Protein AF-A0A962HQ56-F1 (afdb_monomer_lite)

Foldseek 3Di:
DDPPDLLLVVCLVPDDLVVLLVQLVVLVVVLVVLLVVQLVVQLQLQLCVQLVNDPPVVPGDPSSVVSSVVSSVVSNVLSVVLSCLLQQLDPDPVSVVNLVVSLCVLLVSQLVRLLVVQQVQQLVCLCPDPVLVVLVVVLVVLVVVLPDPDPQPCPVVLVVLVVVLVVQVVCVVVVNDDDSVVSVVSNVVSVVSSVVSNVVSNVVSVVVSVVSVVVSVVSSGDQVSGDPQLVVQCVVVVDGSSVSSSVVSCVVSVVSSVVSNVSSNSSNSSQVSQVVVCAHSNRHHPPDDPPPPPDPPDDPVVCVLVPPPVVQQADDVVADCNGPLLVQLLVVLLVCLLLVVFWLFLVRLLVSSQVSQQVCCVVSVHHSVVCDSVNSSRSSVVSSVVCCVVLQWDQDPVRGIGGPPPSVVCSVPVVDDDPDDPPDVLVVLLVVLLVVVVVCVVVVVQQFAALDCPHSQNVVCVVVVRDPDSVSSSVSSVSSVVVCVVVVQWDADPPPVPDPPHGRIGGD

Radius of gyration: 42.2 Å; chains: 1; bounding box: 92×65×148 Å

Sequence (508 aa):
MDKGFNRPDFIVRTKSLRDILVDIRKAQLWLSIAAVAAFMASAFFVVKYFVGGDLNPANWNGEQWLMAMLGLGITAIITAAQAFLYASGYKGHAAVIATCVVVFFGLFSEISQSMEREDITVRHRS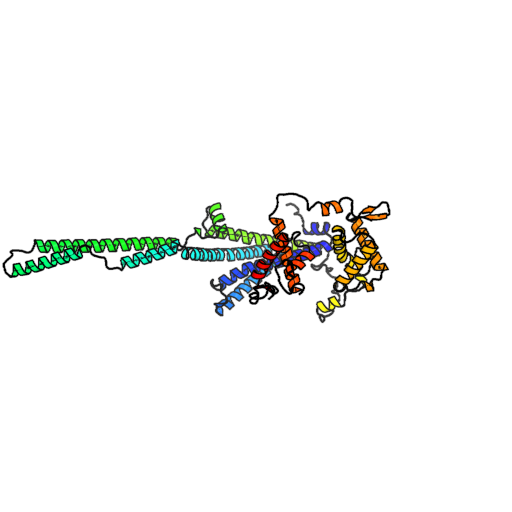ENSAVFKAALGSISALSNRASSPVKNPYADNLAEAEMKLARCHERLASGKERDCVQSTQRVETYRQLSAETVQQVSGQNQAALQQTIAQAKALEYDEDKHYAMIRLIRNMFGVTGLWASFLFSVIIIGTFEYAFHFVGAYVADHKQALRMLGRESNGALIGSEPSPQIPPEFSPLEIRAKTKRPDALMPSAAGWEDTDAFRMLYPIIEEQVIKGALPPAMDELVGAVSQAVDGHADRLGFDASQLGQQQLRKLAAAIRDKLAADGIITRTPSGTYALPAGTQDSVSRDTGGVAGRGGQDTDDKQRLALLAVQDAIRGGQITEIQTHRGGQLFQWLANNGYGRTNQERSDMIMFILDALSKDGYIVPNPDKGTARNKPDWVIR

Secondary structure (DSSP, 8-state):
------HHHHHHHHS-HHHHHHHHHHHHHHHHHHHHHHHHHHHHHHHHHHHTS---GGG--HHHHHHHHHHHHHHHHHHHHHHHHHHHT--SHHHHHHHHHHHHHHHHHHHHHHHHHHHHHHHHHHHTSHHHHHHHHHHHHHHHHHHS----TTHHHHHHHHHHHHHHHHHHHTTS-S--HHHHHHHHHHHHHHHHHHHHHHHHHHHHHHHHHHHHHHHTS-GGGS-HHHHHHHHHHT--HHHHHHHHHHHHHHHHHHHHHHHHHHHHHHHHHHHHTTB-TTSPBTT--------S-S-HHHHHHH---GGGTS-BTTBSTTSHHHHHHHHHHHHHHHTTSS---HHHHHHHHHHHHHHTHHHHTS-HHHHHHHHHHHHHHHHHHHHHHTTSSEE-TTS-EE--TTHHHHHHHTTS---S--SHHHHHHHHHHHHHHHHHHHTTS--SB--STTSHHHHHHHHTT--SSHHHHHHHHHHHHHHHHHTTSEEE-GGGGG-TTS-SEEE-

pLDDT: mean 80.78, std 14.11, range [32.31, 97.12]

Structure (mmCIF, N/CA/C/O backbone):
data_AF-A0A962HQ56-F1
#
_entry.id   AF-A0A962HQ56-F1
#
loop_
_atom_site.group_PDB
_atom_site.id
_atom_site.type_symbol
_atom_site.label_atom_id
_atom_site.label_alt_id
_atom_site.label_comp_id
_atom_site.label_asym_id
_atom_site.label_entity_id
_atom_site.label_seq_id
_atom_site.pdbx_PDB_ins_code
_atom_site.Cartn_x
_atom_site.Cartn_y
_atom_site.Cartn_z
_atom_site.occupancy
_atom_site.B_iso_or_equiv
_atom_site.auth_seq_id
_atom_site.auth_comp_id
_atom_site.auth_asym_id
_atom_site.auth_atom_id
_atom_site.pdbx_PDB_model_num
ATOM 1 N N . MET A 1 1 ? 27.199 -30.899 -12.727 1.00 41.09 1 MET A N 1
ATOM 2 C CA . MET A 1 1 ? 27.047 -29.455 -12.455 1.00 41.09 1 MET A CA 1
ATOM 3 C C . MET A 1 1 ? 26.882 -28.785 -13.798 1.00 41.09 1 MET A C 1
ATOM 5 O O . MET A 1 1 ? 27.873 -28.548 -14.479 1.00 41.09 1 MET A O 1
ATOM 9 N N . ASP A 1 2 ? 25.633 -28.634 -14.231 1.00 36.91 2 ASP A N 1
ATOM 10 C CA . ASP A 1 2 ? 25.322 -28.038 -15.525 1.00 36.91 2 ASP A CA 1
ATOM 11 C C . ASP A 1 2 ? 25.957 -26.657 -15.627 1.00 36.91 2 ASP A C 1
ATOM 13 O O . ASP A 1 2 ? 25.919 -25.870 -14.678 1.00 36.91 2 ASP A O 1
ATOM 17 N N . LYS A 1 3 ? 26.564 -26.379 -16.783 1.00 48.75 3 LYS A N 1
ATOM 18 C CA . LYS A 1 3 ? 27.004 -25.040 -17.172 1.00 48.75 3 LYS A CA 1
ATOM 19 C C . LYS A 1 3 ? 25.752 -24.166 -17.233 1.00 48.75 3 LYS A C 1
ATOM 21 O O . LYS A 1 3 ? 25.095 -24.092 -18.268 1.00 48.75 3 LYS A O 1
ATOM 26 N N . GLY A 1 4 ? 25.384 -23.603 -16.084 1.00 57.91 4 GLY A N 1
ATOM 27 C CA . GLY A 1 4 ? 24.189 -22.797 -15.910 1.00 57.91 4 GLY A CA 1
ATOM 28 C C . GLY A 1 4 ? 24.144 -21.711 -16.973 1.00 57.91 4 GLY A C 1
ATOM 29 O O . GLY A 1 4 ? 25.158 -21.077 -17.262 1.00 57.91 4 GLY A O 1
ATOM 30 N N . PHE A 1 5 ? 22.973 -21.551 -17.579 1.00 72.31 5 PHE A N 1
ATOM 31 C CA . PHE A 1 5 ? 22.684 -20.558 -18.604 1.00 72.31 5 PHE A CA 1
ATOM 32 C C . PHE A 1 5 ? 23.297 -19.194 -18.241 1.00 72.31 5 PHE A C 1
ATOM 34 O O . PHE A 1 5 ? 22.820 -18.509 -17.332 1.00 72.31 5 PHE A O 1
ATOM 41 N N . ASN A 1 6 ? 24.378 -18.811 -18.930 1.00 85.56 6 ASN A N 1
ATOM 42 C CA . ASN A 1 6 ? 25.063 -17.544 -18.694 1.00 85.56 6 ASN A CA 1
ATOM 43 C C . ASN A 1 6 ? 24.243 -16.420 -19.340 1.00 85.56 6 ASN A C 1
ATOM 45 O O . ASN A 1 6 ? 24.419 -16.095 -20.514 1.00 85.56 6 ASN A O 1
ATOM 49 N N . ARG A 1 7 ? 23.286 -15.874 -18.578 1.00 85.75 7 ARG A N 1
ATOM 50 C CA . ARG A 1 7 ? 22.353 -14.827 -19.030 1.00 85.75 7 ARG A CA 1
ATOM 51 C C . ARG A 1 7 ? 23.058 -13.642 -19.714 1.00 85.75 7 ARG A C 1
ATOM 53 O O . ARG A 1 7 ? 22.602 -13.276 -20.796 1.00 85.75 7 ARG A O 1
ATOM 60 N N . PRO A 1 8 ? 24.165 -13.087 -19.176 1.00 88.75 8 PRO A N 1
ATOM 61 C CA . PRO A 1 8 ? 24.952 -12.065 -19.867 1.00 88.75 8 PRO A CA 1
ATOM 62 C C . PRO A 1 8 ? 25.387 -12.455 -21.288 1.00 88.75 8 PRO A C 1
ATOM 64 O O . PRO A 1 8 ? 25.144 -11.694 -22.222 1.00 88.75 8 PRO A O 1
ATOM 67 N N . ASP A 1 9 ? 25.951 -13.654 -21.481 1.00 90.12 9 ASP A N 1
ATOM 68 C CA . ASP A 1 9 ? 26.409 -14.118 -22.803 1.00 90.12 9 ASP A CA 1
ATOM 69 C C . ASP A 1 9 ? 25.241 -14.250 -23.786 1.00 90.12 9 ASP A C 1
ATOM 71 O O . ASP A 1 9 ? 25.363 -13.921 -24.967 1.00 90.12 9 ASP A O 1
ATOM 75 N N . PHE A 1 10 ? 24.094 -14.733 -23.304 1.00 91.50 10 PHE A N 1
ATOM 76 C CA . PHE A 1 10 ? 22.886 -14.837 -24.116 1.00 91.50 10 PHE A CA 1
ATOM 77 C C . PHE A 1 10 ? 22.375 -13.458 -24.553 1.00 91.50 10 PHE A C 1
ATOM 79 O O . PHE A 1 10 ? 22.034 -13.281 -25.723 1.00 91.50 10 PHE A O 1
ATOM 86 N N . ILE A 1 11 ? 22.365 -12.471 -23.650 1.00 91.62 11 ILE A N 1
ATOM 87 C CA . ILE A 1 11 ? 21.956 -11.090 -23.954 1.00 91.62 11 ILE A CA 1
ATOM 88 C C . ILE A 1 11 ? 22.855 -10.496 -25.044 1.00 91.62 11 ILE A C 1
ATOM 90 O O . ILE A 1 11 ? 22.342 -9.953 -26.020 1.00 91.62 11 ILE A O 1
ATOM 94 N N . VAL A 1 12 ? 24.177 -10.662 -24.921 1.00 91.69 12 VAL A N 1
ATOM 95 C CA . VAL A 1 12 ? 25.150 -10.173 -25.913 1.00 91.69 12 VAL A CA 1
ATOM 96 C C . VAL A 1 12 ? 24.920 -10.788 -27.298 1.00 91.69 12 VAL A C 1
ATOM 98 O O . VAL A 1 12 ? 25.089 -10.109 -28.305 1.00 91.69 12 VAL A O 1
ATOM 101 N N . ARG A 1 13 ? 24.522 -12.064 -27.369 1.00 92.75 13 ARG A N 1
ATOM 102 C CA . ARG A 1 13 ? 24.291 -12.767 -28.645 1.00 92.75 13 ARG A CA 1
ATOM 103 C C . ARG A 1 13 ? 22.954 -12.446 -29.305 1.00 92.75 13 ARG A C 1
ATOM 105 O O . ARG A 1 13 ? 22.831 -12.624 -30.511 1.00 92.75 13 ARG A O 1
ATOM 112 N N . THR A 1 14 ? 21.947 -12.055 -28.527 1.00 93.25 14 THR A N 1
ATOM 113 C CA . THR A 1 14 ? 20.557 -11.964 -29.006 1.00 93.25 14 THR A CA 1
ATOM 114 C C . THR A 1 14 ? 20.037 -10.542 -29.157 1.00 93.25 14 THR A C 1
ATOM 116 O O . THR A 1 14 ? 19.073 -10.341 -29.891 1.00 93.25 14 THR A O 1
ATOM 119 N N . LYS A 1 15 ? 20.648 -9.556 -28.491 1.00 93.19 15 LYS A N 1
ATOM 120 C CA . LYS A 1 15 ? 20.180 -8.166 -28.495 1.00 93.19 15 LYS A CA 1
ATOM 121 C C . LYS A 1 15 ? 21.218 -7.220 -29.085 1.00 93.19 15 LYS A C 1
ATOM 123 O O . LYS A 1 15 ? 22.419 -7.392 -28.888 1.00 93.19 15 LYS A O 1
ATOM 128 N N . SER A 1 16 ? 20.748 -6.177 -29.770 1.00 93.88 16 SER A N 1
ATOM 129 C CA . SER A 1 16 ? 21.626 -5.099 -30.227 1.00 93.88 16 SER A CA 1
ATOM 130 C C . SER A 1 16 ? 22.089 -4.233 -29.046 1.00 93.88 16 SER A C 1
ATOM 132 O O . SER A 1 16 ? 21.422 -4.155 -28.013 1.00 93.88 16 SER A O 1
ATOM 134 N N . LEU A 1 17 ? 23.209 -3.513 -29.200 1.00 90.25 17 LEU A N 1
ATOM 135 C CA . LEU A 1 17 ? 23.695 -2.574 -28.176 1.00 90.25 17 LEU A CA 1
ATOM 136 C C . LEU A 1 17 ? 22.631 -1.528 -27.800 1.00 90.25 17 LEU A C 1
ATOM 138 O O . LEU A 1 17 ? 22.494 -1.176 -26.628 1.00 90.25 17 LEU A O 1
ATOM 142 N N . ARG A 1 18 ? 21.864 -1.043 -28.787 1.00 92.38 18 ARG A N 1
ATOM 143 C CA . ARG A 1 18 ? 20.778 -0.082 -28.561 1.00 92.38 18 ARG A CA 1
ATOM 144 C C . ARG A 1 18 ? 19.696 -0.683 -27.668 1.00 92.38 18 ARG A C 1
ATOM 146 O O . ARG A 1 18 ? 19.269 -0.019 -26.729 1.00 92.38 18 ARG A O 1
ATOM 153 N N . ASP A 1 19 ? 19.308 -1.928 -27.923 1.00 92.31 19 ASP A N 1
ATOM 154 C CA . ASP A 1 19 ? 18.277 -2.613 -27.138 1.00 92.31 19 ASP A CA 1
ATOM 155 C C . ASP A 1 19 ? 18.752 -2.868 -25.707 1.00 92.31 19 ASP A C 1
ATOM 157 O O . ASP A 1 19 ? 18.024 -2.581 -24.761 1.00 92.31 19 ASP A O 1
ATOM 161 N N . ILE A 1 20 ? 20.011 -3.287 -25.527 1.00 90.94 20 ILE A N 1
ATOM 162 C CA . ILE A 1 20 ? 20.619 -3.471 -24.199 1.00 90.94 20 ILE A CA 1
ATOM 163 C C . ILE A 1 20 ? 20.599 -2.155 -23.400 1.00 90.94 20 ILE A C 1
ATOM 165 O O . ILE A 1 20 ? 20.272 -2.158 -22.211 1.00 90.94 20 ILE A O 1
ATOM 169 N N . LEU A 1 21 ? 20.904 -1.020 -24.043 1.00 90.81 21 LEU A N 1
ATOM 170 C CA . LEU A 1 21 ? 20.883 0.307 -23.412 1.00 90.81 21 LEU A CA 1
ATOM 171 C C . LEU A 1 21 ? 19.467 0.817 -23.105 1.00 90.81 21 LEU A C 1
ATOM 173 O O . LEU A 1 21 ? 19.263 1.520 -22.113 1.00 90.81 21 LEU A O 1
ATOM 177 N N . VAL A 1 22 ? 18.478 0.491 -23.935 1.00 92.88 22 VAL A N 1
ATOM 178 C CA . VAL A 1 22 ? 17.073 0.812 -23.646 1.00 92.88 22 VAL A CA 1
ATOM 179 C C . VAL 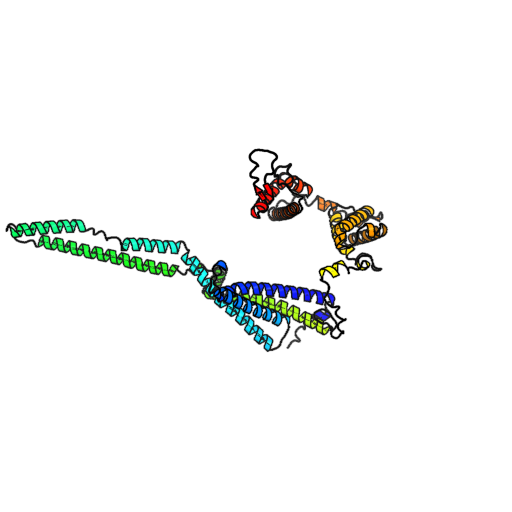A 1 22 ? 16.576 -0.027 -22.470 1.00 92.88 22 VAL A C 1
ATOM 181 O O . VAL A 1 22 ? 15.957 0.510 -21.548 1.00 92.88 22 VAL A O 1
ATOM 184 N N . ASP A 1 23 ? 16.895 -1.318 -22.459 1.00 91.81 23 ASP A N 1
ATOM 185 C CA . ASP A 1 23 ? 16.450 -2.253 -21.430 1.00 91.81 23 ASP A CA 1
ATOM 186 C C . ASP A 1 23 ? 17.066 -1.955 -20.066 1.00 91.81 23 ASP A C 1
ATOM 188 O O . ASP A 1 23 ? 16.350 -1.961 -19.065 1.00 91.81 23 ASP A O 1
ATOM 192 N N . ILE A 1 24 ? 18.360 -1.620 -20.003 1.00 91.00 24 ILE A N 1
ATOM 193 C CA . ILE A 1 24 ? 19.000 -1.245 -18.735 1.00 91.00 24 ILE A CA 1
ATOM 194 C C . ILE A 1 24 ? 18.408 0.048 -18.160 1.00 91.00 24 ILE A C 1
ATOM 196 O O . ILE A 1 24 ? 18.199 0.123 -16.952 1.00 91.00 24 ILE A O 1
ATOM 200 N N . ARG A 1 25 ? 18.074 1.043 -18.996 1.00 90.94 25 ARG A N 1
ATOM 201 C CA . ARG A 1 25 ? 17.436 2.292 -18.540 1.00 90.94 25 ARG A CA 1
ATOM 202 C C . ARG A 1 25 ? 16.033 2.038 -18.006 1.00 90.94 25 ARG A C 1
ATOM 204 O O . ARG A 1 25 ? 15.688 2.542 -16.941 1.00 90.94 25 ARG A O 1
ATOM 211 N N . LYS A 1 26 ? 15.239 1.224 -18.712 1.00 90.62 26 LYS A N 1
ATOM 212 C CA . LYS A 1 26 ? 13.915 0.800 -18.236 1.00 90.62 26 LYS A CA 1
ATOM 213 C C . LYS A 1 26 ? 14.032 0.062 -16.907 1.00 90.62 26 LYS A C 1
ATOM 215 O O . LYS A 1 26 ? 13.316 0.387 -15.970 1.00 90.62 26 LYS A O 1
ATOM 220 N N . ALA A 1 27 ? 14.949 -0.893 -16.803 1.00 88.44 27 ALA A N 1
ATOM 221 C CA . ALA A 1 27 ? 15.136 -1.675 -15.589 1.00 88.44 27 ALA A CA 1
ATOM 222 C C . ALA A 1 27 ? 15.630 -0.825 -14.406 1.00 88.44 27 ALA A C 1
ATOM 224 O O . ALA A 1 27 ? 15.171 -1.024 -13.287 1.00 88.44 27 ALA A O 1
ATOM 225 N N . GLN A 1 28 ? 16.502 0.159 -14.644 1.00 88.00 28 GLN A N 1
ATOM 226 C CA . GLN A 1 28 ? 16.902 1.138 -13.628 1.00 88.00 28 GLN A CA 1
ATOM 227 C C . GLN A 1 28 ? 15.721 1.991 -13.163 1.00 88.00 28 GLN A C 1
ATOM 229 O O . GLN A 1 28 ? 15.550 2.164 -11.962 1.00 88.00 28 GLN A O 1
ATOM 234 N N . LEU A 1 29 ? 14.881 2.466 -14.088 1.00 89.38 29 LEU A N 1
ATOM 235 C CA . LEU A 1 29 ? 13.666 3.202 -13.740 1.00 89.38 29 LEU A CA 1
ATOM 236 C C . LEU A 1 29 ? 12.724 2.343 -12.885 1.00 89.38 29 LEU A C 1
ATOM 238 O O . LEU A 1 29 ? 12.264 2.799 -11.843 1.00 89.38 29 LEU A O 1
ATOM 242 N N . TRP A 1 30 ? 12.484 1.091 -13.283 1.00 88.69 30 TRP A N 1
ATOM 243 C CA . TRP A 1 30 ? 11.673 0.149 -12.507 1.00 88.69 30 TRP A CA 1
ATOM 244 C C . TRP A 1 30 ? 12.259 -0.122 -11.124 1.00 88.69 30 TRP A C 1
ATOM 246 O O . TRP A 1 30 ? 11.514 -0.153 -10.149 1.00 88.69 30 TRP A O 1
ATOM 256 N N . LEU A 1 31 ? 13.582 -0.262 -11.018 1.00 86.88 31 LEU A N 1
ATOM 257 C CA . LEU A 1 31 ? 14.254 -0.435 -9.735 1.00 86.88 31 LEU A CA 1
ATOM 258 C C . LEU A 1 31 ? 14.093 0.801 -8.842 1.00 86.88 31 LEU A C 1
ATOM 260 O O . LEU A 1 31 ? 13.842 0.655 -7.651 1.00 86.88 31 LEU A O 1
ATOM 264 N N . SER A 1 32 ? 14.199 2.009 -9.401 1.00 86.88 32 SER A N 1
ATOM 265 C CA . SER A 1 32 ? 13.964 3.253 -8.662 1.00 86.88 32 SER A CA 1
ATOM 266 C C . SER A 1 32 ? 12.514 3.377 -8.202 1.00 86.88 32 SER A C 1
ATOM 268 O O . SER A 1 32 ? 12.279 3.730 -7.051 1.00 86.88 32 SER A O 1
ATOM 270 N N . ILE A 1 33 ? 11.543 3.042 -9.057 1.00 88.88 33 ILE A N 1
ATOM 271 C CA . ILE A 1 33 ? 10.120 3.026 -8.687 1.00 88.88 33 ILE A CA 1
ATOM 272 C C . ILE A 1 33 ? 9.880 2.018 -7.559 1.00 88.88 33 ILE A C 1
ATOM 274 O O . ILE A 1 33 ? 9.236 2.358 -6.570 1.00 88.88 33 ILE A O 1
ATOM 278 N N . ALA A 1 34 ? 10.435 0.808 -7.669 1.00 85.38 34 ALA A N 1
ATOM 279 C CA . ALA A 1 34 ? 10.333 -0.212 -6.630 1.00 85.38 34 ALA A CA 1
ATOM 280 C C . ALA A 1 34 ? 10.967 0.256 -5.312 1.00 85.38 34 ALA A C 1
ATOM 282 O O . ALA A 1 34 ? 10.347 0.122 -4.262 1.00 85.38 34 ALA A O 1
ATOM 283 N N . ALA A 1 35 ? 12.155 0.868 -5.363 1.00 86.50 35 ALA A N 1
ATOM 284 C CA . ALA A 1 35 ? 12.838 1.420 -4.194 1.00 86.50 35 ALA A CA 1
ATOM 285 C C . ALA A 1 35 ? 12.018 2.527 -3.518 1.00 86.50 35 ALA A C 1
ATOM 287 O O . ALA A 1 35 ? 11.869 2.517 -2.301 1.00 86.50 35 ALA A O 1
ATOM 288 N N . VAL A 1 36 ? 11.429 3.445 -4.290 1.00 89.00 36 VAL A N 1
ATOM 289 C CA . VAL A 1 36 ? 10.549 4.492 -3.748 1.00 89.00 36 VAL A CA 1
ATOM 290 C C . VAL A 1 36 ? 9.288 3.883 -3.140 1.00 89.00 36 VAL A C 1
ATOM 292 O O . VAL A 1 36 ? 8.900 4.272 -2.043 1.00 89.00 36 VAL A O 1
ATOM 295 N N . ALA A 1 37 ? 8.663 2.909 -3.803 1.00 85.62 37 ALA A N 1
ATOM 296 C CA . ALA A 1 37 ? 7.474 2.240 -3.284 1.00 85.62 37 ALA A CA 1
ATOM 297 C C . ALA A 1 37 ? 7.763 1.494 -1.971 1.00 85.62 37 ALA A C 1
ATOM 299 O O . ALA A 1 37 ? 7.013 1.637 -1.008 1.00 85.62 37 ALA A O 1
ATOM 300 N N . ALA A 1 38 ? 8.872 0.754 -1.908 1.00 83.56 38 ALA A N 1
ATOM 301 C CA . ALA A 1 38 ? 9.298 0.045 -0.706 1.00 83.56 38 ALA A CA 1
ATOM 302 C C . ALA A 1 38 ? 9.681 1.005 0.424 1.00 83.56 38 ALA A C 1
ATOM 304 O O . ALA A 1 38 ? 9.315 0.765 1.574 1.00 83.56 38 ALA A O 1
ATOM 305 N N . PHE A 1 39 ? 10.350 2.117 0.098 1.00 88.50 39 PHE A N 1
ATOM 306 C CA . PHE A 1 39 ? 10.633 3.177 1.058 1.00 88.50 39 PHE A CA 1
ATOM 307 C C . PHE A 1 39 ? 9.338 3.763 1.610 1.00 88.50 39 PHE A C 1
ATOM 309 O O . PHE A 1 39 ? 9.189 3.819 2.818 1.00 88.50 39 PHE A O 1
ATOM 316 N N . MET A 1 40 ? 8.384 4.156 0.762 1.00 86.88 40 MET A N 1
ATOM 317 C CA . MET A 1 40 ? 7.113 4.743 1.202 1.00 86.88 40 MET A CA 1
ATOM 318 C C . MET A 1 40 ? 6.299 3.770 2.058 1.00 86.88 40 MET A C 1
ATOM 320 O O . MET A 1 40 ? 5.749 4.172 3.084 1.00 86.88 40 MET A O 1
ATOM 324 N N . ALA A 1 41 ? 6.258 2.494 1.664 1.00 78.56 41 ALA A N 1
ATOM 325 C CA . ALA A 1 41 ? 5.615 1.447 2.446 1.00 78.56 41 ALA A CA 1
ATOM 326 C C . ALA A 1 41 ? 6.279 1.321 3.825 1.00 78.56 41 ALA A C 1
ATOM 328 O O . ALA A 1 41 ? 5.601 1.439 4.840 1.00 78.56 41 ALA A O 1
ATOM 329 N N . SER A 1 42 ? 7.606 1.187 3.869 1.00 79.19 42 SER A N 1
ATOM 330 C CA . SER A 1 42 ? 8.375 1.012 5.109 1.00 79.19 42 SER A CA 1
ATOM 331 C C . SER A 1 42 ? 8.399 2.267 5.988 1.00 79.19 42 SER A C 1
ATOM 333 O O . SER A 1 42 ? 8.345 2.170 7.209 1.00 79.19 42 SER A O 1
ATOM 335 N N . ALA A 1 43 ? 8.437 3.456 5.389 1.00 84.75 43 ALA A N 1
ATOM 336 C CA . ALA A 1 43 ? 8.527 4.746 6.066 1.00 84.75 43 ALA A CA 1
ATOM 337 C C . ALA A 1 43 ? 7.316 4.990 6.963 1.00 84.75 43 ALA A C 1
ATOM 339 O O . ALA A 1 43 ? 7.474 5.396 8.112 1.00 84.75 43 ALA A O 1
ATOM 340 N N . PHE A 1 44 ? 6.115 4.686 6.465 1.00 77.31 44 PHE A N 1
ATOM 341 C CA . PHE A 1 44 ? 4.893 4.777 7.258 1.00 77.31 44 PHE A CA 1
ATOM 342 C C . PHE A 1 44 ? 4.974 3.918 8.531 1.00 77.31 44 PHE A C 1
ATOM 344 O O . PHE A 1 44 ? 4.563 4.349 9.609 1.00 77.31 44 PHE A O 1
ATOM 351 N N . PHE A 1 45 ? 5.541 2.718 8.412 1.00 72.00 45 PHE A N 1
ATOM 352 C CA . PHE A 1 45 ? 5.671 1.764 9.509 1.00 72.00 45 PHE A CA 1
ATOM 353 C C . PHE A 1 45 ? 6.749 2.185 10.514 1.00 72.00 45 PHE A C 1
ATOM 355 O O . PHE A 1 45 ? 6.478 2.316 11.708 1.00 72.00 45 PHE A O 1
ATOM 362 N N . VAL A 1 46 ? 7.948 2.508 10.030 1.00 75.88 46 VAL A N 1
ATOM 363 C CA . VAL A 1 46 ? 9.075 2.892 10.886 1.00 75.88 46 VAL A CA 1
ATOM 364 C C . VAL A 1 46 ? 8.791 4.191 11.638 1.00 75.88 46 VAL A C 1
ATOM 366 O O . VAL A 1 46 ? 9.080 4.274 12.830 1.00 75.88 46 VAL A O 1
ATOM 369 N N . VAL A 1 47 ? 8.157 5.179 11.000 1.00 82.38 47 VAL A N 1
ATOM 370 C CA . VAL A 1 47 ? 7.745 6.414 11.683 1.00 82.38 47 VAL A CA 1
ATOM 371 C C . VAL A 1 47 ? 6.783 6.112 12.824 1.00 82.38 47 VAL A C 1
ATOM 373 O O . VAL A 1 47 ? 6.994 6.592 13.934 1.00 82.38 47 VAL A O 1
ATOM 376 N N . LYS A 1 48 ? 5.769 5.271 12.593 1.00 75.19 48 LYS A N 1
ATOM 377 C CA . LYS A 1 48 ? 4.821 4.890 13.645 1.00 75.19 48 LYS A CA 1
ATOM 378 C C . LYS A 1 48 ? 5.524 4.264 14.853 1.00 75.19 48 LYS A C 1
ATOM 380 O O . LYS A 1 48 ? 5.197 4.610 15.986 1.00 75.19 48 LYS A O 1
ATOM 385 N N . TYR A 1 49 ? 6.478 3.367 14.608 1.00 72.12 49 TYR A N 1
ATOM 386 C CA . TYR A 1 49 ? 7.235 2.693 15.662 1.00 72.12 49 TYR A CA 1
ATOM 387 C C . TYR A 1 49 ? 8.075 3.674 16.488 1.00 72.12 49 TYR A C 1
ATOM 389 O O . TYR A 1 49 ? 7.985 3.692 17.711 1.00 72.12 49 TYR A O 1
ATOM 397 N N . PHE A 1 50 ? 8.847 4.539 15.827 1.00 76.69 50 PHE A N 1
ATOM 398 C CA . PHE A 1 50 ? 9.729 5.488 16.510 1.00 76.69 50 PHE A CA 1
ATOM 399 C C . PHE A 1 50 ? 8.976 6.616 17.233 1.00 76.69 50 PHE A C 1
ATOM 401 O O . PHE A 1 50 ? 9.473 7.140 18.225 1.00 76.69 50 PHE A O 1
ATOM 408 N N . VAL A 1 51 ? 7.775 6.975 16.775 1.00 81.25 51 VAL A N 1
ATOM 409 C CA . VAL A 1 51 ? 6.937 8.022 17.391 1.00 81.25 51 VAL A CA 1
ATOM 410 C C . VAL A 1 51 ? 6.084 7.499 18.562 1.00 81.25 51 VAL A C 1
ATOM 412 O O . VAL A 1 51 ? 5.510 8.289 19.315 1.00 81.25 51 VAL A O 1
ATOM 415 N N . GLY A 1 52 ? 6.019 6.177 18.758 1.00 69.56 52 GLY A N 1
ATOM 416 C CA . GLY A 1 52 ? 5.230 5.557 19.828 1.00 69.56 52 GLY A CA 1
ATOM 417 C C . GLY A 1 52 ? 3.745 5.389 19.489 1.00 69.56 52 GLY A C 1
ATOM 418 O O . GLY A 1 52 ? 2.895 5.455 20.372 1.00 69.56 52 GLY A O 1
ATOM 419 N N . GLY A 1 53 ? 3.412 5.195 18.209 1.00 64.25 53 GLY A N 1
ATOM 420 C CA . GLY A 1 53 ? 2.078 4.777 17.767 1.00 64.25 53 GLY A CA 1
ATOM 421 C C . GLY A 1 53 ? 1.113 5.889 17.338 1.00 64.25 53 GLY A C 1
ATOM 422 O O . GLY A 1 53 ? 0.186 5.588 16.578 1.00 64.25 53 GLY A O 1
ATOM 423 N N . ASP A 1 54 ? 1.330 7.147 17.744 1.00 74.50 54 ASP A N 1
ATOM 424 C CA . ASP A 1 54 ? 0.518 8.289 17.295 1.00 74.50 54 ASP A CA 1
ATOM 425 C C . ASP A 1 54 ? 0.952 8.749 15.896 1.00 74.50 54 ASP A C 1
ATOM 427 O O . ASP A 1 54 ? 2.076 9.195 15.688 1.00 74.50 54 ASP A O 1
ATOM 431 N N . LEU A 1 55 ? 0.049 8.650 14.920 1.00 77.62 55 LEU A N 1
ATOM 432 C CA . LEU A 1 55 ? 0.291 9.054 13.534 1.00 77.62 55 LEU A CA 1
ATOM 433 C C . LEU A 1 55 ? -0.258 10.442 13.197 1.00 77.62 55 LEU A C 1
ATOM 435 O O . LEU A 1 55 ? -0.239 10.809 12.025 1.00 77.62 55 LEU A O 1
ATOM 439 N N . ASN A 1 56 ? -0.767 11.200 14.172 1.00 86.19 56 ASN A N 1
ATOM 440 C CA . ASN A 1 56 ? -1.261 12.551 13.943 1.00 86.19 56 ASN A CA 1
ATOM 441 C C . ASN A 1 56 ? -0.137 13.589 14.125 1.00 86.19 56 ASN A C 1
ATOM 443 O O . ASN A 1 56 ? 0.122 14.005 15.257 1.00 86.19 56 ASN A O 1
ATOM 447 N N . PRO A 1 57 ? 0.493 14.089 13.041 1.00 87.06 57 PRO A N 1
ATOM 448 C CA . PRO A 1 57 ? 1.689 14.925 13.153 1.00 87.06 57 PRO A CA 1
ATOM 449 C C . PRO A 1 57 ? 1.414 16.278 13.815 1.00 87.06 57 PRO A C 1
ATOM 451 O O . PRO A 1 57 ? 2.333 16.924 14.311 1.00 87.06 57 PRO A O 1
ATOM 454 N N . ALA A 1 58 ? 0.146 16.705 13.845 1.00 90.75 58 ALA A N 1
ATOM 455 C CA . ALA A 1 58 ? -0.279 17.935 14.505 1.00 90.75 58 ALA A CA 1
ATOM 456 C C . ALA A 1 58 ? -0.129 17.878 16.035 1.00 90.75 58 ALA A C 1
ATOM 458 O O . ALA A 1 58 ? -0.008 18.921 16.672 1.00 90.75 58 ALA A O 1
ATOM 459 N N . ASN A 1 59 ? -0.121 16.674 16.614 1.00 90.19 59 ASN A N 1
ATOM 460 C CA . ASN A 1 59 ? -0.015 16.465 18.056 1.00 90.19 59 ASN A CA 1
ATOM 461 C C . ASN A 1 59 ? 1.413 16.128 18.502 1.00 90.19 59 ASN A C 1
ATOM 463 O O . ASN A 1 59 ? 1.653 15.946 19.695 1.00 90.19 59 ASN A O 1
ATOM 467 N N . TRP A 1 60 ? 2.355 16.015 17.562 1.00 90.38 60 TRP A N 1
ATOM 468 C CA . TRP A 1 60 ? 3.697 15.545 17.871 1.00 90.38 60 TRP A CA 1
ATOM 469 C C . TRP A 1 60 ? 4.528 16.603 18.585 1.00 90.38 60 TRP A C 1
ATOM 471 O O . TRP A 1 60 ? 4.615 17.756 18.157 1.00 90.38 60 TRP A O 1
ATOM 481 N N . ASN A 1 61 ? 5.203 16.183 19.652 1.00 93.06 61 ASN A N 1
ATOM 482 C CA . ASN A 1 61 ? 6.211 17.002 20.310 1.00 93.06 61 ASN A CA 1
ATOM 483 C C . ASN A 1 61 ? 7.559 16.954 19.550 1.00 93.06 61 ASN A C 1
ATOM 485 O O . ASN A 1 61 ? 7.741 16.198 18.592 1.00 93.06 61 ASN A O 1
ATOM 489 N N . GLY A 1 62 ? 8.527 17.777 19.964 1.00 92.25 62 GLY A N 1
ATOM 490 C CA . GLY A 1 62 ? 9.838 17.842 19.301 1.00 92.25 62 GLY A CA 1
ATOM 491 C C . GLY A 1 62 ? 10.635 16.529 19.348 1.00 92.25 62 GLY A C 1
ATOM 492 O O . GLY A 1 62 ? 11.361 16.224 18.405 1.00 92.25 62 GLY A O 1
ATOM 493 N N . GLU A 1 63 ? 10.472 15.731 20.407 1.00 88.06 63 GLU A N 1
ATOM 494 C CA . GLU A 1 63 ? 11.110 14.416 20.541 1.00 88.06 63 GLU A CA 1
ATOM 495 C C . GLU A 1 63 ? 10.547 13.423 19.518 1.00 88.06 63 GLU A C 1
ATOM 497 O O . GLU A 1 63 ? 11.305 12.755 18.819 1.00 88.06 63 GLU A O 1
ATOM 502 N N . GLN A 1 64 ? 9.226 13.397 19.346 1.00 87.19 64 GLN A N 1
ATOM 503 C CA . GLN A 1 64 ? 8.547 12.569 18.353 1.00 87.19 64 GLN A CA 1
ATOM 504 C C . GLN A 1 64 ? 8.958 12.934 16.925 1.00 87.19 64 GLN A C 1
ATOM 506 O O . GLN A 1 64 ? 9.256 12.044 16.131 1.00 87.19 64 GLN A O 1
ATOM 511 N N . TRP A 1 65 ? 9.072 14.226 16.601 1.00 92.38 65 TRP A N 1
ATOM 512 C CA . TRP A 1 65 ? 9.606 14.660 15.305 1.00 92.38 65 TRP A CA 1
ATOM 513 C C . TRP A 1 65 ? 11.046 14.189 15.073 1.00 92.38 65 TRP A C 1
ATOM 515 O O . TRP A 1 65 ? 11.372 13.722 13.979 1.00 92.38 65 TRP A O 1
ATOM 525 N N . LEU A 1 66 ? 11.908 14.270 16.092 1.00 91.62 66 LEU A N 1
ATOM 526 C CA . LEU A 1 66 ? 13.290 13.799 15.997 1.00 91.62 66 LEU A CA 1
ATOM 527 C C . LEU A 1 66 ? 13.352 12.282 15.766 1.00 91.62 66 LEU A C 1
ATOM 529 O O . LEU A 1 66 ? 14.090 11.819 14.893 1.00 91.62 66 LEU A O 1
ATOM 533 N N . MET A 1 67 ? 12.546 11.516 16.502 1.00 84.81 67 MET A N 1
ATOM 534 C CA . MET A 1 67 ? 12.468 10.062 16.364 1.00 84.81 67 MET A CA 1
ATOM 535 C C . MET A 1 67 ? 11.892 9.648 15.004 1.00 84.81 67 MET A C 1
ATOM 537 O O . MET A 1 67 ? 12.429 8.741 14.366 1.00 84.81 67 MET A O 1
ATOM 541 N N . ALA A 1 68 ? 10.874 10.354 14.502 1.00 87.75 68 ALA A N 1
ATOM 542 C CA . ALA A 1 68 ? 10.342 10.151 13.155 1.00 87.75 68 ALA A CA 1
ATOM 543 C C . ALA A 1 68 ? 11.421 10.357 12.082 1.00 87.75 68 ALA A C 1
ATOM 545 O O . ALA A 1 68 ? 11.589 9.512 11.204 1.00 87.75 68 ALA A O 1
ATOM 546 N N . MET A 1 69 ? 12.186 11.451 12.166 1.00 91.75 69 MET A N 1
ATOM 547 C CA . MET A 1 69 ? 13.260 11.759 11.212 1.00 91.75 69 MET A CA 1
ATOM 548 C C . MET A 1 69 ? 14.383 10.721 11.256 1.00 91.75 69 MET A C 1
ATOM 550 O O . MET A 1 69 ? 14.880 10.306 10.208 1.00 91.75 69 MET A O 1
ATOM 554 N N . LEU A 1 70 ? 14.752 10.256 12.452 1.00 88.56 70 LEU A N 1
ATOM 555 C CA . LEU A 1 70 ? 15.728 9.181 12.625 1.00 88.56 70 LEU A CA 1
ATOM 556 C C . LEU A 1 70 ? 15.228 7.873 11.996 1.00 88.56 70 LEU A C 1
ATOM 558 O O . LEU A 1 70 ? 15.961 7.236 11.237 1.00 88.56 70 LEU A O 1
ATOM 562 N N . GLY A 1 71 ? 13.965 7.513 12.235 1.00 84.38 71 GLY A N 1
ATOM 563 C CA . GLY A 1 71 ? 13.325 6.350 11.627 1.00 84.38 71 GLY A CA 1
ATOM 564 C C . GLY A 1 71 ? 13.285 6.420 10.095 1.00 84.38 71 GLY A C 1
ATOM 565 O O . GLY A 1 71 ? 13.671 5.466 9.411 1.00 84.38 71 GLY A O 1
ATOM 566 N N . LEU A 1 72 ? 12.895 7.569 9.535 1.00 90.12 72 LEU A N 1
ATOM 567 C CA . LEU A 1 72 ? 12.922 7.813 8.088 1.00 90.12 72 LEU A CA 1
ATOM 568 C C . LEU A 1 72 ? 14.338 7.700 7.518 1.00 90.12 72 LEU A C 1
ATOM 570 O O . LEU A 1 72 ? 14.525 7.076 6.474 1.00 90.12 72 LEU A O 1
ATOM 574 N N . GLY A 1 73 ? 15.336 8.250 8.214 1.00 89.69 73 GLY A N 1
ATOM 575 C CA . GLY A 1 73 ? 16.740 8.179 7.813 1.00 89.69 73 GLY A CA 1
ATOM 576 C C . GLY A 1 73 ? 17.253 6.742 7.731 1.00 89.69 73 GLY A C 1
ATOM 577 O O . GLY A 1 73 ? 17.814 6.346 6.710 1.00 89.69 73 GLY A O 1
ATOM 578 N N . ILE A 1 74 ? 17.000 5.932 8.764 1.00 84.56 74 ILE A N 1
ATOM 579 C CA . ILE A 1 74 ? 17.373 4.509 8.773 1.00 84.56 74 ILE A CA 1
ATOM 580 C C . ILE A 1 74 ? 16.685 3.769 7.620 1.00 84.56 74 ILE A C 1
ATOM 582 O O . ILE A 1 74 ? 17.340 3.040 6.875 1.00 84.56 74 ILE A O 1
ATOM 586 N N . THR A 1 75 ? 15.385 4.000 7.425 1.00 86.00 75 THR A N 1
ATOM 587 C CA . THR A 1 75 ? 14.604 3.359 6.355 1.00 86.00 75 THR A CA 1
ATOM 588 C C . THR A 1 75 ? 15.152 3.705 4.973 1.00 86.00 75 THR A C 1
ATOM 590 O O . THR A 1 75 ? 15.311 2.823 4.127 1.00 86.00 75 THR A O 1
ATOM 593 N N . ALA A 1 76 ? 15.487 4.977 4.743 1.00 88.56 76 ALA A N 1
ATOM 594 C CA . ALA A 1 76 ? 16.069 5.437 3.488 1.00 88.56 76 ALA A CA 1
ATOM 595 C C . ALA A 1 76 ? 17.420 4.762 3.218 1.00 88.56 76 ALA A C 1
ATOM 597 O O . ALA A 1 76 ? 17.650 4.272 2.113 1.00 88.56 76 ALA A O 1
ATOM 598 N N . ILE A 1 77 ? 18.289 4.684 4.232 1.00 88.06 77 ILE A N 1
ATOM 599 C CA . ILE A 1 77 ? 19.612 4.056 4.118 1.00 88.06 77 ILE A CA 1
ATOM 600 C C . ILE A 1 77 ? 19.483 2.564 3.802 1.00 88.06 77 ILE A C 1
ATOM 602 O O . ILE A 1 77 ? 20.157 2.080 2.893 1.00 88.06 77 ILE A O 1
ATOM 606 N N . ILE A 1 78 ? 18.608 1.839 4.503 1.00 84.62 78 ILE A N 1
ATOM 607 C CA . ILE A 1 78 ? 18.413 0.398 4.288 1.00 84.62 78 ILE A CA 1
ATOM 608 C C . ILE A 1 78 ? 17.826 0.130 2.901 1.00 84.62 78 ILE A C 1
ATOM 610 O O . ILE A 1 78 ? 18.347 -0.713 2.172 1.00 84.62 78 ILE A O 1
ATOM 614 N N . THR A 1 79 ? 16.813 0.897 2.492 1.00 85.81 79 THR A N 1
ATOM 615 C CA . THR A 1 79 ? 16.185 0.740 1.170 1.00 85.81 79 THR A CA 1
ATOM 616 C C . THR A 1 79 ? 17.170 1.061 0.042 1.00 85.81 79 THR A C 1
ATOM 618 O O . THR A 1 79 ? 17.228 0.363 -0.973 1.00 85.81 79 THR A O 1
ATOM 621 N N . ALA A 1 80 ? 18.002 2.093 0.220 1.00 86.12 80 ALA A N 1
ATOM 622 C CA . ALA A 1 80 ? 19.069 2.408 -0.721 1.00 86.12 80 ALA A CA 1
ATOM 623 C C . ALA A 1 80 ? 20.104 1.275 -0.779 1.00 86.12 80 ALA A C 1
ATOM 625 O O . ALA A 1 80 ? 20.466 0.832 -1.869 1.00 86.12 80 ALA A O 1
ATOM 626 N N . ALA A 1 81 ? 20.541 0.762 0.375 1.00 82.81 81 ALA A N 1
ATOM 627 C CA . ALA A 1 81 ? 21.475 -0.356 0.452 1.00 82.81 81 ALA A CA 1
ATOM 628 C C . ALA A 1 81 ? 20.924 -1.608 -0.249 1.00 82.81 81 ALA A C 1
ATOM 630 O O . ALA A 1 81 ? 21.652 -2.222 -1.024 1.00 82.81 81 ALA A O 1
ATOM 631 N N . GLN A 1 82 ? 19.638 -1.929 -0.067 1.00 81.56 82 GLN A N 1
ATOM 632 C CA . GLN A 1 82 ? 18.918 -2.978 -0.801 1.00 81.56 82 GLN A CA 1
ATOM 633 C C . GLN A 1 82 ? 19.004 -2.780 -2.312 1.00 81.56 82 GLN A C 1
ATOM 635 O O . GLN A 1 82 ? 19.486 -3.654 -3.037 1.00 81.56 82 GLN A O 1
ATOM 640 N N . ALA A 1 83 ? 18.578 -1.611 -2.793 1.00 82.75 83 ALA A N 1
ATOM 641 C CA . ALA A 1 83 ? 18.566 -1.308 -4.217 1.00 82.75 83 ALA A CA 1
ATOM 642 C C . ALA A 1 83 ? 19.975 -1.394 -4.829 1.00 82.75 83 ALA A C 1
ATOM 644 O O . ALA A 1 83 ? 20.150 -1.964 -5.910 1.00 82.75 83 ALA A O 1
ATOM 645 N N . PHE A 1 84 ? 20.998 -0.888 -4.132 1.00 83.12 84 PHE A N 1
ATOM 646 C CA . PHE A 1 84 ? 22.386 -0.964 -4.585 1.00 83.12 84 PHE A CA 1
ATOM 647 C C . PHE A 1 84 ? 22.937 -2.385 -4.566 1.00 83.12 84 PHE A C 1
ATOM 649 O O . PHE A 1 84 ? 23.585 -2.788 -5.535 1.00 83.12 84 PHE A O 1
ATOM 656 N N . LEU A 1 85 ? 22.670 -3.150 -3.506 1.00 82.69 85 LEU A N 1
ATOM 657 C CA . LEU A 1 85 ? 23.120 -4.532 -3.384 1.00 82.69 85 LEU A CA 1
ATOM 658 C C . LEU A 1 85 ? 22.586 -5.363 -4.553 1.00 82.69 85 LEU A C 1
ATOM 660 O O . LEU A 1 85 ? 23.369 -5.987 -5.273 1.00 82.69 85 LEU A O 1
ATOM 664 N N . TYR A 1 86 ? 21.284 -5.269 -4.823 1.00 80.31 86 TYR A N 1
ATOM 665 C CA . TYR A 1 86 ? 20.647 -5.987 -5.921 1.00 80.31 86 TYR A CA 1
ATOM 666 C C . TYR A 1 86 ? 21.099 -5.500 -7.304 1.00 80.31 86 TYR A C 1
ATOM 668 O O . TYR A 1 86 ? 21.343 -6.316 -8.192 1.00 80.31 86 TYR A O 1
ATOM 676 N N . ALA A 1 87 ? 21.305 -4.193 -7.493 1.00 79.31 87 ALA A N 1
ATOM 677 C CA . ALA A 1 87 ? 21.793 -3.634 -8.759 1.00 79.31 87 ALA A CA 1
ATOM 678 C C . ALA A 1 87 ? 23.290 -3.854 -9.026 1.00 79.31 87 ALA A C 1
ATOM 680 O O . ALA A 1 87 ? 23.757 -3.580 -10.143 1.00 79.31 87 ALA A O 1
ATOM 681 N N . SER A 1 88 ? 24.060 -4.245 -8.006 1.00 77.38 88 SER A N 1
ATOM 682 C CA . SER A 1 88 ? 25.504 -4.472 -8.113 1.00 77.38 88 SER A CA 1
ATOM 683 C C . SER A 1 88 ? 25.834 -5.788 -8.816 1.00 77.38 88 SER A C 1
ATOM 685 O O . SER A 1 88 ? 26.893 -5.900 -9.435 1.00 77.38 88 SER A O 1
ATOM 687 N N . GLY A 1 89 ? 24.936 -6.777 -8.735 1.00 68.44 89 GLY A N 1
ATOM 688 C CA . GLY A 1 89 ? 25.193 -8.121 -9.244 1.00 68.44 89 GLY A CA 1
ATOM 689 C C . GLY A 1 89 ? 26.302 -8.863 -8.502 1.00 68.44 89 GLY A C 1
ATOM 690 O O . GLY A 1 89 ? 26.860 -9.809 -9.056 1.00 68.44 89 GLY A O 1
ATOM 691 N N . TYR A 1 90 ? 26.677 -8.427 -7.295 1.00 69.62 90 TYR A N 1
ATOM 692 C CA . TYR A 1 90 ? 27.718 -9.081 -6.510 1.00 69.62 90 TYR A CA 1
ATOM 693 C C . TYR A 1 90 ? 27.237 -10.470 -6.064 1.00 69.62 90 TYR A C 1
ATOM 695 O O . TYR A 1 90 ? 26.247 -10.592 -5.353 1.00 69.62 90 TYR A O 1
ATOM 703 N N . LYS A 1 91 ? 27.933 -11.529 -6.496 1.00 67.38 91 LYS A N 1
ATOM 704 C CA . LYS A 1 91 ? 27.569 -12.941 -6.234 1.00 67.38 91 LYS A CA 1
ATOM 705 C C . LYS A 1 91 ? 28.434 -13.605 -5.149 1.00 67.38 91 LYS A C 1
ATOM 707 O O . LYS A 1 91 ? 28.459 -14.826 -5.043 1.00 67.38 91 LYS A O 1
ATOM 712 N N . GLY A 1 92 ? 29.188 -12.820 -4.374 1.00 73.00 92 GLY A N 1
ATOM 713 C CA . GLY A 1 92 ? 30.070 -13.334 -3.319 1.00 73.00 92 GLY A CA 1
ATOM 714 C C . GLY A 1 92 ? 29.335 -13.681 -2.020 1.00 73.00 92 GLY A C 1
ATOM 715 O O . GLY A 1 92 ? 28.215 -13.227 -1.789 1.00 73.00 92 GLY A O 1
ATOM 716 N N . HIS A 1 93 ? 29.999 -14.417 -1.121 1.00 74.81 93 HIS A N 1
ATOM 717 C CA . HIS A 1 93 ? 29.455 -14.772 0.201 1.00 74.81 93 HIS A CA 1
ATOM 718 C C . HIS A 1 93 ? 28.989 -13.548 1.007 1.00 74.81 93 HIS A C 1
ATOM 720 O O . HIS A 1 93 ? 27.978 -13.620 1.700 1.00 74.81 93 HIS A O 1
ATOM 726 N N . ALA A 1 94 ? 29.661 -12.402 0.854 1.00 73.12 94 ALA A N 1
ATOM 727 C CA . ALA A 1 94 ? 29.256 -11.154 1.496 1.00 73.12 94 ALA A CA 1
ATOM 728 C C . ALA A 1 94 ? 27.898 -10.621 0.996 1.00 73.12 94 ALA A C 1
ATOM 730 O O . ALA A 1 94 ? 27.140 -10.094 1.802 1.00 73.12 94 ALA A O 1
ATOM 731 N N . ALA A 1 95 ? 27.542 -10.800 -0.286 1.00 70.25 95 ALA A N 1
ATOM 732 C CA . ALA A 1 95 ? 26.209 -10.426 -0.776 1.00 70.25 95 ALA A CA 1
ATOM 733 C C . ALA A 1 95 ? 25.126 -11.355 -0.243 1.00 70.25 95 ALA A C 1
ATOM 735 O O . ALA A 1 95 ? 24.043 -10.881 0.075 1.00 70.25 95 ALA A O 1
ATOM 736 N N . VAL A 1 96 ? 25.409 -12.653 -0.111 1.00 74.62 96 VAL A N 1
ATOM 737 C CA . VAL A 1 96 ? 24.456 -13.600 0.487 1.00 74.62 96 VAL A CA 1
ATOM 738 C C . VAL A 1 96 ? 24.193 -13.226 1.943 1.00 74.62 96 VAL A C 1
ATOM 740 O O . VAL A 1 96 ? 23.040 -13.107 2.338 1.00 74.62 96 VAL A O 1
ATOM 743 N N . ILE A 1 97 ? 25.246 -12.957 2.720 1.00 78.12 97 ILE A N 1
ATOM 744 C CA . ILE A 1 97 ? 25.114 -12.529 4.119 1.00 78.12 97 ILE A CA 1
ATOM 745 C C . ILE A 1 97 ? 24.354 -11.202 4.209 1.00 78.12 97 ILE A C 1
ATOM 747 O O . ILE A 1 97 ? 23.412 -11.099 4.988 1.00 78.12 97 ILE A O 1
ATOM 751 N N . ALA A 1 98 ? 24.714 -10.209 3.393 1.00 73.62 98 ALA A N 1
ATOM 752 C CA . ALA A 1 98 ? 24.027 -8.921 3.377 1.00 73.62 98 ALA A CA 1
ATOM 753 C C . ALA A 1 98 ? 22.550 -9.060 2.976 1.00 73.62 98 ALA A C 1
ATOM 755 O O . ALA A 1 98 ? 21.699 -8.456 3.618 1.00 73.62 98 ALA A O 1
ATOM 756 N N . THR A 1 99 ? 22.239 -9.909 1.992 1.00 73.38 99 THR A N 1
ATOM 757 C CA . THR A 1 99 ? 20.860 -10.244 1.604 1.00 73.38 99 THR A CA 1
ATOM 758 C C . THR A 1 99 ? 20.111 -10.861 2.779 1.00 73.38 99 THR A C 1
ATOM 760 O O . THR A 1 99 ? 19.039 -10.389 3.130 1.00 73.38 99 THR A O 1
ATOM 763 N N . CYS A 1 100 ? 20.688 -11.859 3.456 1.00 76.50 100 CYS A N 1
ATOM 764 C CA . CYS A 1 100 ? 20.062 -12.480 4.622 1.00 76.50 100 CYS A CA 1
ATOM 765 C C . CYS A 1 100 ? 19.790 -11.472 5.747 1.00 76.50 100 CYS A C 1
ATOM 767 O O . CYS A 1 100 ? 18.708 -11.492 6.323 1.00 76.50 100 CYS A O 1
ATOM 769 N N . VAL A 1 101 ? 20.744 -10.585 6.050 1.00 76.81 101 VAL A N 1
ATOM 770 C CA . VAL A 1 101 ? 20.591 -9.553 7.092 1.00 76.81 101 VAL A CA 1
ATOM 771 C C . VAL A 1 101 ? 19.477 -8.573 6.735 1.00 76.81 101 VAL A C 1
ATOM 773 O O . VAL A 1 101 ? 18.644 -8.246 7.573 1.00 76.81 101 VAL A O 1
ATOM 776 N N . VAL A 1 102 ? 19.448 -8.129 5.484 1.00 75.06 102 VAL A N 1
ATOM 777 C CA . VAL A 1 102 ? 18.458 -7.189 4.962 1.00 75.06 102 VAL A CA 1
ATOM 778 C C . VAL A 1 102 ? 17.053 -7.795 4.951 1.00 75.06 102 VAL A C 1
ATOM 780 O O . VAL A 1 102 ? 16.117 -7.177 5.453 1.00 75.06 102 VAL A O 1
ATOM 783 N N . VAL A 1 103 ? 16.915 -9.024 4.448 1.00 75.31 103 VAL A N 1
ATOM 784 C CA . VAL A 1 103 ? 15.650 -9.771 4.441 1.00 75.31 103 VAL A CA 1
ATOM 785 C C . VAL A 1 103 ? 15.169 -10.016 5.862 1.00 75.31 103 VAL A C 1
ATOM 787 O O . VAL A 1 103 ? 13.997 -9.804 6.159 1.00 75.31 103 VAL A O 1
ATOM 790 N N . PHE A 1 104 ? 16.071 -10.421 6.758 1.00 77.94 104 PHE A N 1
ATOM 791 C CA . PHE A 1 104 ? 15.746 -10.616 8.164 1.00 77.94 104 PHE A CA 1
ATOM 792 C C . PHE A 1 104 ? 15.276 -9.315 8.814 1.00 77.94 104 PHE A C 1
ATOM 794 O O . PHE A 1 104 ? 14.278 -9.331 9.522 1.00 77.94 104 PHE A O 1
ATOM 801 N N . PHE A 1 105 ? 15.943 -8.189 8.559 1.00 74.19 105 PHE A N 1
ATOM 802 C CA . PHE A 1 105 ? 15.534 -6.893 9.097 1.00 74.19 105 PHE A CA 1
ATOM 803 C C . PHE A 1 105 ? 14.173 -6.440 8.545 1.00 74.19 105 PHE A C 1
ATOM 805 O O . PHE A 1 105 ? 13.337 -5.946 9.302 1.00 74.19 105 PHE A O 1
ATOM 812 N N . GLY A 1 106 ? 13.917 -6.650 7.250 1.00 71.94 106 GLY A N 1
ATOM 813 C CA . GLY A 1 106 ? 12.614 -6.381 6.635 1.00 71.94 106 GLY A CA 1
ATOM 814 C C . GLY A 1 106 ? 11.507 -7.233 7.258 1.00 71.94 106 GLY A C 1
ATOM 815 O O . GLY A 1 106 ? 10.517 -6.696 7.743 1.00 71.94 106 GLY A O 1
ATOM 816 N N . LEU A 1 107 ? 11.730 -8.548 7.360 1.00 73.31 107 LEU A N 1
ATOM 817 C CA . LEU A 1 107 ? 10.817 -9.484 8.019 1.00 73.31 107 LEU A CA 1
ATOM 818 C C . LEU A 1 107 ? 10.569 -9.095 9.475 1.00 73.31 107 LEU A C 1
ATOM 820 O O . LEU A 1 107 ? 9.427 -8.951 9.892 1.00 73.31 107 LEU A O 1
ATOM 824 N N . PHE A 1 108 ? 11.634 -8.904 10.247 1.00 70.75 108 PHE A N 1
ATOM 825 C CA . PHE A 1 108 ? 11.551 -8.590 11.665 1.00 70.75 108 PHE A CA 1
ATOM 826 C C . PHE A 1 108 ? 10.809 -7.274 11.916 1.00 70.75 108 PHE A C 1
ATOM 828 O O . PHE A 1 108 ? 9.951 -7.221 12.798 1.00 70.75 108 PHE A O 1
ATOM 835 N N . SER A 1 109 ? 11.098 -6.229 11.133 1.00 69.88 109 SER A N 1
ATOM 836 C CA . SER A 1 109 ? 10.449 -4.926 11.300 1.00 69.88 109 SER A CA 1
ATOM 837 C C . SER A 1 109 ? 8.958 -4.978 10.956 1.00 69.88 109 SER A C 1
ATOM 839 O O . SER A 1 109 ? 8.144 -4.481 11.735 1.00 69.88 109 SER A O 1
ATOM 841 N N . GLU A 1 110 ? 8.574 -5.650 9.870 1.00 70.81 110 GLU A N 1
ATOM 842 C CA . GLU A 1 110 ? 7.167 -5.756 9.484 1.00 70.81 110 GLU A CA 1
ATOM 843 C C . GLU A 1 110 ? 6.381 -6.716 10.382 1.00 70.81 110 GLU A C 1
ATOM 845 O O . GLU A 1 110 ? 5.255 -6.403 10.745 1.00 70.81 110 GLU A O 1
ATOM 850 N N . ILE A 1 111 ? 6.955 -7.850 10.795 1.00 70.44 111 ILE A N 1
ATOM 851 C CA . ILE A 1 111 ? 6.285 -8.814 11.683 1.00 70.44 111 ILE A CA 1
ATOM 852 C C . ILE A 1 111 ? 6.026 -8.193 13.055 1.00 70.44 111 ILE A C 1
ATOM 854 O O . ILE A 1 111 ? 4.896 -8.242 13.541 1.00 70.44 111 ILE A O 1
ATOM 858 N N . SER A 1 112 ? 7.051 -7.584 13.660 1.00 64.25 112 SER A N 1
ATOM 859 C CA . SER A 1 112 ? 6.940 -6.953 14.980 1.00 64.25 112 SER A CA 1
ATOM 860 C C . SER A 1 112 ? 5.823 -5.900 14.998 1.00 64.25 112 SER A C 1
ATOM 862 O O . SER A 1 112 ? 4.982 -5.875 15.895 1.00 64.25 112 SER A O 1
ATOM 864 N N . GLN A 1 113 ? 5.740 -5.090 13.939 1.00 62.34 113 GLN A N 1
ATOM 865 C CA . GLN A 1 113 ? 4.779 -3.991 13.849 1.00 62.34 113 GLN A CA 1
ATOM 866 C C . GLN A 1 113 ? 3.409 -4.408 13.294 1.00 62.34 113 GLN A C 1
ATOM 868 O O . GLN A 1 113 ? 2.400 -3.786 13.626 1.00 62.34 113 GLN A O 1
ATOM 873 N N . SER A 1 114 ? 3.337 -5.457 12.469 1.00 65.88 114 SER A N 1
ATOM 874 C CA . SER A 1 114 ? 2.085 -6.082 12.015 1.00 65.88 114 SER A CA 1
ATOM 875 C C . SER A 1 114 ? 1.309 -6.621 13.212 1.00 65.88 114 SER A C 1
ATOM 877 O O . SER A 1 114 ? 0.124 -6.316 13.351 1.00 65.88 114 SER A O 1
ATOM 879 N N . MET A 1 115 ? 2.005 -7.295 14.134 1.00 66.00 115 MET A N 1
ATOM 880 C CA . MET A 1 115 ? 1.429 -7.773 15.390 1.00 66.00 115 MET A CA 1
ATOM 881 C C . MET A 1 115 ? 0.870 -6.622 16.233 1.00 66.00 115 MET A C 1
ATOM 883 O O . MET A 1 115 ? -0.287 -6.670 16.634 1.00 66.00 115 MET A O 1
ATOM 887 N N . GLU A 1 116 ? 1.636 -5.549 16.437 1.00 67.25 116 GLU A N 1
ATOM 888 C CA . GLU A 1 116 ? 1.190 -4.391 17.224 1.00 67.25 116 GLU A CA 1
ATOM 889 C C . GLU A 1 116 ? 0.031 -3.626 16.557 1.00 67.25 116 GLU A C 1
ATOM 891 O O . GLU A 1 116 ? -0.956 -3.258 17.195 1.00 67.25 116 GLU A O 1
ATOM 896 N N . ARG A 1 117 ? 0.105 -3.397 15.240 1.00 64.88 117 ARG A N 1
ATOM 897 C CA . ARG A 1 117 ? -0.950 -2.708 14.484 1.00 64.88 117 ARG A CA 1
ATOM 898 C C . ARG A 1 117 ? -2.244 -3.496 14.516 1.00 64.88 117 ARG A C 1
ATOM 900 O O . ARG A 1 117 ? -3.318 -2.895 14.627 1.00 64.88 117 ARG A O 1
ATOM 907 N N . GLU A 1 118 ? -2.152 -4.800 14.314 1.00 69.81 118 GLU A N 1
ATOM 908 C CA . GLU A 1 118 ? -3.316 -5.652 14.351 1.00 69.81 118 GLU A CA 1
ATOM 909 C C . GLU A 1 118 ? -3.925 -5.671 15.746 1.00 69.81 118 GLU A C 1
ATOM 911 O O . GLU A 1 118 ? -5.124 -5.430 15.855 1.00 69.81 118 GLU A O 1
ATOM 916 N N . ASP A 1 119 ? -3.107 -5.838 16.783 1.00 72.25 119 ASP A N 1
ATOM 917 C CA . ASP A 1 119 ? -3.552 -5.840 18.172 1.00 72.25 119 ASP A CA 1
ATOM 918 C C . ASP A 1 119 ? -4.320 -4.559 18.529 1.00 72.25 119 ASP A C 1
ATOM 920 O O . ASP A 1 119 ? -5.478 -4.613 18.950 1.00 72.25 119 ASP A O 1
ATOM 924 N N . ILE A 1 120 ? -3.747 -3.390 18.218 1.00 68.56 120 ILE A N 1
ATOM 925 C CA . ILE A 1 120 ? -4.393 -2.086 18.437 1.00 68.56 120 ILE A CA 1
ATOM 926 C C . ILE A 1 120 ? -5.687 -1.965 17.624 1.00 68.56 120 ILE A C 1
ATOM 928 O O . ILE A 1 120 ? -6.695 -1.457 18.115 1.00 68.56 120 ILE A O 1
ATOM 932 N N . THR A 1 121 ? -5.689 -2.419 16.367 1.00 68.75 121 THR A N 1
ATOM 933 C CA . THR A 1 121 ? -6.873 -2.317 15.498 1.00 68.75 121 THR A CA 1
ATOM 934 C C . THR A 1 121 ? -8.003 -3.213 15.996 1.00 68.75 121 THR A C 1
ATOM 936 O O . THR A 1 121 ? -9.167 -2.806 15.981 1.00 68.75 121 THR A O 1
ATOM 939 N N . VAL A 1 122 ? -7.671 -4.431 16.419 1.00 74.56 122 VAL A N 1
ATOM 940 C CA . VAL A 1 122 ? -8.612 -5.407 16.968 1.00 74.56 122 VAL A CA 1
ATOM 941 C C . VAL A 1 122 ? -9.192 -4.872 18.257 1.00 74.56 122 VAL A C 1
ATOM 943 O O . VAL A 1 122 ? -10.413 -4.787 18.366 1.00 74.56 122 VAL A O 1
ATOM 946 N N . ARG A 1 123 ? -8.344 -4.412 19.175 1.00 77.00 123 ARG A N 1
ATOM 947 C CA . ARG A 1 123 ? -8.771 -3.821 20.440 1.00 77.00 123 ARG A CA 1
ATOM 948 C C . ARG A 1 123 ? -9.674 -2.611 20.223 1.00 77.00 123 ARG A C 1
ATOM 950 O O . ARG A 1 123 ? -10.806 -2.606 20.688 1.00 77.00 123 ARG A O 1
ATOM 957 N N . HIS A 1 124 ? -9.273 -1.665 19.375 1.00 74.44 124 HIS A N 1
ATOM 958 C CA . HIS A 1 124 ? -10.097 -0.499 19.046 1.00 74.44 124 HIS A CA 1
ATOM 959 C C . HIS A 1 124 ? -11.453 -0.881 18.422 1.00 74.44 124 HIS A C 1
ATOM 961 O O . HIS A 1 124 ? -12.481 -0.271 18.725 1.00 74.44 124 HIS A O 1
ATOM 967 N N . ARG A 1 125 ? -11.500 -1.880 17.527 1.00 74.62 125 ARG A N 1
ATOM 968 C CA . ARG A 1 125 ? -12.766 -2.369 16.941 1.00 74.62 125 ARG A CA 1
ATOM 969 C C . ARG A 1 125 ? -13.627 -3.116 17.956 1.00 74.62 125 ARG A C 1
ATOM 971 O O . ARG A 1 125 ? -14.853 -3.041 17.865 1.00 74.62 125 ARG A O 1
ATOM 978 N N . SER A 1 126 ? -12.996 -3.819 18.886 1.00 79.25 126 SER A N 1
ATOM 979 C CA . SER A 1 126 ? -13.649 -4.566 19.961 1.00 79.25 126 SER A CA 1
ATOM 980 C C . SER A 1 126 ? -14.291 -3.602 20.955 1.00 79.25 126 SER A C 1
ATOM 982 O O . SER A 1 126 ? -15.504 -3.657 21.160 1.00 79.25 126 SER A O 1
ATOM 984 N N . GLU A 1 127 ? -13.532 -2.611 21.425 1.00 77.69 127 GLU A N 1
ATOM 985 C CA . GLU A 1 127 ? -13.989 -1.535 22.314 1.00 77.69 127 GLU A CA 1
ATOM 986 C C . GLU A 1 127 ? -15.102 -0.680 21.683 1.00 77.69 127 GLU A C 1
ATOM 988 O O . GLU A 1 127 ? -16.041 -0.242 22.349 1.00 77.69 127 GLU A O 1
ATOM 993 N N . ASN A 1 128 ? -15.059 -0.466 20.365 1.00 78.81 128 ASN A N 1
ATOM 994 C CA . ASN A 1 128 ? -16.105 0.283 19.669 1.00 78.81 128 ASN A CA 1
ATOM 995 C C . ASN A 1 128 ? -17.336 -0.540 19.283 1.00 78.81 128 ASN A C 1
ATOM 997 O O . ASN A 1 128 ? -18.314 0.041 18.792 1.00 78.81 128 ASN A O 1
ATOM 1001 N N . SER A 1 129 ? -17.309 -1.857 19.488 1.00 81.62 129 SER A N 1
ATOM 1002 C CA . SER A 1 129 ? -18.392 -2.743 19.076 1.00 81.62 129 SER A CA 1
ATOM 1003 C C . SER A 1 129 ? -19.686 -2.464 19.849 1.00 81.62 129 SER A C 1
ATOM 1005 O O . SER A 1 129 ? -19.681 -2.107 21.028 1.00 81.62 129 SER A O 1
ATOM 1007 N N . ALA A 1 130 ? -20.830 -2.654 19.182 1.00 82.62 130 ALA A N 1
ATOM 1008 C CA . ALA A 1 130 ? -22.141 -2.505 19.816 1.00 82.62 130 ALA A CA 1
ATOM 1009 C C . ALA A 1 130 ? -22.320 -3.474 20.996 1.00 82.62 130 ALA A C 1
ATOM 1011 O O . ALA A 1 130 ? -22.953 -3.124 21.985 1.00 82.62 130 ALA A O 1
ATOM 1012 N N . VAL A 1 131 ? -21.716 -4.663 20.906 1.00 80.94 131 VAL A N 1
ATOM 1013 C CA . VAL A 1 131 ? -21.763 -5.689 21.953 1.00 80.94 131 VAL A CA 1
ATOM 1014 C C . VAL A 1 131 ? -20.972 -5.244 23.183 1.00 80.94 131 VAL A C 1
ATOM 1016 O O . VAL A 1 131 ? -21.503 -5.303 24.287 1.00 80.94 131 VAL A O 1
ATOM 1019 N N . PHE A 1 132 ? -19.755 -4.721 23.007 1.00 82.19 132 PHE A N 1
ATOM 1020 C CA . PHE A 1 132 ? -18.960 -4.193 24.119 1.00 82.19 132 PHE A CA 1
ATOM 1021 C C . PHE A 1 132 ? -19.626 -2.973 24.769 1.00 82.19 132 PHE A C 1
ATOM 1023 O O . PHE A 1 132 ? -19.752 -2.907 25.989 1.00 82.19 132 PHE A O 1
ATOM 1030 N N . LYS A 1 133 ? -20.164 -2.044 23.968 1.00 83.38 133 LYS A N 1
ATOM 1031 C CA . LYS A 1 133 ? -20.925 -0.889 24.479 1.00 83.38 133 LYS A CA 1
ATOM 1032 C C . LYS A 1 133 ? -22.189 -1.310 25.232 1.00 83.38 133 LYS A C 1
ATOM 1034 O O . LYS A 1 133 ? -22.490 -0.742 26.280 1.00 83.38 133 LYS A O 1
ATOM 1039 N N . ALA A 1 134 ? -22.904 -2.324 24.744 1.00 80.69 134 ALA A N 1
ATOM 1040 C CA . ALA A 1 134 ? -24.050 -2.898 25.444 1.00 80.69 134 ALA A CA 1
ATOM 1041 C C . ALA A 1 134 ? -23.632 -3.575 26.760 1.00 80.69 134 ALA A C 1
ATOM 1043 O O . ALA A 1 134 ? -24.307 -3.394 27.774 1.00 80.69 134 ALA A O 1
ATOM 1044 N N . ALA A 1 135 ? -22.496 -4.281 26.775 1.00 81.88 135 ALA A N 1
ATOM 1045 C CA . ALA A 1 135 ? -21.935 -4.875 27.985 1.00 81.88 135 ALA A CA 1
ATOM 1046 C C . ALA A 1 135 ? -21.577 -3.795 29.023 1.00 81.88 135 ALA A C 1
ATOM 1048 O O . ALA A 1 135 ? -22.022 -3.885 30.167 1.00 81.88 135 ALA A O 1
ATOM 1049 N N . LEU A 1 136 ? -20.896 -2.714 28.628 1.00 82.25 136 LEU A N 1
ATOM 1050 C CA . LEU A 1 136 ? -20.622 -1.568 29.507 1.00 82.25 136 LEU A CA 1
ATOM 1051 C C . LEU A 1 136 ? -21.907 -0.909 30.034 1.00 82.25 136 LEU A C 1
ATOM 1053 O O . LEU A 1 136 ? -22.006 -0.604 31.224 1.00 82.25 136 LEU A O 1
ATOM 1057 N N . GLY A 1 137 ? -22.918 -0.739 29.178 1.00 84.44 137 GLY A N 1
ATOM 1058 C CA . GLY A 1 137 ? -24.231 -0.231 29.582 1.00 84.44 137 GLY A CA 1
ATOM 1059 C C . GLY A 1 137 ? -24.923 -1.138 30.604 1.00 84.44 137 GLY A C 1
ATOM 1060 O O . GLY A 1 137 ? -25.495 -0.650 31.579 1.00 84.44 137 GLY A O 1
ATOM 1061 N N . SER A 1 138 ? -24.818 -2.459 30.437 1.00 81.81 138 SER A N 1
ATOM 1062 C CA . SER A 1 138 ? -25.362 -3.434 31.387 1.00 81.81 138 SER A CA 1
ATOM 1063 C C . SER A 1 138 ? -24.634 -3.412 32.734 1.00 81.81 138 SER A C 1
ATOM 1065 O O . SER A 1 138 ? -25.294 -3.472 33.770 1.00 81.81 138 SER A O 1
ATOM 1067 N N . ILE A 1 139 ? -23.307 -3.215 32.739 1.00 82.56 139 ILE A N 1
ATOM 1068 C CA . ILE A 1 139 ? -22.515 -3.021 33.963 1.00 82.56 139 ILE A CA 1
ATOM 1069 C C . ILE A 1 139 ? -22.963 -1.750 34.679 1.00 82.56 139 ILE A C 1
ATOM 1071 O O . ILE A 1 139 ? -23.183 -1.790 35.886 1.00 82.56 139 ILE A O 1
ATOM 1075 N N . SER A 1 140 ? -23.158 -0.642 33.957 1.00 83.62 140 SER A N 1
ATOM 1076 C CA . SER A 1 140 ? -23.670 0.601 34.546 1.00 83.62 140 SER A CA 1
ATOM 1077 C C . SER A 1 140 ? -25.067 0.406 35.150 1.00 83.62 140 SER A C 1
ATOM 1079 O O . SER A 1 140 ? -25.304 0.789 36.294 1.00 83.62 140 SER A O 1
ATOM 1081 N N . ALA A 1 141 ? -25.977 -0.272 34.444 1.00 82.50 141 ALA A N 1
ATOM 1082 C CA . ALA A 1 141 ? -27.322 -0.555 34.943 1.00 82.50 141 ALA A CA 1
ATOM 1083 C C . ALA A 1 141 ? -27.324 -1.482 36.175 1.00 82.50 141 ALA A C 1
ATOM 1085 O O . ALA A 1 141 ? -28.059 -1.224 37.132 1.00 82.50 141 ALA A O 1
ATOM 1086 N N . LEU A 1 142 ? -26.500 -2.539 36.182 1.00 82.62 142 LEU A N 1
ATOM 1087 C CA . LEU A 1 142 ? -26.343 -3.424 37.341 1.00 82.62 142 LEU A CA 1
ATOM 1088 C C . LEU A 1 142 ? -25.665 -2.712 38.510 1.00 82.62 142 LEU A C 1
ATOM 1090 O O . LEU A 1 142 ? -26.091 -2.892 39.644 1.00 82.62 142 LEU A O 1
ATOM 1094 N N . SER A 1 143 ? -24.652 -1.889 38.246 1.00 80.19 143 SER A N 1
ATOM 1095 C CA . SER A 1 143 ? -23.966 -1.092 39.263 1.00 80.19 143 SER A CA 1
ATOM 1096 C C . SER A 1 143 ? -24.933 -0.114 39.933 1.00 80.19 143 SER A C 1
ATOM 1098 O O . SER A 1 143 ? -24.999 -0.074 41.162 1.00 80.19 143 SER A O 1
ATOM 1100 N N . ASN A 1 144 ? -25.776 0.570 39.152 1.00 80.00 144 ASN A N 1
ATOM 1101 C CA . ASN A 1 144 ? -26.827 1.456 39.662 1.00 80.00 144 ASN A CA 1
ATOM 1102 C C . ASN A 1 144 ? -27.894 0.694 40.471 1.00 80.00 144 ASN A C 1
ATOM 1104 O O . ASN A 1 144 ? -28.390 1.197 41.479 1.00 80.00 144 ASN A O 1
ATOM 1108 N N . ARG A 1 145 ? -28.238 -0.542 40.077 1.00 75.81 145 ARG A N 1
ATOM 1109 C CA . ARG A 1 145 ? -29.129 -1.411 40.871 1.00 75.81 145 ARG A CA 1
ATOM 1110 C C . ARG A 1 145 ? -28.476 -1.909 42.156 1.00 75.81 145 ARG A C 1
ATOM 1112 O O . ARG A 1 145 ? -29.152 -1.972 43.174 1.00 75.81 145 ARG A O 1
ATOM 1119 N N . ALA A 1 146 ? -27.189 -2.240 42.121 1.00 69.81 146 ALA A N 1
ATOM 1120 C CA . ALA A 1 146 ? -26.436 -2.705 43.281 1.00 69.81 146 ALA A CA 1
ATOM 1121 C C . ALA A 1 146 ? -26.203 -1.591 44.317 1.00 69.81 146 ALA A C 1
ATOM 1123 O O . ALA A 1 146 ? -26.074 -1.883 45.500 1.00 69.81 146 ALA A O 1
ATOM 1124 N N . SER A 1 147 ? -26.172 -0.328 43.879 1.00 68.31 147 SER A N 1
ATOM 1125 C CA . SER A 1 147 ? -26.030 0.857 44.738 1.00 68.31 147 SER A CA 1
ATOM 1126 C C . SER A 1 147 ? -27.364 1.492 45.154 1.00 68.31 147 SER A C 1
ATOM 1128 O O . SER A 1 147 ? -27.382 2.371 46.015 1.00 68.31 147 SER A O 1
ATOM 1130 N N . SER A 1 148 ? -28.492 1.033 44.601 1.00 69.38 148 SER A N 1
ATOM 1131 C CA . SER A 1 148 ? -29.823 1.461 45.040 1.00 69.38 148 SER A CA 1
ATOM 1132 C C . SER A 1 148 ? -30.206 0.791 46.369 1.00 69.38 148 SER A C 1
ATOM 1134 O O . SER A 1 148 ? -29.905 -0.391 46.556 1.00 69.38 148 SER A O 1
ATOM 1136 N N . PRO A 1 149 ? -30.909 1.489 47.285 1.00 66.38 149 PRO A N 1
ATOM 1137 C CA . PRO A 1 149 ? -31.394 0.889 48.524 1.00 66.38 149 PRO A CA 1
ATOM 1138 C C . PRO A 1 149 ? -32.239 -0.351 48.220 1.00 66.38 149 PRO A C 1
ATOM 1140 O O . PRO A 1 149 ? -33.249 -0.266 47.517 1.00 66.38 149 PRO A O 1
ATOM 1143 N N . VAL A 1 150 ? -31.828 -1.510 48.742 1.00 72.88 150 VAL A N 1
ATOM 1144 C CA . VAL A 1 150 ? -32.597 -2.750 48.596 1.00 72.88 150 VAL A CA 1
ATOM 1145 C C . VAL A 1 150 ? -33.934 -2.550 49.303 1.00 72.88 150 VAL A C 1
ATOM 1147 O O . VAL A 1 150 ? -33.988 -2.410 50.525 1.00 72.88 150 VAL A O 1
ATOM 1150 N N . LYS A 1 151 ? -35.028 -2.508 48.533 1.00 72.25 151 LYS A N 1
ATOM 1151 C CA . LYS A 1 151 ? -36.378 -2.388 49.086 1.00 72.25 151 LYS A CA 1
ATOM 1152 C C . LYS A 1 151 ? -36.682 -3.659 49.876 1.00 72.25 151 LYS A C 1
ATOM 1154 O O . LYS A 1 151 ? -36.945 -4.701 49.286 1.00 72.25 151 LYS A O 1
ATOM 1159 N N . ASN A 1 152 ? -36.623 -3.568 51.202 1.00 79.88 152 ASN A N 1
ATOM 1160 C CA . ASN A 1 152 ? -36.949 -4.674 52.092 1.00 79.88 152 ASN A CA 1
ATOM 1161 C C . ASN A 1 152 ? -38.472 -4.925 52.049 1.00 79.88 152 ASN A C 1
ATOM 1163 O O . ASN A 1 152 ? -39.229 -4.085 52.542 1.00 79.88 152 ASN A O 1
ATOM 1167 N N . PRO A 1 153 ? -38.948 -6.054 51.488 1.00 81.56 153 PRO A N 1
ATOM 1168 C CA . PRO A 1 153 ? -40.380 -6.343 51.381 1.00 81.56 153 PRO A CA 1
ATOM 1169 C C . PRO A 1 153 ? -41.038 -6.588 52.747 1.00 81.56 153 PRO A C 1
ATOM 1171 O O . PRO A 1 153 ? -42.260 -6.561 52.855 1.00 81.56 153 PRO A O 1
ATOM 1174 N N . TYR 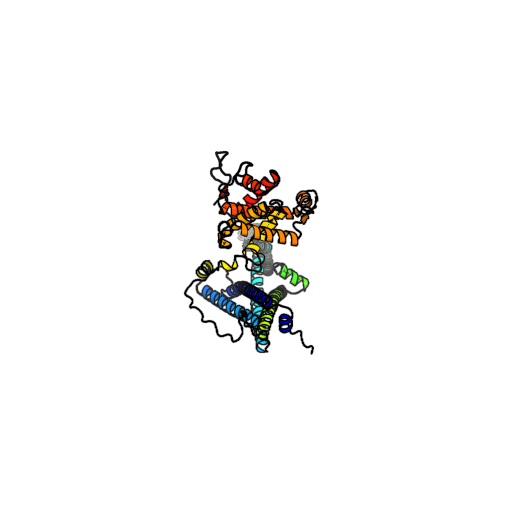A 1 154 ? -40.240 -6.798 53.797 1.00 87.06 154 TYR A N 1
ATOM 1175 C CA . TYR A 1 154 ? -40.712 -6.993 55.164 1.00 87.06 154 TYR A CA 1
ATOM 1176 C C . TYR A 1 154 ? -40.681 -5.712 56.002 1.00 87.06 154 TYR A C 1
ATOM 1178 O O . TYR A 1 154 ? -41.006 -5.783 57.181 1.00 87.06 154 TYR A O 1
ATOM 1186 N N . ALA A 1 155 ? -40.315 -4.555 55.437 1.00 82.88 155 ALA A N 1
ATOM 1187 C CA . ALA A 1 155 ? -40.192 -3.305 56.193 1.00 82.88 155 ALA A CA 1
ATOM 1188 C C . ALA A 1 155 ? -41.502 -2.905 56.899 1.00 82.88 155 ALA A C 1
ATOM 1190 O O . ALA A 1 155 ? -41.485 -2.633 58.098 1.00 82.88 155 ALA A O 1
ATOM 1191 N N . ASP A 1 156 ? -42.636 -2.957 56.195 1.00 86.31 156 ASP A N 1
ATOM 1192 C CA . ASP A 1 156 ? -43.947 -2.604 56.763 1.00 86.31 156 ASP A CA 1
ATOM 1193 C C . ASP A 1 156 ? -44.388 -3.611 57.839 1.00 86.31 156 ASP A C 1
ATOM 1195 O O . ASP A 1 156 ? -44.861 -3.232 58.910 1.00 86.31 156 ASP A O 1
ATOM 1199 N N . ASN A 1 157 ? -44.154 -4.904 57.591 1.00 90.06 157 ASN A N 1
ATOM 1200 C CA . ASN A 1 157 ? -44.467 -5.983 58.535 1.00 90.06 157 ASN A CA 1
ATOM 1201 C C . ASN A 1 157 ? -43.599 -5.917 59.799 1.00 90.06 157 ASN A C 1
ATOM 1203 O O . ASN A 1 157 ? -44.065 -6.231 60.895 1.00 90.06 157 ASN A O 1
ATOM 1207 N N . LEU A 1 158 ? -42.340 -5.504 59.649 1.00 88.69 158 LEU A N 1
ATOM 1208 C CA . LEU A 1 158 ? -41.405 -5.302 60.746 1.00 88.69 158 LEU A CA 1
ATOM 1209 C C . LEU A 1 158 ? -41.811 -4.084 61.581 1.00 88.69 158 LEU A C 1
ATOM 1211 O O . LEU A 1 158 ? -41.898 -4.208 62.798 1.00 88.69 158 LEU A O 1
ATOM 1215 N N . ALA A 1 159 ? -42.174 -2.966 60.945 1.00 86.75 159 ALA A N 1
ATOM 1216 C CA . ALA A 1 159 ? -42.698 -1.788 61.637 1.00 86.75 159 ALA A CA 1
ATOM 1217 C C . ALA A 1 159 ? -44.004 -2.093 62.399 1.00 86.75 159 ALA A C 1
ATOM 1219 O O . ALA A 1 159 ? -44.180 -1.676 63.546 1.00 86.75 159 ALA A O 1
ATOM 1220 N N . GLU A 1 160 ? -44.913 -2.876 61.806 1.00 90.62 160 GLU A N 1
ATOM 1221 C CA . GLU A 1 160 ? -46.141 -3.316 62.477 1.00 90.62 160 GLU A CA 1
ATOM 1222 C C . GLU A 1 160 ? -45.843 -4.245 63.669 1.00 90.62 160 GLU A C 1
ATOM 1224 O O . GLU A 1 160 ? -46.460 -4.117 64.734 1.00 90.62 160 GLU A O 1
ATOM 1229 N N . ALA A 1 161 ? -44.896 -5.175 63.515 1.00 87.88 161 ALA A N 1
ATOM 1230 C CA . ALA A 1 161 ? -44.479 -6.081 64.581 1.00 87.88 161 ALA A CA 1
ATOM 1231 C C . ALA A 1 161 ? -43.799 -5.330 65.740 1.00 87.88 161 ALA A C 1
ATOM 1233 O O . ALA A 1 161 ? -44.120 -5.596 66.899 1.00 87.88 161 ALA A O 1
ATOM 1234 N N . GLU A 1 162 ? -42.939 -4.351 65.447 1.00 90.25 162 GLU A N 1
ATOM 1235 C CA . GLU A 1 162 ? -42.285 -3.497 66.448 1.00 90.25 162 GLU A CA 1
ATOM 1236 C C . GLU A 1 162 ? -43.307 -2.634 67.205 1.00 90.25 162 GLU A C 1
ATOM 1238 O O . GLU A 1 162 ? -43.255 -2.544 68.433 1.00 90.25 162 GLU A O 1
ATOM 1243 N N . MET A 1 163 ? -44.316 -2.090 66.516 1.00 91.44 163 MET A N 1
ATOM 1244 C CA . MET A 1 163 ? -45.406 -1.345 67.157 1.00 91.44 163 MET A CA 1
ATOM 1245 C C . MET A 1 163 ? -46.262 -2.232 68.080 1.00 91.44 163 MET A C 1
ATOM 1247 O O . MET A 1 163 ? -46.704 -1.794 69.147 1.00 91.44 163 MET A O 1
ATOM 1251 N N . LYS A 1 164 ? -46.537 -3.485 67.692 1.00 89.75 164 LYS A N 1
ATOM 1252 C CA . LYS A 1 164 ? -47.270 -4.444 68.545 1.00 89.75 164 LYS A CA 1
ATOM 1253 C C . LYS A 1 164 ? -46.447 -4.869 69.759 1.00 89.75 164 LYS A C 1
ATOM 1255 O O . LYS A 1 164 ? -47.008 -4.996 70.845 1.00 89.75 164 LYS A O 1
ATOM 1260 N N . LEU A 1 165 ? -45.136 -5.032 69.593 1.00 91.06 165 LEU A N 1
ATOM 1261 C CA . LEU A 1 165 ? -44.214 -5.303 70.691 1.00 91.06 165 LEU A CA 1
ATOM 1262 C C . LEU A 1 165 ? -44.164 -4.134 71.686 1.00 91.06 165 LEU A C 1
ATOM 1264 O O . LEU A 1 165 ? -44.302 -4.362 72.885 1.00 91.06 165 LEU A O 1
ATOM 1268 N N . ALA A 1 166 ? -44.064 -2.891 71.206 1.00 88.94 166 ALA A N 1
ATOM 1269 C CA . ALA A 1 166 ? -44.096 -1.700 72.058 1.00 88.94 166 ALA A CA 1
ATOM 1270 C C . ALA A 1 166 ? -45.393 -1.618 72.883 1.00 88.94 166 ALA A C 1
ATOM 1272 O O . ALA A 1 166 ? -45.346 -1.448 74.101 1.00 88.94 166 ALA A O 1
ATOM 1273 N N . ARG A 1 167 ? -46.550 -1.854 72.244 1.00 88.88 167 ARG A N 1
ATOM 1274 C CA . ARG A 1 167 ? -47.847 -1.921 72.942 1.00 88.88 167 ARG A CA 1
ATOM 1275 C C . ARG A 1 167 ? -47.907 -3.041 73.980 1.00 88.88 167 ARG A C 1
ATOM 1277 O O . ARG A 1 167 ? -48.480 -2.841 75.047 1.00 88.88 167 ARG A O 1
ATOM 1284 N N . CYS A 1 168 ? -47.324 -4.202 73.690 1.00 90.00 168 CYS A N 1
ATOM 1285 C CA . CYS A 1 168 ? -47.247 -5.294 74.659 1.00 90.00 168 CYS A CA 1
ATOM 1286 C C . CYS A 1 168 ? -46.395 -4.903 75.875 1.00 90.00 168 CYS A C 1
ATOM 1288 O O . CYS A 1 168 ? -46.811 -5.105 77.012 1.00 90.00 168 CYS A O 1
ATOM 1290 N N . HIS A 1 169 ? -45.243 -4.257 75.666 1.00 90.50 169 HIS A N 1
ATOM 1291 C CA . HIS A 1 169 ? -44.395 -3.790 76.766 1.00 90.50 169 HIS A CA 1
ATOM 1292 C C . HIS A 1 169 ? -45.092 -2.762 77.671 1.00 90.50 169 HIS A C 1
ATOM 1294 O O . HIS A 1 169 ? -44.965 -2.844 78.892 1.00 90.50 169 HIS A O 1
ATOM 1300 N N . GLU A 1 170 ? -45.888 -1.846 77.114 1.00 88.56 170 GLU A N 1
ATOM 1301 C CA . GLU A 1 170 ? -46.710 -0.913 77.904 1.00 88.56 170 GLU A CA 1
ATOM 1302 C C . GLU A 1 170 ? -47.789 -1.635 78.732 1.00 88.56 170 GLU A C 1
ATOM 1304 O O . GLU A 1 170 ? -48.069 -1.291 79.888 1.00 88.56 170 GLU A O 1
ATOM 1309 N N . ARG A 1 171 ? -48.406 -2.674 78.163 1.00 87.69 171 ARG A N 1
ATOM 1310 C CA . ARG A 1 171 ? -49.417 -3.483 78.855 1.00 87.69 171 ARG A CA 1
ATOM 1311 C C . ARG A 1 171 ? -48.812 -4.382 79.929 1.00 87.69 171 ARG A C 1
ATOM 1313 O O . ARG A 1 171 ? -49.412 -4.526 80.993 1.00 87.69 171 ARG A O 1
ATOM 1320 N N . LEU A 1 172 ? -47.614 -4.908 79.695 1.00 88.44 172 LEU A N 1
ATOM 1321 C CA . LEU A 1 172 ? -46.818 -5.635 80.680 1.00 88.44 172 LEU A CA 1
ATOM 1322 C C . LEU A 1 172 ? -46.460 -4.722 81.867 1.00 88.44 172 LEU A C 1
ATOM 1324 O O . LEU A 1 172 ? -46.676 -5.096 83.017 1.00 88.44 172 LEU A O 1
ATOM 1328 N N . ALA A 1 173 ? -46.005 -3.492 81.597 1.00 84.81 173 ALA A N 1
ATOM 1329 C CA . ALA A 1 173 ? -45.666 -2.501 82.625 1.00 84.81 173 ALA A CA 1
ATOM 1330 C C . ALA A 1 173 ? -46.881 -2.055 83.460 1.00 84.81 173 ALA A C 1
ATOM 1332 O O . ALA A 1 173 ? -46.746 -1.734 84.638 1.00 84.81 173 ALA A O 1
ATOM 1333 N N . SER A 1 174 ? -48.079 -2.075 82.871 1.00 86.94 174 SER A N 1
ATOM 1334 C CA . SER A 1 174 ? -49.342 -1.805 83.573 1.00 86.94 174 SER A CA 1
ATOM 1335 C C . SER A 1 174 ? -49.980 -3.047 84.217 1.00 86.94 174 SER A C 1
ATOM 1337 O O . SER A 1 174 ? -51.096 -2.956 84.730 1.00 86.94 174 SER A O 1
ATOM 1339 N N . GLY A 1 175 ? -49.302 -4.202 84.198 1.00 85.56 175 GLY A N 1
ATOM 1340 C CA . GLY A 1 175 ? -49.772 -5.458 84.796 1.00 85.56 175 GLY A CA 1
ATOM 1341 C C . GLY A 1 175 ? -50.943 -6.123 84.060 1.00 85.56 175 GLY A C 1
ATOM 1342 O O . GLY A 1 175 ? -51.585 -7.018 84.605 1.00 85.56 175 GLY A O 1
ATOM 1343 N N . LYS A 1 176 ? -51.250 -5.682 82.834 1.00 80.12 176 LYS A N 1
ATOM 1344 C CA . LYS A 1 176 ? -52.392 -6.143 82.022 1.00 80.12 176 LYS A CA 1
ATOM 1345 C C . LYS A 1 176 ? -52.064 -7.315 81.094 1.00 80.12 176 LYS A C 1
ATOM 1347 O O . LYS A 1 176 ? -52.964 -7.812 80.419 1.00 80.12 176 LYS A O 1
ATOM 1352 N N . GLU A 1 177 ? -50.807 -7.732 81.028 1.00 81.56 177 GLU A N 1
ATOM 1353 C CA . GLU A 1 177 ? -50.316 -8.829 80.190 1.00 81.56 177 GLU A CA 1
ATOM 1354 C C . GLU A 1 177 ? -49.260 -9.615 80.983 1.00 81.56 177 GLU A C 1
ATOM 1356 O O . GLU A 1 177 ? -48.575 -9.034 81.826 1.00 81.56 177 GLU A O 1
ATOM 1361 N N . ARG A 1 178 ? -49.172 -10.939 80.785 1.00 79.56 178 ARG A N 1
ATOM 1362 C CA . ARG A 1 178 ? -48.242 -11.810 81.534 1.00 79.56 178 ARG A CA 1
ATOM 1363 C C . ARG A 1 178 ? -46.876 -11.938 80.861 1.00 79.56 178 ARG A C 1
ATOM 1365 O O . ARG A 1 178 ? -45.880 -12.076 81.565 1.00 79.56 178 ARG A O 1
ATOM 1372 N N . ASP A 1 179 ? -46.830 -11.894 79.534 1.00 85.94 179 ASP A N 1
ATOM 1373 C CA . ASP A 1 179 ? -45.614 -12.016 78.740 1.00 85.94 179 ASP A CA 1
ATOM 1374 C C . ASP A 1 179 ? -45.780 -11.400 77.337 1.00 85.94 179 ASP A C 1
ATOM 1376 O O . ASP A 1 179 ? -46.890 -11.175 76.862 1.00 85.94 179 ASP A O 1
ATOM 1380 N N . CYS A 1 180 ? -44.653 -11.115 76.675 1.00 89.12 180 CYS A N 1
ATOM 1381 C CA . CYS A 1 180 ? -44.608 -10.573 75.307 1.00 89.12 180 CYS A CA 1
ATOM 1382 C C . CYS A 1 180 ? -43.893 -11.500 74.312 1.00 89.12 180 CYS A C 1
ATOM 1384 O O . CYS A 1 180 ? -43.548 -11.070 73.212 1.00 89.12 180 CYS A O 1
ATOM 1386 N N . VAL A 1 181 ? -43.683 -12.774 74.673 1.00 89.81 181 VAL A N 1
ATOM 1387 C CA . VAL A 1 181 ? -42.820 -13.727 73.945 1.00 89.81 181 VAL A CA 1
ATOM 1388 C C . VAL A 1 181 ? -43.213 -13.866 72.472 1.00 89.81 181 VAL A C 1
ATOM 1390 O O . VAL A 1 181 ? -42.350 -13.824 71.597 1.00 89.81 181 VAL A O 1
ATOM 1393 N N . GLN A 1 182 ? -44.512 -13.961 72.179 1.00 86.00 182 GLN A N 1
ATOM 1394 C CA . GLN A 1 182 ? -45.013 -14.111 70.809 1.00 86.00 182 GLN A CA 1
ATOM 1395 C C . GLN A 1 182 ? -44.734 -12.873 69.940 1.00 86.00 182 GLN A C 1
ATOM 1397 O O . GLN A 1 182 ? -44.390 -12.994 68.763 1.00 86.00 182 GLN A O 1
ATOM 1402 N N . SER A 1 183 ? -44.857 -11.676 70.519 1.00 85.31 183 SER A N 1
ATOM 1403 C CA . SER A 1 183 ? -44.546 -10.413 69.843 1.00 85.31 183 SER A CA 1
ATOM 1404 C C . SER A 1 183 ? -43.044 -10.297 69.577 1.00 85.31 183 SER A C 1
ATOM 1406 O O . SER A 1 183 ? -42.650 -9.872 68.491 1.00 85.31 183 SER A O 1
ATOM 1408 N N . THR A 1 184 ? -42.213 -10.744 70.524 1.00 88.88 184 THR A N 1
ATOM 1409 C CA . THR A 1 184 ? -40.748 -10.756 70.401 1.00 88.88 184 THR A CA 1
ATOM 1410 C C . THR A 1 184 ? -40.286 -11.695 69.292 1.00 88.88 184 THR A C 1
ATOM 1412 O O . THR A 1 184 ? -39.569 -11.264 68.391 1.00 88.88 184 THR A O 1
ATOM 1415 N N . GLN A 1 185 ? -40.783 -12.937 69.277 1.00 90.19 185 GLN A N 1
ATOM 1416 C CA . GLN A 1 185 ? -40.480 -13.903 68.215 1.00 90.19 185 GLN A CA 1
ATOM 1417 C C . GLN A 1 185 ? -40.865 -13.386 66.828 1.00 90.19 185 GLN A C 1
ATOM 1419 O O . GLN A 1 185 ? -40.154 -13.622 65.852 1.00 90.19 185 GLN A O 1
ATOM 1424 N N . ARG A 1 186 ? -41.983 -12.661 66.718 1.00 87.75 186 ARG A N 1
ATOM 1425 C CA . ARG A 1 186 ? -42.457 -12.137 65.435 1.00 87.75 186 ARG A CA 1
ATOM 1426 C C . ARG A 1 186 ? -41.554 -11.029 64.889 1.00 87.75 186 ARG A C 1
ATOM 1428 O O . ARG A 1 186 ? -41.275 -11.024 63.693 1.00 87.75 186 ARG A O 1
ATOM 1435 N N . VAL A 1 187 ? -41.062 -10.134 65.751 1.00 90.62 187 VAL A N 1
ATOM 1436 C CA . VAL A 1 187 ? -40.055 -9.123 65.373 1.00 90.62 187 VAL A CA 1
ATOM 1437 C C . VAL A 1 187 ? -38.752 -9.798 64.948 1.00 90.62 187 VAL A C 1
ATOM 1439 O O . VAL A 1 187 ? -38.177 -9.437 63.924 1.00 90.62 187 VAL A O 1
ATOM 1442 N N . GLU A 1 188 ? -38.306 -10.806 65.694 1.00 90.75 188 GLU A N 1
ATOM 1443 C CA . GLU A 1 188 ? -37.057 -11.520 65.419 1.00 90.75 188 GLU A CA 1
ATOM 1444 C C . GLU A 1 188 ? -37.116 -12.305 64.098 1.00 90.75 188 GLU A C 1
ATOM 1446 O O . GLU A 1 188 ? -36.188 -12.228 63.293 1.00 90.75 188 GLU A O 1
ATOM 1451 N N . THR A 1 189 ? -38.257 -12.936 63.805 1.00 92.06 189 THR A N 1
ATOM 1452 C CA . THR A 1 189 ? -38.516 -13.626 62.528 1.00 92.06 189 THR A CA 1
ATOM 1453 C C . THR A 1 189 ? -38.455 -12.655 61.346 1.00 92.06 189 THR A C 1
ATOM 1455 O O . THR A 1 189 ? -37.781 -12.923 60.353 1.00 92.06 189 THR A O 1
ATOM 1458 N N . TYR A 1 190 ? -39.119 -11.495 61.440 1.00 89.62 190 TYR A N 1
ATOM 1459 C CA . TYR A 1 190 ? -39.068 -10.500 60.364 1.00 89.62 190 TYR A CA 1
ATOM 1460 C C . TYR A 1 190 ? -37.690 -9.844 60.232 1.00 89.62 190 TYR A C 1
ATOM 1462 O O . TYR A 1 190 ? -37.283 -9.527 59.114 1.00 89.62 190 TYR A O 1
ATOM 1470 N N . ARG A 1 191 ? -36.938 -9.687 61.332 1.00 88.56 191 ARG A N 1
ATOM 1471 C CA . ARG A 1 191 ? -35.538 -9.240 61.278 1.00 88.56 191 ARG A CA 1
ATOM 1472 C C . ARG A 1 191 ? -34.666 -10.240 60.527 1.00 88.56 191 ARG A C 1
ATOM 1474 O O . ARG A 1 191 ? -33.949 -9.821 59.622 1.00 88.56 191 ARG A O 1
ATOM 1481 N N . GLN A 1 192 ? -34.768 -11.533 60.831 1.00 88.69 192 GLN A N 1
ATOM 1482 C CA . GLN A 1 192 ? -34.023 -12.579 60.121 1.00 88.69 192 GLN A CA 1
ATOM 1483 C C . GLN A 1 192 ? -34.373 -12.614 58.628 1.00 88.69 192 GLN A C 1
ATOM 1485 O O . GLN A 1 192 ? -33.477 -12.491 57.797 1.00 88.69 192 GLN A O 1
ATOM 1490 N N . LEU A 1 193 ? -35.665 -12.641 58.279 1.00 88.56 193 LEU A N 1
ATOM 1491 C CA . LEU A 1 193 ? -36.121 -12.617 56.881 1.00 88.56 193 LEU A CA 1
ATOM 1492 C C . LEU A 1 193 ? -35.648 -11.368 56.125 1.00 88.56 193 LEU A C 1
ATOM 1494 O O . LEU A 1 193 ? -35.281 -11.443 54.949 1.00 88.56 193 LEU A O 1
ATOM 1498 N N . SER A 1 194 ? -35.631 -10.208 56.790 1.00 84.75 194 SER A N 1
ATOM 1499 C CA . SER A 1 194 ? -35.108 -8.981 56.189 1.00 84.75 194 SER A CA 1
ATOM 1500 C C . SER A 1 194 ? -33.603 -9.039 55.933 1.00 84.75 194 SER A C 1
ATOM 1502 O O . SER A 1 194 ? -33.161 -8.647 54.854 1.00 84.75 194 SER A O 1
ATOM 1504 N N . ALA A 1 195 ? -32.825 -9.566 56.884 1.00 83.75 195 ALA A N 1
ATOM 1505 C CA . ALA A 1 195 ? -31.381 -9.705 56.755 1.00 83.75 195 ALA A CA 1
ATOM 1506 C C . ALA A 1 195 ? -31.017 -10.699 55.643 1.00 83.75 195 ALA A C 1
ATOM 1508 O O . ALA A 1 195 ? -30.212 -10.366 54.775 1.00 83.75 195 ALA A O 1
ATOM 1509 N N . GLU A 1 196 ? -31.676 -11.861 55.599 1.00 86.00 196 GLU A N 1
ATOM 1510 C CA . GLU A 1 196 ? -31.490 -12.868 54.547 1.00 86.00 196 GLU A CA 1
ATOM 1511 C C . GLU A 1 196 ? -31.821 -12.314 53.160 1.00 86.00 196 GLU A C 1
ATOM 1513 O O . GLU A 1 196 ? -31.044 -12.489 52.224 1.00 86.00 196 GLU A O 1
ATOM 1518 N N . THR A 1 197 ? -32.927 -11.577 53.023 1.00 84.38 197 THR A N 1
ATOM 1519 C CA . THR A 1 197 ? -33.325 -10.990 51.732 1.00 84.38 197 THR A CA 1
ATOM 1520 C C . THR A 1 197 ? -32.317 -9.948 51.258 1.00 84.38 197 THR A C 1
ATOM 1522 O O . THR A 1 197 ? -31.928 -9.942 50.090 1.00 84.38 197 THR A O 1
ATOM 1525 N N . VAL A 1 198 ? -31.855 -9.073 52.156 1.00 81.38 198 VAL A N 1
ATOM 1526 C CA . VAL A 1 198 ? -30.836 -8.068 51.824 1.00 81.38 198 VAL A CA 1
ATOM 1527 C C . VAL A 1 198 ? -29.520 -8.742 51.426 1.00 81.38 198 VAL A C 1
ATOM 1529 O O . VAL A 1 198 ? -28.894 -8.341 50.442 1.00 81.38 198 VAL A O 1
ATOM 1532 N N . GLN A 1 199 ? -29.113 -9.793 52.137 1.00 81.25 199 GLN A N 1
ATOM 1533 C CA . GLN A 1 199 ? -27.881 -10.535 51.867 1.00 81.25 199 GLN A CA 1
ATOM 1534 C C . GLN A 1 199 ? -27.956 -11.360 50.569 1.00 81.25 199 GLN A C 1
ATOM 1536 O O . GLN A 1 199 ? -26.991 -11.407 49.807 1.00 81.25 199 GLN A O 1
ATOM 1541 N N . GLN A 1 200 ? -29.115 -11.940 50.251 1.00 83.00 200 GLN A N 1
ATOM 1542 C CA . GLN A 1 200 ? -29.338 -12.687 49.013 1.00 83.00 200 GLN A CA 1
ATOM 1543 C C . GLN A 1 200 ? -29.377 -11.768 47.785 1.00 83.00 200 GLN A C 1
ATOM 1545 O O . GLN A 1 200 ? -28.734 -12.064 46.778 1.00 83.00 200 GLN A O 1
ATOM 1550 N N . VAL A 1 201 ? -30.085 -10.635 47.867 1.00 80.62 201 VAL A N 1
ATOM 1551 C CA . VAL A 1 201 ? -30.183 -9.667 46.761 1.00 80.62 201 VAL A CA 1
ATOM 1552 C C . VAL A 1 201 ? -28.836 -8.984 46.511 1.00 80.62 201 VAL A C 1
ATOM 1554 O O . VAL A 1 201 ? -28.418 -8.854 45.360 1.00 80.62 201 VAL A O 1
ATOM 1557 N N . SER A 1 202 ? -28.118 -8.588 47.568 1.00 76.88 202 SER A N 1
ATOM 1558 C CA . SER A 1 202 ? -26.766 -8.026 47.433 1.00 76.88 202 SER A CA 1
ATOM 1559 C C . SER A 1 202 ? -25.780 -9.041 46.852 1.00 76.88 202 SER A C 1
ATOM 1561 O O . SER A 1 202 ? -25.074 -8.712 45.899 1.00 76.88 202 SER A O 1
ATOM 1563 N N . GLY A 1 203 ? -25.790 -10.286 47.339 1.00 80.19 203 GLY A N 1
ATOM 1564 C CA . GLY A 1 203 ? -24.933 -11.359 46.832 1.00 80.19 203 GLY A CA 1
ATOM 1565 C C . GLY A 1 203 ? -25.204 -11.708 45.365 1.00 80.19 203 GLY A C 1
ATOM 1566 O O . GLY A 1 203 ? -24.265 -11.820 44.577 1.00 80.19 203 GLY A O 1
ATOM 1567 N N . GLN A 1 204 ? -26.475 -11.808 44.958 1.00 82.69 204 GLN A N 1
ATOM 1568 C CA . GLN A 1 204 ? -26.850 -12.039 43.557 1.00 82.69 204 GLN A CA 1
ATOM 1569 C C . GLN A 1 204 ? -26.427 -10.884 42.646 1.00 82.69 204 GLN A C 1
ATOM 1571 O O . GLN A 1 204 ? -25.856 -11.128 41.582 1.00 82.69 204 GLN A O 1
ATOM 1576 N N . ASN A 1 205 ? -26.653 -9.635 43.064 1.00 81.00 205 ASN A N 1
ATOM 1577 C CA . ASN A 1 205 ? -26.232 -8.463 42.296 1.00 81.00 205 ASN A CA 1
ATOM 1578 C C . ASN A 1 205 ? -24.705 -8.413 42.139 1.00 81.00 205 ASN A C 1
ATOM 1580 O O . ASN A 1 205 ? -24.212 -8.090 41.060 1.00 81.00 205 ASN A O 1
ATOM 1584 N N . GLN A 1 206 ? -23.954 -8.770 43.184 1.00 78.94 206 GLN A N 1
ATOM 1585 C CA . GLN A 1 206 ? -22.493 -8.779 43.159 1.00 78.94 206 GLN A CA 1
ATOM 1586 C C . GLN A 1 206 ? -21.935 -9.897 42.264 1.00 78.94 206 GLN A C 1
ATOM 1588 O O . GLN A 1 206 ? -21.022 -9.647 41.475 1.00 78.94 206 GLN A O 1
ATOM 1593 N N . ALA A 1 207 ? -22.513 -11.101 42.318 1.00 82.94 207 ALA A N 1
ATOM 1594 C CA . ALA A 1 207 ? -22.141 -12.213 41.442 1.00 82.94 207 ALA A CA 1
ATOM 1595 C C . ALA A 1 207 ? -22.464 -11.918 39.966 1.00 82.94 207 ALA A C 1
ATOM 1597 O O . ALA A 1 207 ? -21.618 -12.115 39.092 1.00 82.94 207 ALA A O 1
ATOM 1598 N N . ALA A 1 208 ? -23.653 -11.372 39.688 1.00 81.12 208 ALA A N 1
ATOM 1599 C CA . ALA A 1 208 ? -24.049 -10.974 38.339 1.00 81.12 208 ALA A CA 1
ATOM 1600 C C . ALA A 1 208 ? -23.147 -9.856 37.787 1.00 81.12 208 ALA A C 1
ATOM 1602 O O . ALA A 1 208 ? -22.750 -9.898 36.621 1.00 81.12 208 ALA A O 1
ATOM 1603 N N . LEU A 1 209 ? -22.757 -8.890 38.628 1.00 82.88 209 LEU A N 1
ATOM 1604 C CA . LEU A 1 209 ? -21.799 -7.849 38.255 1.00 82.88 209 LEU A CA 1
ATOM 1605 C C . LEU A 1 209 ? -20.432 -8.454 37.899 1.00 82.88 209 LEU A C 1
ATOM 1607 O O . LEU A 1 209 ? -19.893 -8.135 36.842 1.00 82.88 209 LEU A O 1
ATOM 1611 N N . GLN A 1 210 ? -19.888 -9.355 38.726 1.00 83.50 210 GLN A N 1
ATOM 1612 C CA . GLN A 1 210 ? -18.602 -10.013 38.449 1.00 83.50 210 GLN A CA 1
ATOM 1613 C C . GLN A 1 210 ? -18.628 -10.826 37.151 1.00 83.50 210 GLN A C 1
ATOM 1615 O O . GLN A 1 210 ? -17.690 -10.740 36.358 1.00 83.50 210 GLN A O 1
ATOM 1620 N N . GLN A 1 211 ? -19.707 -11.567 36.895 1.00 84.69 211 GLN A N 1
ATOM 1621 C CA . GLN A 1 211 ? -19.860 -12.338 35.662 1.00 84.69 211 GLN A CA 1
ATOM 1622 C C . GLN A 1 211 ? -19.941 -11.427 34.428 1.00 84.69 211 GLN A C 1
ATOM 1624 O O . GLN A 1 211 ? -19.298 -11.699 33.415 1.00 84.69 211 GLN A O 1
ATOM 1629 N N . THR A 1 212 ? -20.659 -10.306 34.532 1.00 79.31 212 THR A N 1
ATOM 1630 C CA . THR A 1 212 ? -20.765 -9.319 33.446 1.00 79.31 212 THR A CA 1
ATOM 1631 C C . THR A 1 212 ? -19.429 -8.610 33.198 1.00 79.31 212 THR A C 1
ATOM 1633 O O . THR A 1 212 ? -19.058 -8.392 32.049 1.00 79.31 212 THR A O 1
ATOM 1636 N N . ILE A 1 213 ? -18.660 -8.303 34.251 1.00 80.88 213 ILE A N 1
ATOM 1637 C CA . ILE A 1 213 ? -17.300 -7.748 34.138 1.00 80.88 213 ILE A CA 1
ATOM 1638 C C . ILE A 1 213 ? -16.364 -8.747 33.451 1.00 80.88 213 ILE A C 1
ATOM 1640 O O . ILE A 1 213 ? -15.620 -8.363 32.551 1.00 80.88 213 ILE A O 1
ATOM 1644 N N . ALA A 1 214 ? -16.409 -10.027 33.831 1.00 82.38 214 ALA A N 1
ATOM 1645 C CA . ALA A 1 214 ? -15.608 -11.066 33.186 1.00 82.38 214 ALA A CA 1
ATOM 1646 C C . ALA A 1 214 ? -15.959 -11.209 31.695 1.00 82.38 214 ALA A C 1
ATOM 1648 O O . ALA A 1 214 ? -15.066 -11.324 30.857 1.00 82.38 214 ALA A O 1
ATOM 1649 N N . GLN A 1 215 ? -17.248 -11.128 31.354 1.00 78.94 215 GLN A N 1
ATOM 1650 C CA . GLN A 1 215 ? -17.715 -11.160 29.970 1.00 78.94 215 GLN A CA 1
ATOM 1651 C C . GLN A 1 215 ? -17.301 -9.907 29.184 1.00 78.94 215 GLN A C 1
ATOM 1653 O O . GLN A 1 215 ? -16.845 -10.025 28.051 1.00 78.94 215 GLN A O 1
ATOM 1658 N N . ALA A 1 216 ? -17.394 -8.715 29.779 1.00 76.31 216 ALA A N 1
ATOM 1659 C CA . ALA A 1 216 ? -16.919 -7.477 29.162 1.00 76.31 216 ALA A CA 1
ATOM 1660 C C . ALA A 1 216 ? -15.403 -7.509 28.920 1.00 76.31 216 ALA A C 1
ATOM 1662 O O . ALA A 1 216 ? -14.953 -7.101 27.856 1.00 76.31 216 ALA A O 1
ATOM 1663 N N . LYS A 1 217 ? -14.628 -8.071 29.855 1.00 75.38 217 LYS A N 1
ATOM 1664 C CA . LYS A 1 217 ? -13.182 -8.264 29.696 1.00 75.38 217 LYS A CA 1
ATOM 1665 C C . LYS A 1 217 ? -12.846 -9.245 28.569 1.00 75.38 217 LYS A C 1
ATOM 1667 O O . LYS A 1 217 ? -11.895 -9.024 27.834 1.00 75.38 217 LYS A O 1
ATOM 1672 N N . ALA A 1 218 ? -13.639 -10.301 28.393 1.00 75.94 218 ALA A N 1
ATOM 1673 C CA . ALA A 1 218 ? -13.479 -11.213 27.259 1.00 75.94 218 ALA A CA 1
ATOM 1674 C C . ALA A 1 218 ? -13.816 -10.548 25.909 1.00 75.94 218 ALA A C 1
ATOM 1676 O O . ALA A 1 218 ? -13.251 -10.917 24.888 1.00 75.94 218 ALA A O 1
ATOM 1677 N N . LEU A 1 219 ? -14.711 -9.555 25.903 1.00 73.44 219 LEU A N 1
ATOM 1678 C CA . LEU A 1 219 ? -15.091 -8.779 24.716 1.00 73.44 219 LEU A CA 1
ATOM 1679 C C . LEU A 1 219 ? -14.155 -7.596 24.424 1.00 73.44 219 LEU A C 1
ATOM 1681 O O . LEU A 1 219 ? -14.287 -6.972 23.374 1.00 73.44 219 LEU A O 1
ATOM 1685 N N . GLU A 1 220 ? -13.234 -7.273 25.336 1.00 70.31 220 GLU A N 1
ATOM 1686 C CA . GLU A 1 220 ? -12.216 -6.232 25.144 1.00 70.31 220 GLU A CA 1
ATOM 1687 C C . GLU A 1 220 ? -11.286 -6.573 23.967 1.00 70.31 220 GLU A C 1
ATOM 1689 O O . GLU A 1 220 ? -10.768 -5.680 23.297 1.00 70.31 220 GLU A O 1
ATOM 1694 N N . TYR A 1 221 ? -11.132 -7.868 23.673 1.00 68.19 221 TYR A N 1
ATOM 1695 C CA . TYR A 1 221 ? -10.320 -8.369 22.575 1.00 68.19 221 TYR A CA 1
ATOM 1696 C C . TYR A 1 221 ? -11.047 -9.471 21.794 1.00 68.19 221 TYR A C 1
ATOM 1698 O O . TYR A 1 221 ? -10.997 -10.648 22.144 1.00 68.19 221 TYR A O 1
ATOM 1706 N N . ASP A 1 222 ? -11.736 -9.078 20.723 1.00 70.75 222 ASP A N 1
ATOM 1707 C CA . ASP A 1 222 ? -12.447 -9.982 19.820 1.00 70.75 222 ASP A CA 1
ATOM 1708 C C . ASP A 1 222 ? -11.608 -10.259 18.560 1.00 70.75 222 ASP A C 1
ATOM 1710 O O . ASP A 1 222 ? -11.558 -9.445 17.630 1.00 70.75 222 ASP A O 1
ATOM 1714 N N . GLU A 1 223 ? -10.979 -11.439 18.505 1.00 67.00 223 GLU A N 1
ATOM 1715 C CA . GLU A 1 223 ? -10.195 -11.902 17.349 1.00 67.00 223 GLU A CA 1
ATOM 1716 C C . GLU A 1 223 ? -11.012 -11.914 16.037 1.00 67.00 223 GLU A C 1
ATOM 1718 O O . GLU A 1 223 ? -10.462 -11.809 14.940 1.00 67.00 223 GLU A O 1
ATOM 1723 N N . ASP A 1 224 ? -12.345 -11.953 16.070 1.00 69.19 224 ASP A N 1
ATOM 1724 C CA . ASP A 1 224 ? -13.135 -11.935 14.833 1.00 69.19 224 ASP A CA 1
ATOM 1725 C C . ASP A 1 224 ? -13.168 -10.551 14.155 1.00 69.19 224 ASP A C 1
ATOM 1727 O O . ASP A 1 224 ? -13.682 -10.405 13.034 1.00 69.19 224 ASP A O 1
ATOM 1731 N N . LYS A 1 225 ? -12.565 -9.533 14.790 1.00 71.44 225 LYS A N 1
ATOM 1732 C CA . LYS A 1 225 ? -12.355 -8.184 14.238 1.00 71.44 225 LYS A CA 1
ATOM 1733 C C . LYS A 1 225 ? -11.039 -8.003 13.476 1.00 71.44 225 LYS A C 1
ATOM 1735 O O . LYS A 1 225 ? -10.812 -6.898 12.960 1.00 71.44 225 LYS A O 1
ATOM 1740 N N . HIS A 1 226 ? -10.222 -9.052 13.332 1.00 71.19 226 HIS A N 1
ATOM 1741 C CA . HIS A 1 226 ? -9.062 -9.070 12.429 1.00 71.19 226 HIS A CA 1
ATOM 1742 C C . HIS A 1 226 ? -9.450 -8.671 10.984 1.00 71.19 226 HIS A C 1
ATOM 1744 O O . HIS A 1 226 ? -10.610 -8.785 10.567 1.00 71.19 226 HIS A O 1
ATOM 1750 N N . TYR A 1 227 ? -8.497 -8.177 10.179 1.00 68.38 227 TYR A N 1
ATOM 1751 C CA . TYR A 1 227 ? -8.778 -7.847 8.769 1.00 68.38 227 TYR A CA 1
ATOM 1752 C C . TYR A 1 227 ? -9.269 -9.079 7.995 1.00 68.38 227 TYR A C 1
ATOM 1754 O O . TYR A 1 227 ? -8.883 -10.208 8.283 1.00 68.38 227 TYR A O 1
ATOM 1762 N N . ALA A 1 228 ? -10.113 -8.873 6.977 1.00 74.31 228 ALA A N 1
ATOM 1763 C CA . ALA A 1 228 ? -10.717 -9.967 6.209 1.00 74.31 228 ALA A CA 1
ATOM 1764 C C . ALA A 1 228 ? -9.684 -10.945 5.621 1.00 74.31 228 ALA A C 1
ATOM 1766 O O . ALA A 1 228 ? -9.909 -12.149 5.667 1.00 74.31 228 ALA A O 1
ATOM 1767 N N . MET A 1 229 ? -8.542 -10.439 5.147 1.00 69.06 229 MET A N 1
ATOM 1768 C CA . MET A 1 229 ? -7.454 -11.271 4.625 1.00 69.06 229 MET A CA 1
ATOM 1769 C C . MET A 1 229 ? -6.778 -12.110 5.720 1.00 69.06 229 MET A C 1
ATOM 1771 O O . MET A 1 229 ? -6.486 -13.281 5.510 1.00 69.06 229 MET A O 1
ATOM 1775 N N . ILE A 1 230 ? -6.589 -11.544 6.912 1.00 76.19 230 ILE A N 1
ATOM 1776 C CA . ILE A 1 230 ? -5.986 -12.252 8.049 1.00 76.19 230 ILE A CA 1
ATOM 1777 C C . ILE A 1 230 ? -6.950 -13.331 8.548 1.00 76.19 230 ILE A C 1
ATOM 1779 O O . ILE A 1 230 ? -6.543 -14.466 8.768 1.00 76.19 230 ILE A O 1
ATOM 1783 N N . ARG A 1 231 ? -8.255 -13.037 8.609 1.00 79.69 231 ARG A N 1
ATOM 1784 C CA . ARG A 1 231 ? -9.287 -14.046 8.902 1.00 79.69 231 ARG A CA 1
ATOM 1785 C C . ARG A 1 231 ? -9.323 -15.160 7.857 1.00 79.69 231 ARG A C 1
ATOM 1787 O O . ARG A 1 231 ? -9.503 -16.315 8.223 1.00 79.69 231 ARG A O 1
ATOM 1794 N N . LEU A 1 232 ? -9.131 -14.837 6.576 1.00 81.31 232 LEU A N 1
ATOM 1795 C CA . LEU A 1 232 ? -9.034 -15.840 5.515 1.00 81.31 232 LEU A CA 1
ATOM 1796 C C . LEU A 1 232 ? -7.844 -16.777 5.757 1.00 81.31 232 LEU A C 1
ATOM 1798 O O . LEU A 1 232 ? -8.028 -17.988 5.743 1.00 81.31 232 LEU A O 1
ATOM 1802 N N . ILE A 1 233 ? -6.654 -16.235 6.037 1.00 83.50 233 ILE A N 1
ATOM 1803 C CA . ILE A 1 233 ? -5.444 -17.027 6.318 1.00 83.50 233 ILE A CA 1
ATOM 1804 C C . ILE A 1 233 ? -5.621 -17.856 7.600 1.00 83.50 233 ILE A C 1
ATOM 1806 O O . ILE A 1 233 ? -5.327 -19.051 7.600 1.00 83.50 233 ILE A O 1
ATOM 1810 N N . ARG A 1 234 ? -6.176 -17.258 8.663 1.00 85.31 234 ARG A N 1
ATOM 1811 C CA . ARG A 1 234 ? -6.530 -17.926 9.927 1.00 85.31 234 ARG A CA 1
ATOM 1812 C C . ARG A 1 234 ? -7.420 -19.141 9.673 1.00 85.31 234 ARG A C 1
ATOM 1814 O O . ARG A 1 234 ? -7.080 -20.243 10.085 1.00 85.31 234 ARG A O 1
ATOM 1821 N N . ASN A 1 235 ? -8.520 -18.952 8.945 1.00 87.31 235 ASN A N 1
ATOM 1822 C CA . ASN A 1 235 ? -9.494 -20.007 8.665 1.00 87.31 235 ASN A CA 1
ATOM 1823 C C . ASN A 1 235 ? -8.951 -21.063 7.694 1.00 87.31 235 ASN A C 1
ATOM 1825 O O . ASN A 1 235 ? -9.290 -22.235 7.818 1.00 87.31 235 ASN A O 1
ATOM 1829 N N . MET A 1 236 ? -8.111 -20.660 6.738 1.00 87.56 236 MET A N 1
ATOM 1830 C CA . MET A 1 236 ? -7.530 -21.559 5.741 1.00 87.56 236 MET A CA 1
ATOM 1831 C C . MET A 1 236 ? -6.472 -22.492 6.342 1.00 87.56 236 MET A C 1
ATOM 1833 O O . MET A 1 236 ? -6.399 -23.650 5.943 1.00 87.56 236 MET A O 1
ATOM 1837 N N . PHE A 1 237 ? -5.676 -22.011 7.303 1.00 87.19 237 PHE A N 1
ATOM 1838 C CA . PHE A 1 237 ? -4.603 -22.794 7.930 1.00 87.19 237 PHE A CA 1
ATOM 1839 C C . PHE A 1 237 ? -4.909 -23.264 9.361 1.00 87.19 237 PHE A C 1
ATOM 1841 O O . PHE A 1 237 ? -4.118 -24.012 9.929 1.00 87.19 237 PHE A O 1
ATOM 1848 N N . GLY A 1 238 ? -6.028 -22.843 9.959 1.00 86.81 238 GLY A N 1
ATOM 1849 C CA . GLY A 1 238 ? -6.390 -23.182 11.341 1.00 86.81 238 GLY A CA 1
ATOM 1850 C C . GLY A 1 238 ? -5.432 -22.606 12.392 1.00 86.81 238 GLY A C 1
ATOM 1851 O O . GLY A 1 238 ? -5.258 -23.196 13.454 1.00 86.81 238 GLY A O 1
ATOM 1852 N N . VAL A 1 239 ? -4.772 -21.487 12.085 1.00 86.81 239 VAL A N 1
ATOM 1853 C CA . VAL A 1 239 ? -3.774 -20.844 12.959 1.00 86.81 239 VAL A CA 1
ATOM 1854 C C . VAL A 1 239 ? -4.391 -19.705 13.775 1.00 86.81 239 VAL A C 1
ATOM 1856 O O . VAL A 1 239 ? -5.513 -19.285 13.506 1.00 86.81 239 VAL A O 1
ATOM 1859 N N . THR A 1 240 ? -3.678 -19.180 14.775 1.00 82.81 240 THR A N 1
ATOM 1860 C CA . THR A 1 240 ? -4.127 -17.986 15.517 1.00 82.81 240 THR A CA 1
ATOM 1861 C C . THR A 1 240 ? -4.051 -16.728 14.640 1.00 82.81 240 THR A C 1
ATOM 1863 O O . THR A 1 240 ? -3.328 -16.714 13.640 1.00 82.81 240 THR A O 1
ATOM 1866 N N . GLY A 1 241 ? -4.767 -15.656 15.008 1.00 74.25 241 GLY A N 1
ATOM 1867 C CA . GLY A 1 241 ? -4.705 -14.372 14.287 1.00 74.25 241 GLY A CA 1
ATOM 1868 C C . GLY A 1 241 ? -3.273 -13.847 14.142 1.00 74.25 241 GLY A C 1
ATOM 1869 O O . GLY A 1 241 ? -2.857 -13.458 13.054 1.00 74.25 241 GLY A O 1
ATOM 1870 N N . LEU A 1 242 ? -2.473 -14.010 15.198 1.00 74.00 242 LEU A N 1
ATOM 1871 C CA . LEU A 1 242 ? -1.053 -13.670 15.218 1.00 74.00 242 LEU A CA 1
ATOM 1872 C C . LEU A 1 242 ? -0.249 -14.351 14.100 1.00 74.00 242 LEU A C 1
ATOM 1874 O O . LEU A 1 242 ? 0.484 -13.703 13.354 1.00 74.00 242 LEU A O 1
ATOM 1878 N N . TRP A 1 243 ? -0.402 -15.670 13.968 1.00 78.31 243 TRP A N 1
ATOM 1879 C CA . TRP A 1 243 ? 0.281 -16.452 12.938 1.00 78.31 243 TRP A CA 1
ATOM 1880 C C . TRP A 1 243 ? -0.244 -16.137 11.539 1.00 78.31 243 TRP A C 1
ATOM 1882 O O . TRP A 1 243 ? 0.528 -16.122 10.581 1.00 78.31 243 TRP A O 1
ATOM 1892 N N . ALA A 1 244 ? -1.541 -15.857 11.413 1.00 79.31 244 ALA A N 1
ATOM 1893 C CA . ALA A 1 244 ? -2.131 -15.443 10.149 1.00 79.31 244 ALA A CA 1
ATOM 1894 C C . ALA A 1 244 ? -1.562 -14.096 9.666 1.00 79.31 244 ALA A C 1
ATOM 1896 O O . ALA A 1 244 ? -1.266 -13.947 8.479 1.00 79.31 244 ALA A O 1
ATOM 1897 N N . SER A 1 245 ? -1.326 -13.155 10.577 1.00 71.06 245 SER A N 1
ATOM 1898 C CA . SER A 1 245 ? -0.688 -11.866 10.279 1.00 71.06 245 SER A CA 1
ATOM 1899 C C . SER A 1 245 ? 0.792 -11.970 9.989 1.00 71.06 245 SER A C 1
ATOM 1901 O O . SER A 1 245 ? 1.272 -11.334 9.053 1.00 71.06 245 SER A O 1
ATOM 1903 N N . PHE A 1 246 ? 1.502 -12.833 10.714 1.00 77.50 246 PHE A N 1
ATOM 1904 C CA . PHE A 1 246 ? 2.878 -13.188 10.386 1.00 77.50 246 PHE A CA 1
ATOM 1905 C C . PHE A 1 246 ? 2.980 -13.732 8.954 1.00 77.50 246 PHE A C 1
ATOM 1907 O O . PHE A 1 246 ? 3.775 -13.239 8.157 1.00 77.50 246 PHE A O 1
ATOM 1914 N N . LEU A 1 247 ? 2.139 -14.710 8.596 1.00 81.12 247 LEU A N 1
ATOM 1915 C CA . LEU A 1 247 ? 2.114 -15.295 7.252 1.00 81.12 247 LEU A CA 1
ATOM 1916 C C . LEU A 1 247 ? 1.780 -14.253 6.183 1.00 81.12 247 LEU A C 1
ATOM 1918 O O . LEU A 1 247 ? 2.404 -14.240 5.124 1.00 81.12 247 LEU A O 1
ATOM 1922 N N . PHE A 1 248 ? 0.824 -13.366 6.460 1.00 79.94 248 PHE A N 1
ATOM 1923 C CA . PHE A 1 248 ? 0.473 -12.282 5.549 1.00 79.94 248 PHE A CA 1
ATOM 1924 C C . PHE A 1 248 ? 1.656 -11.338 5.288 1.00 79.94 248 PHE A C 1
ATOM 1926 O O . PHE A 1 248 ? 1.957 -11.053 4.128 1.00 79.94 248 PHE A O 1
ATOM 1933 N N . SER A 1 249 ? 2.371 -10.923 6.337 1.00 74.62 249 SER A N 1
ATOM 1934 C CA . SER A 1 249 ? 3.582 -10.103 6.213 1.00 74.62 249 SER A CA 1
ATOM 1935 C C . SER A 1 249 ? 4.690 -10.822 5.438 1.00 74.62 249 SER A C 1
ATOM 1937 O O . SER A 1 249 ? 5.287 -10.244 4.535 1.00 74.62 249 SER A O 1
ATOM 1939 N N . VAL A 1 250 ? 4.916 -12.117 5.690 1.00 80.38 250 VAL A N 1
ATOM 1940 C CA . VAL A 1 250 ? 5.885 -12.923 4.920 1.00 80.38 250 VAL A CA 1
ATOM 1941 C C . VAL A 1 250 ? 5.545 -12.942 3.426 1.00 80.38 250 VAL A C 1
ATOM 1943 O O . VAL A 1 250 ? 6.447 -12.844 2.597 1.00 80.38 250 VAL A O 1
ATOM 1946 N N . ILE A 1 251 ? 4.262 -13.038 3.062 1.00 82.25 251 ILE A N 1
ATOM 1947 C CA . ILE A 1 251 ? 3.824 -13.021 1.658 1.00 82.25 251 ILE A CA 1
ATOM 1948 C C . ILE A 1 251 ? 4.100 -11.658 1.012 1.00 82.25 251 ILE A C 1
ATOM 1950 O O . ILE A 1 251 ? 4.631 -11.610 -0.101 1.00 82.25 251 ILE A O 1
ATOM 1954 N N . ILE A 1 252 ? 3.767 -10.555 1.689 1.00 79.38 252 ILE A N 1
ATOM 1955 C CA . ILE A 1 252 ? 3.985 -9.200 1.159 1.00 79.38 252 ILE A CA 1
ATOM 1956 C C . ILE A 1 252 ? 5.480 -8.929 0.980 1.00 79.38 252 ILE A C 1
ATOM 1958 O O . ILE A 1 252 ? 5.915 -8.606 -0.129 1.00 79.38 252 ILE A O 1
ATOM 1962 N N . ILE A 1 253 ? 6.272 -9.128 2.033 1.00 79.06 253 ILE A N 1
ATOM 1963 C CA . ILE A 1 253 ? 7.723 -8.903 2.015 1.00 79.06 253 ILE A CA 1
ATOM 1964 C C . ILE A 1 253 ? 8.384 -9.818 1.004 1.00 79.06 253 ILE A C 1
ATOM 1966 O O . ILE A 1 253 ? 9.175 -9.357 0.190 1.00 79.06 253 ILE A O 1
ATOM 1970 N N . GLY A 1 254 ? 8.022 -11.102 1.001 1.00 80.00 254 GLY A N 1
ATOM 1971 C CA . GLY A 1 254 ? 8.549 -12.071 0.049 1.00 80.00 254 GLY A CA 1
ATOM 1972 C C . GLY A 1 254 ? 8.284 -11.658 -1.397 1.00 80.00 254 GLY A C 1
ATOM 1973 O O . GLY A 1 254 ? 9.156 -11.823 -2.247 1.00 80.00 254 GLY A O 1
ATOM 1974 N N . THR A 1 255 ? 7.125 -11.055 -1.676 1.00 81.50 255 THR A N 1
ATOM 1975 C CA . THR A 1 255 ? 6.789 -10.548 -3.014 1.00 81.50 255 THR A CA 1
ATOM 1976 C C . THR A 1 255 ? 7.648 -9.341 -3.396 1.00 81.50 255 THR A C 1
ATOM 1978 O O . THR A 1 255 ? 8.192 -9.311 -4.502 1.00 81.50 255 THR A O 1
ATOM 1981 N N . PHE A 1 256 ? 7.810 -8.362 -2.499 1.00 79.25 256 PHE A N 1
ATOM 1982 C CA . PHE A 1 256 ? 8.672 -7.201 -2.753 1.00 79.25 256 PHE A CA 1
ATOM 1983 C C . PHE A 1 256 ? 10.138 -7.600 -2.900 1.00 79.25 256 PHE A C 1
ATOM 1985 O O . PHE A 1 256 ? 10.797 -7.170 -3.845 1.00 79.25 256 PHE A O 1
ATOM 1992 N N . GLU A 1 257 ? 10.634 -8.467 -2.023 1.00 80.69 257 GLU A N 1
ATOM 1993 C CA . GLU A 1 257 ? 12.013 -8.940 -2.058 1.00 80.69 257 GLU A CA 1
ATOM 1994 C C . GLU A 1 257 ? 12.295 -9.730 -3.335 1.00 80.69 257 GLU A C 1
ATOM 1996 O O . GLU A 1 257 ? 13.313 -9.520 -3.997 1.00 80.69 257 GLU A O 1
ATOM 2001 N N . TYR A 1 258 ? 11.354 -10.584 -3.746 1.00 82.62 258 TYR A N 1
ATOM 2002 C CA . TYR A 1 258 ? 11.440 -11.283 -5.020 1.00 82.62 258 TYR A CA 1
ATOM 2003 C C . TYR A 1 258 ? 11.474 -10.305 -6.200 1.00 82.62 258 TYR A C 1
ATOM 2005 O O . TYR A 1 258 ? 12.287 -10.473 -7.110 1.00 82.62 258 TYR A O 1
ATOM 2013 N N . ALA A 1 259 ? 10.639 -9.261 -6.182 1.00 82.69 259 ALA A N 1
ATOM 2014 C CA . ALA A 1 259 ? 10.632 -8.237 -7.221 1.00 82.69 259 ALA A CA 1
ATOM 2015 C C . ALA A 1 259 ? 11.965 -7.467 -7.277 1.00 82.69 259 ALA A C 1
ATOM 2017 O O . ALA A 1 259 ? 12.520 -7.294 -8.365 1.00 82.69 259 ALA A O 1
ATOM 2018 N N . PHE A 1 260 ? 12.526 -7.070 -6.130 1.00 82.62 260 PHE A N 1
ATOM 2019 C CA . PHE A 1 260 ? 13.845 -6.434 -6.057 1.00 82.62 260 PHE A CA 1
ATOM 2020 C C . PHE A 1 260 ? 14.951 -7.338 -6.573 1.00 82.62 260 PHE A C 1
ATOM 2022 O O . PHE A 1 260 ? 15.773 -6.905 -7.382 1.00 82.62 260 PHE A O 1
ATOM 2029 N N . HIS A 1 261 ? 14.947 -8.599 -6.153 1.00 83.50 261 HIS A N 1
ATOM 2030 C CA . HIS A 1 261 ? 15.915 -9.575 -6.612 1.00 83.50 261 HIS A CA 1
ATOM 2031 C C . HIS A 1 261 ? 15.803 -9.784 -8.128 1.00 83.50 261 HIS A C 1
ATOM 2033 O O . HIS A 1 261 ? 16.813 -9.785 -8.830 1.00 83.50 261 HIS A O 1
ATOM 2039 N N . PHE A 1 262 ? 14.586 -9.911 -8.664 1.00 85.44 262 PHE A N 1
ATOM 2040 C CA . PHE A 1 262 ? 14.347 -10.092 -10.094 1.00 85.44 262 PHE A CA 1
ATOM 2041 C C . PHE A 1 262 ? 14.817 -8.886 -10.920 1.00 85.44 262 PHE A C 1
ATOM 2043 O O . PHE A 1 262 ? 15.608 -9.049 -11.853 1.00 85.44 262 PHE A O 1
ATOM 2050 N N . VAL A 1 263 ? 14.371 -7.674 -10.573 1.00 86.88 263 VAL A N 1
ATOM 2051 C CA . VAL A 1 263 ? 14.727 -6.446 -11.303 1.00 86.88 263 VAL A CA 1
ATOM 2052 C C . VAL A 1 263 ? 16.213 -6.125 -11.133 1.00 86.88 263 VAL A C 1
ATOM 2054 O O . VAL A 1 263 ? 16.885 -5.771 -12.101 1.00 86.88 263 VAL A O 1
ATOM 2057 N N . GLY A 1 264 ? 16.759 -6.295 -9.931 1.00 86.19 264 GLY A N 1
ATOM 2058 C CA . GLY A 1 264 ? 18.175 -6.087 -9.655 1.00 86.19 264 GLY A CA 1
ATOM 2059 C C . GLY A 1 264 ? 19.075 -7.056 -10.414 1.00 86.19 264 GLY A C 1
ATOM 2060 O O . GLY A 1 264 ? 20.017 -6.615 -11.072 1.00 86.19 264 GLY A O 1
ATOM 2061 N N . ALA A 1 265 ? 18.738 -8.351 -10.424 1.00 86.38 265 ALA A N 1
ATOM 2062 C CA . ALA A 1 265 ? 19.440 -9.346 -11.232 1.00 86.38 265 ALA A CA 1
ATOM 2063 C C . ALA A 1 265 ? 19.367 -9.008 -12.728 1.00 86.38 265 ALA A C 1
ATOM 2065 O O . ALA A 1 265 ? 20.374 -9.097 -13.426 1.00 86.38 265 ALA A O 1
ATOM 2066 N N . TYR A 1 266 ? 18.212 -8.539 -13.212 1.00 88.62 266 TYR A N 1
ATOM 2067 C CA . TYR A 1 266 ? 18.064 -8.086 -14.594 1.00 88.62 266 TYR A CA 1
ATOM 2068 C C . TYR A 1 266 ? 18.997 -6.904 -14.912 1.00 88.62 266 TYR A C 1
ATOM 2070 O O . TYR A 1 266 ? 19.712 -6.941 -15.915 1.00 88.62 266 TYR A O 1
ATOM 2078 N N . VAL A 1 267 ? 19.055 -5.881 -14.049 1.00 89.50 267 VAL A N 1
ATOM 2079 C CA . VAL A 1 267 ? 19.983 -4.741 -14.194 1.00 89.50 267 VAL A CA 1
ATOM 2080 C C . VAL A 1 267 ? 21.441 -5.208 -14.167 1.00 89.50 267 VAL A C 1
ATOM 2082 O O . VAL A 1 267 ? 22.244 -4.767 -14.990 1.00 89.50 267 VAL A O 1
ATOM 2085 N N . ALA A 1 268 ? 21.790 -6.094 -13.236 1.00 88.31 268 ALA A N 1
ATOM 2086 C CA . ALA A 1 268 ? 23.133 -6.638 -13.088 1.00 88.31 268 ALA A CA 1
ATOM 2087 C C . ALA A 1 268 ? 23.586 -7.416 -14.332 1.00 88.31 268 ALA A C 1
ATOM 2089 O O . ALA A 1 268 ? 24.677 -7.157 -14.847 1.00 88.31 268 ALA A O 1
ATOM 2090 N N . ASP A 1 269 ? 22.735 -8.302 -14.853 1.00 89.75 269 ASP A N 1
ATOM 2091 C CA . ASP A 1 269 ? 23.022 -9.096 -16.048 1.00 89.75 269 ASP A CA 1
ATOM 2092 C C . ASP A 1 269 ? 23.245 -8.187 -17.275 1.00 89.75 269 ASP A C 1
ATOM 2094 O O . ASP A 1 269 ? 24.182 -8.408 -18.044 1.00 89.75 269 ASP A O 1
ATOM 2098 N N . HIS A 1 270 ? 22.465 -7.106 -17.426 1.00 91.25 270 HIS A N 1
ATOM 2099 C CA . HIS A 1 270 ? 22.641 -6.136 -18.520 1.00 91.25 270 HIS A CA 1
ATOM 2100 C C . HIS A 1 270 ? 23.907 -5.281 -18.358 1.00 91.25 270 HIS A C 1
ATOM 2102 O O . HIS A 1 270 ? 24.604 -5.024 -19.340 1.00 91.25 270 HIS A O 1
ATOM 2108 N N . LYS A 1 271 ? 24.264 -4.875 -17.130 1.00 89.31 271 LYS A N 1
ATOM 2109 C CA . LYS A 1 271 ? 25.553 -4.206 -16.863 1.00 89.31 271 LYS A CA 1
ATOM 2110 C C . LYS A 1 271 ? 26.729 -5.118 -17.202 1.00 89.31 271 LYS A C 1
ATOM 2112 O O . LYS A 1 271 ? 27.722 -4.655 -17.759 1.00 89.31 271 LYS A O 1
ATOM 2117 N N . GLN A 1 272 ? 26.631 -6.402 -16.865 1.00 88.81 272 GLN A N 1
ATOM 2118 C CA . GLN A 1 272 ? 27.669 -7.377 -17.174 1.00 88.81 272 GLN A CA 1
ATOM 2119 C C . GLN A 1 272 ? 27.779 -7.624 -18.686 1.00 88.81 272 GLN A C 1
ATOM 2121 O O . GLN A 1 272 ? 28.895 -7.646 -19.201 1.00 88.81 272 GLN A O 1
ATOM 2126 N N . ALA A 1 273 ? 26.654 -7.705 -19.403 1.00 90.12 273 ALA A N 1
ATOM 2127 C CA . ALA A 1 273 ? 26.629 -7.786 -20.864 1.00 90.12 273 ALA A CA 1
ATOM 2128 C C . ALA A 1 273 ? 27.301 -6.567 -21.530 1.00 90.12 273 ALA A C 1
ATOM 2130 O O . ALA A 1 273 ? 28.104 -6.728 -22.446 1.00 90.12 273 ALA A O 1
ATOM 2131 N N . LEU A 1 274 ? 27.054 -5.347 -21.031 1.00 90.06 274 LEU A N 1
ATOM 2132 C CA . LEU A 1 274 ? 27.742 -4.140 -21.515 1.00 90.06 274 LEU A CA 1
ATOM 2133 C C . LEU A 1 274 ? 29.254 -4.199 -21.268 1.00 90.06 274 LEU A C 1
ATOM 2135 O O . LEU A 1 274 ? 30.031 -3.907 -22.176 1.00 90.06 274 LEU A O 1
ATOM 2139 N N . ARG A 1 275 ? 29.687 -4.653 -20.084 1.00 89.62 275 ARG A N 1
ATOM 2140 C CA . ARG A 1 275 ? 31.118 -4.830 -19.782 1.00 89.62 275 ARG A CA 1
ATOM 2141 C C . ARG A 1 275 ? 31.787 -5.840 -20.715 1.00 89.62 275 ARG A C 1
ATOM 2143 O O . ARG A 1 275 ? 32.911 -5.602 -21.141 1.00 89.62 275 ARG A O 1
ATOM 2150 N N . MET A 1 276 ? 31.098 -6.927 -21.069 1.00 90.00 276 MET A N 1
ATOM 2151 C CA . MET A 1 276 ? 31.587 -7.912 -22.047 1.00 90.00 276 MET A CA 1
ATOM 2152 C C . MET A 1 276 ? 31.745 -7.320 -23.455 1.00 90.00 276 MET A C 1
ATOM 2154 O O . MET A 1 276 ? 32.617 -7.750 -24.201 1.00 90.00 276 MET A O 1
ATOM 2158 N N . LEU A 1 277 ? 30.952 -6.301 -23.800 1.00 89.50 277 LEU A N 1
ATOM 2159 C CA . LEU A 1 277 ? 31.079 -5.526 -25.040 1.00 89.50 277 LEU A CA 1
ATOM 2160 C C . LEU A 1 277 ? 32.138 -4.407 -24.959 1.00 89.50 277 LEU A C 1
ATOM 2162 O O . LEU A 1 277 ? 32.239 -3.598 -25.882 1.00 89.50 277 LEU A O 1
ATOM 2166 N N . GLY A 1 278 ? 32.899 -4.317 -23.862 1.00 90.00 278 GLY A N 1
ATOM 2167 C CA . GLY A 1 278 ? 33.871 -3.243 -23.637 1.00 90.00 278 GLY A CA 1
ATOM 2168 C C . GLY A 1 278 ? 33.217 -1.882 -23.383 1.00 90.00 278 GLY A C 1
ATOM 2169 O O . GLY A 1 278 ? 33.802 -0.847 -23.704 1.00 90.00 278 GLY A O 1
ATOM 2170 N N . ARG A 1 279 ? 31.985 -1.868 -22.856 1.00 89.38 279 ARG A N 1
ATOM 2171 C CA . ARG A 1 279 ? 31.188 -0.659 -22.624 1.00 89.38 279 ARG A CA 1
ATOM 2172 C C . ARG A 1 279 ? 30.879 -0.450 -21.142 1.00 89.38 279 ARG A C 1
ATOM 2174 O O . ARG A 1 279 ? 30.650 -1.395 -20.387 1.00 89.38 279 ARG A O 1
ATOM 2181 N N . GLU A 1 280 ? 30.827 0.808 -20.733 1.00 89.06 280 GLU A N 1
ATOM 2182 C CA . GLU A 1 280 ? 30.314 1.227 -19.432 1.00 89.06 280 GLU A CA 1
ATOM 2183 C C . GLU A 1 280 ? 28.778 1.141 -19.377 1.00 89.06 280 GLU A C 1
ATOM 2185 O O . GLU A 1 280 ? 28.096 0.991 -20.392 1.00 89.06 280 GLU A O 1
ATOM 2190 N N . SER A 1 281 ? 28.193 1.284 -18.182 1.00 81.88 281 SER A N 1
ATOM 2191 C CA . SER A 1 281 ? 26.733 1.227 -17.984 1.00 81.88 281 SER A CA 1
ATOM 2192 C C . SER A 1 281 ? 25.949 2.355 -18.669 1.00 81.88 281 SER A C 1
ATOM 2194 O O . SER A 1 281 ? 24.735 2.245 -18.816 1.00 81.88 281 SER A O 1
ATOM 2196 N N . ASN A 1 282 ? 26.620 3.433 -19.077 1.00 83.69 282 ASN A N 1
ATOM 2197 C CA . ASN A 1 282 ? 26.058 4.532 -19.872 1.00 83.69 282 ASN A CA 1
ATOM 2198 C C . ASN A 1 282 ? 26.170 4.285 -21.397 1.00 83.69 282 ASN A C 1
ATOM 2200 O O . ASN A 1 282 ? 25.607 5.057 -22.173 1.00 83.69 282 ASN A O 1
ATOM 2204 N N . GLY A 1 283 ? 26.864 3.221 -21.828 1.00 82.00 283 GLY A N 1
ATOM 2205 C CA . GLY A 1 283 ? 27.153 2.908 -23.231 1.00 82.00 283 GLY A CA 1
ATOM 2206 C C . GLY A 1 283 ? 28.458 3.502 -23.786 1.00 82.00 283 GLY A C 1
ATOM 2207 O O . GLY A 1 283 ? 28.758 3.297 -24.966 1.00 82.00 283 GLY A O 1
ATOM 2208 N N . ALA A 1 284 ? 29.247 4.212 -22.974 1.00 85.25 284 ALA A N 1
ATOM 2209 C CA . ALA A 1 284 ? 30.577 4.696 -23.351 1.00 85.25 284 ALA A CA 1
ATOM 2210 C C . ALA A 1 284 ? 31.567 3.531 -23.513 1.00 85.25 284 ALA A C 1
ATOM 2212 O O . ALA A 1 284 ? 31.364 2.463 -22.939 1.00 85.25 284 ALA A O 1
ATOM 2213 N N . LEU A 1 285 ? 32.618 3.705 -24.319 1.00 87.69 285 LEU A N 1
ATOM 2214 C CA . LEU A 1 285 ? 33.704 2.723 -24.423 1.00 87.69 285 LEU A CA 1
ATOM 2215 C C . LEU A 1 285 ? 34.559 2.776 -23.160 1.00 87.69 285 LEU A C 1
ATOM 2217 O O . LEU A 1 285 ? 34.964 3.850 -22.728 1.00 87.69 285 LEU A O 1
ATOM 2221 N N . ILE A 1 286 ? 34.863 1.614 -22.590 1.00 83.81 286 ILE A N 1
ATOM 2222 C CA . ILE A 1 286 ? 35.793 1.525 -21.466 1.00 83.81 286 ILE A CA 1
ATOM 2223 C C . ILE A 1 286 ? 37.181 1.928 -21.985 1.00 83.81 286 ILE A C 1
ATOM 2225 O O . ILE A 1 286 ? 37.730 1.259 -22.858 1.00 83.81 286 ILE A O 1
ATOM 2229 N N . GLY A 1 287 ? 37.734 3.026 -21.464 1.00 76.56 287 GLY A N 1
ATOM 2230 C CA . GLY A 1 287 ? 39.071 3.515 -21.823 1.00 76.56 287 GLY A CA 1
ATOM 2231 C C . GLY A 1 287 ? 39.134 4.552 -22.950 1.00 76.56 287 GLY A C 1
ATOM 2232 O O . GLY A 1 287 ? 40.236 4.949 -23.317 1.00 76.56 287 GLY A O 1
ATOM 2233 N N . SER A 1 288 ? 38.006 5.034 -23.489 1.00 63.00 288 SER A N 1
ATOM 2234 C CA . SER A 1 288 ? 38.035 6.277 -24.275 1.00 63.00 288 SER A CA 1
ATOM 2235 C C . SER A 1 288 ? 38.285 7.451 -23.329 1.00 63.00 288 S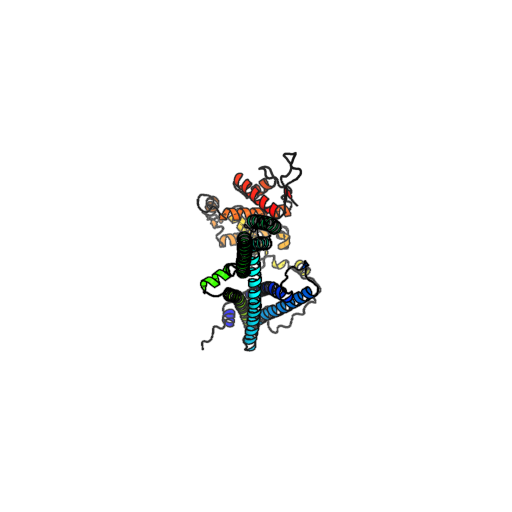ER A C 1
ATOM 2237 O O . SER A 1 288 ? 37.518 7.608 -22.377 1.00 63.00 288 SER A O 1
ATOM 2239 N N . GLU A 1 289 ? 39.332 8.252 -23.567 1.00 51.12 289 GLU A N 1
ATOM 2240 C CA . GLU A 1 289 ? 39.556 9.490 -22.810 1.00 51.12 289 GLU A CA 1
ATOM 2241 C C . GLU A 1 289 ? 38.252 10.298 -22.744 1.00 51.12 289 GLU A C 1
ATOM 2243 O O . GLU A 1 289 ? 37.553 10.413 -23.761 1.00 51.12 289 GLU A O 1
ATOM 2248 N N . PRO A 1 290 ? 37.885 10.837 -21.568 1.00 51.88 290 PRO A N 1
ATOM 2249 C CA . PRO A 1 290 ? 36.723 11.698 -21.472 1.00 51.88 290 PRO A CA 1
ATOM 2250 C C . PRO A 1 290 ? 36.950 12.872 -22.423 1.00 51.88 290 PRO A C 1
ATOM 2252 O O . PRO A 1 290 ? 37.873 13.660 -22.222 1.00 51.88 290 PRO A O 1
ATOM 2255 N N . SER A 1 291 ? 36.125 12.995 -23.472 1.00 49.69 291 SER A N 1
ATOM 2256 C CA . SER A 1 291 ? 36.080 14.244 -24.236 1.00 49.69 291 SER A CA 1
ATOM 2257 C C . SER A 1 291 ? 35.945 15.390 -23.235 1.00 49.69 291 SER A C 1
ATOM 2259 O O . SER A 1 291 ? 35.123 15.264 -22.320 1.00 49.69 291 SER A O 1
ATOM 2261 N N . PRO A 1 292 ? 36.763 16.452 -23.357 1.00 46.75 292 PRO A N 1
ATOM 2262 C CA . PRO A 1 292 ? 36.838 17.508 -22.362 1.00 46.75 292 PRO A CA 1
ATOM 2263 C C . PRO A 1 292 ? 35.429 17.988 -22.038 1.00 46.75 292 PRO A C 1
ATOM 2265 O O . PRO A 1 292 ? 34.695 18.453 -22.911 1.00 46.75 292 PRO A O 1
ATOM 2268 N N . GLN A 1 293 ? 35.039 17.782 -20.780 1.00 44.50 293 GLN A N 1
ATOM 2269 C CA . GLN A 1 293 ? 33.770 18.249 -20.259 1.00 44.50 293 GLN A CA 1
ATOM 2270 C C . GLN A 1 293 ? 33.776 19.767 -20.390 1.00 44.50 293 GLN A C 1
ATOM 2272 O O . GLN A 1 293 ? 34.528 20.458 -19.704 1.00 44.50 293 GLN A O 1
ATOM 2277 N N . ILE A 1 294 ? 32.964 20.278 -21.311 1.00 44.00 294 ILE A N 1
ATOM 2278 C CA . ILE A 1 294 ? 32.641 21.697 -21.364 1.00 44.00 294 ILE A CA 1
ATOM 2279 C C . ILE A 1 294 ? 32.027 22.033 -19.991 1.00 44.00 294 ILE A C 1
ATOM 2281 O O . ILE A 1 294 ? 31.109 21.323 -19.567 1.00 44.00 294 ILE A O 1
ATOM 2285 N N . PRO A 1 295 ? 32.560 23.029 -19.261 1.00 39.50 295 PRO A N 1
ATOM 2286 C CA . PRO A 1 295 ? 32.136 23.326 -17.899 1.00 39.50 295 PRO A CA 1
ATOM 2287 C C . PRO A 1 295 ? 30.630 23.637 -17.816 1.00 39.50 295 PRO A C 1
ATOM 2289 O O . PRO A 1 295 ? 30.031 24.105 -18.790 1.00 39.50 295 PRO A O 1
ATOM 2292 N N . PRO A 1 296 ? 29.998 23.370 -16.659 1.00 48.31 296 PRO A N 1
ATOM 2293 C CA . PRO A 1 296 ? 28.558 23.460 -16.490 1.00 48.31 296 PRO A CA 1
ATOM 2294 C C . PRO A 1 296 ? 28.157 24.920 -16.260 1.00 48.31 296 PRO A C 1
ATOM 2296 O O . PRO A 1 296 ? 27.936 25.328 -15.127 1.00 48.31 296 PRO A O 1
ATOM 2299 N N . GLU A 1 297 ? 28.078 25.718 -17.323 1.00 41.94 297 GLU A N 1
ATOM 2300 C CA . GLU A 1 297 ? 27.595 27.106 -17.214 1.00 41.94 297 GLU A CA 1
ATOM 2301 C C . GLU A 1 297 ? 26.288 27.374 -17.969 1.00 41.94 297 GLU A C 1
ATOM 2303 O O . GLU A 1 297 ? 25.806 28.498 -17.995 1.00 41.94 297 GLU A O 1
ATOM 2308 N N . PHE A 1 298 ? 25.633 26.348 -18.522 1.00 45.47 298 PHE A N 1
ATOM 2309 C CA . PHE A 1 298 ? 24.327 26.540 -19.155 1.00 45.47 298 PHE A CA 1
ATOM 2310 C C . PHE A 1 298 ? 23.323 25.475 -18.724 1.00 45.47 298 PHE A C 1
ATOM 2312 O O . PHE A 1 298 ? 23.537 24.270 -18.866 1.00 45.47 298 PHE A O 1
ATOM 2319 N N . SER A 1 299 ? 22.204 25.953 -18.184 1.00 45.44 299 SER A N 1
ATOM 2320 C CA . SER A 1 299 ? 21.056 25.157 -17.760 1.00 45.44 299 SER A CA 1
ATOM 2321 C C . SER A 1 299 ? 20.587 24.215 -18.888 1.00 45.44 299 SER A C 1
ATOM 2323 O O . SER A 1 299 ? 20.487 24.658 -20.037 1.00 45.44 299 SER A O 1
ATOM 2325 N N . PRO A 1 300 ? 20.207 22.949 -18.601 1.00 48.50 300 PRO A N 1
ATOM 2326 C CA . PRO A 1 300 ? 19.785 21.968 -19.616 1.00 48.50 300 PRO A CA 1
ATOM 2327 C C . PRO A 1 300 ? 18.619 22.418 -20.513 1.00 48.50 300 PRO A C 1
ATOM 2329 O O . PRO A 1 300 ? 18.425 21.880 -21.604 1.00 48.50 300 PRO A O 1
ATOM 2332 N N . LEU A 1 301 ? 17.843 23.409 -20.068 1.00 47.62 301 LEU A N 1
ATOM 2333 C CA . LEU A 1 301 ? 16.727 23.982 -20.818 1.00 47.62 301 LEU A CA 1
ATOM 2334 C C . LEU A 1 301 ? 17.171 24.984 -21.896 1.00 47.62 301 LEU A C 1
ATOM 2336 O O . LEU A 1 301 ? 16.504 25.089 -22.921 1.00 47.62 301 LEU A O 1
ATOM 2340 N N . GLU A 1 302 ? 18.310 25.659 -21.729 1.00 42.56 302 GLU A N 1
ATOM 2341 C CA . GLU A 1 302 ? 18.764 26.682 -22.681 1.00 42.56 302 GLU A CA 1
ATOM 2342 C C . GLU A 1 302 ? 19.552 26.081 -23.858 1.00 42.56 302 GLU A C 1
ATOM 2344 O O . GLU A 1 302 ? 19.436 26.535 -24.998 1.00 42.56 302 GLU A O 1
ATOM 2349 N N . ILE A 1 303 ? 20.272 24.980 -23.616 1.00 46.22 303 ILE A N 1
ATOM 2350 C CA . ILE A 1 303 ? 20.976 24.220 -24.662 1.00 46.22 303 ILE A CA 1
ATOM 2351 C C . ILE A 1 303 ? 19.968 23.485 -25.561 1.00 46.22 303 ILE A C 1
ATOM 2353 O O . ILE A 1 303 ? 20.098 23.488 -26.784 1.00 46.22 303 ILE A O 1
ATOM 2357 N N . ARG A 1 304 ? 18.894 22.914 -25.001 1.00 46.38 304 ARG A N 1
ATOM 2358 C CA . ARG A 1 304 ? 17.915 22.160 -25.805 1.00 46.38 304 ARG A CA 1
ATOM 2359 C C . ARG A 1 304 ? 17.122 23.043 -26.779 1.00 46.38 304 ARG A C 1
ATOM 2361 O O . ARG A 1 304 ? 16.697 22.542 -27.817 1.00 46.38 304 ARG A O 1
ATOM 2368 N N . ALA A 1 305 ? 16.977 24.335 -26.480 1.00 47.44 305 ALA A N 1
ATOM 2369 C CA . ALA A 1 305 ? 16.337 25.306 -27.366 1.00 47.44 305 ALA A CA 1
ATOM 2370 C C . ALA A 1 305 ? 17.273 25.832 -28.473 1.00 47.44 305 ALA A C 1
ATOM 2372 O O . ALA A 1 305 ? 16.803 26.167 -29.554 1.00 47.44 305 ALA A O 1
ATOM 2373 N N . LYS A 1 306 ? 18.594 25.881 -28.238 1.00 41.59 306 LYS A N 1
ATOM 2374 C CA . LYS A 1 306 ? 19.560 26.479 -29.183 1.00 41.59 306 LYS A CA 1
ATOM 2375 C C . LYS A 1 306 ? 20.366 25.471 -30.014 1.00 41.59 306 LYS A C 1
ATOM 2377 O O . LYS A 1 306 ? 20.979 25.876 -30.995 1.00 41.59 306 LYS A O 1
ATOM 2382 N N . THR A 1 307 ? 20.380 24.175 -29.676 1.00 42.97 307 THR A N 1
ATOM 2383 C CA . THR A 1 307 ? 21.211 23.162 -30.377 1.00 42.97 307 THR A CA 1
ATOM 2384 C C . THR A 1 307 ? 20.431 22.093 -31.150 1.00 42.97 307 THR A C 1
ATOM 2386 O O . THR A 1 307 ? 21.001 21.064 -31.519 1.00 42.97 307 THR A O 1
ATOM 2389 N N . LYS A 1 308 ? 19.143 22.300 -31.453 1.00 42.97 308 LYS A N 1
ATOM 2390 C CA . LYS A 1 308 ? 18.449 21.450 -32.433 1.00 42.97 308 LYS A CA 1
ATOM 2391 C C . LYS A 1 308 ? 18.894 21.900 -33.830 1.00 42.97 308 LYS A C 1
ATOM 2393 O O . LYS A 1 308 ? 18.344 22.843 -34.386 1.00 42.97 308 LYS A O 1
ATOM 2398 N N . ARG A 1 309 ? 19.966 21.288 -34.356 1.00 46.12 309 ARG A N 1
ATOM 2399 C CA . ARG A 1 309 ? 20.432 21.535 -35.732 1.00 46.12 309 ARG A CA 1
ATOM 2400 C C . ARG A 1 309 ? 19.247 21.353 -36.698 1.00 46.12 309 ARG A C 1
ATOM 2402 O O . ARG A 1 309 ? 18.661 20.267 -36.683 1.00 46.12 309 ARG A O 1
ATOM 2409 N N . PRO A 1 310 ? 18.937 22.345 -37.555 1.00 49.47 310 PRO A N 1
ATOM 2410 C CA . PRO A 1 310 ? 17.924 22.219 -38.611 1.00 49.47 310 PRO A CA 1
ATOM 2411 C C . PRO A 1 310 ? 18.157 20.999 -39.521 1.00 49.47 310 PRO A C 1
ATOM 2413 O O . PRO A 1 310 ? 17.220 20.428 -40.071 1.00 49.47 310 PRO A O 1
ATOM 2416 N N . ASP A 1 311 ? 19.409 20.548 -39.615 1.00 51.06 311 ASP A N 1
ATOM 2417 C CA . ASP A 1 311 ? 19.855 19.469 -40.498 1.00 51.06 311 ASP A CA 1
ATOM 2418 C C . ASP A 1 311 ? 19.268 18.082 -40.167 1.00 51.06 311 ASP A C 1
ATOM 2420 O O . ASP A 1 311 ? 19.229 17.224 -41.041 1.00 51.06 311 ASP A O 1
ATOM 2424 N N . ALA A 1 312 ? 18.808 17.833 -38.931 1.00 52.72 312 ALA A N 1
ATOM 2425 C CA . ALA A 1 312 ? 18.200 16.547 -38.543 1.00 52.72 312 ALA A CA 1
ATOM 2426 C C . ALA A 1 312 ? 16.694 16.454 -38.867 1.00 52.72 312 ALA A C 1
ATOM 2428 O O . ALA A 1 312 ? 16.082 15.396 -38.715 1.00 52.72 312 ALA A O 1
ATOM 2429 N N . LEU A 1 313 ? 16.092 17.573 -39.274 1.00 57.44 313 LEU A N 1
ATOM 2430 C CA . LEU A 1 313 ? 14.653 17.733 -39.498 1.00 57.44 313 LEU A CA 1
ATOM 2431 C C . LEU A 1 313 ? 14.290 17.827 -40.986 1.00 57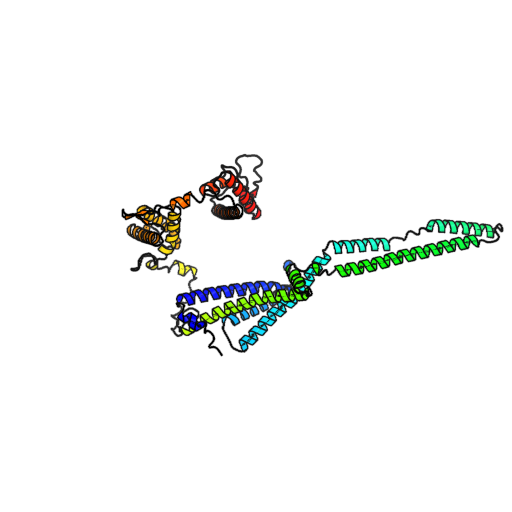.44 313 LEU A C 1
ATOM 2433 O O . LEU A 1 313 ? 13.129 17.654 -41.347 1.00 57.44 313 LEU A O 1
ATOM 2437 N N . MET A 1 314 ? 15.290 18.054 -41.837 1.00 61.12 314 MET A N 1
ATOM 2438 C CA . MET A 1 314 ? 15.184 17.999 -43.291 1.00 61.12 314 MET A CA 1
ATOM 2439 C C . MET A 1 314 ? 15.652 16.622 -43.786 1.00 61.12 314 MET A C 1
ATOM 2441 O O . MET A 1 314 ? 16.529 16.010 -43.173 1.00 61.12 314 MET A O 1
ATOM 2445 N N . PRO A 1 315 ? 15.081 16.096 -44.880 1.00 63.94 315 PRO A N 1
ATOM 2446 C CA . PRO A 1 315 ? 15.410 14.766 -45.370 1.00 63.94 315 PRO A CA 1
ATOM 2447 C C . PRO A 1 315 ? 16.893 14.703 -45.744 1.00 63.94 315 PRO A C 1
ATOM 2449 O O . PRO A 1 315 ? 17.380 15.484 -46.563 1.00 63.94 315 PRO A O 1
ATOM 2452 N N . SER A 1 316 ? 17.610 13.743 -45.158 1.00 66.81 316 SER A N 1
ATOM 2453 C CA . SER A 1 316 ? 18.928 13.350 -45.656 1.00 66.81 316 SER A CA 1
ATOM 2454 C C . SER A 1 316 ? 18.773 12.572 -46.973 1.00 66.81 316 SER A C 1
ATOM 2456 O O . SER A 1 316 ? 17.658 12.279 -47.412 1.00 66.81 316 SER A O 1
ATOM 2458 N N . ALA A 1 317 ? 19.882 12.164 -47.596 1.00 57.53 317 ALA A N 1
ATOM 2459 C CA . ALA A 1 317 ? 19.847 11.259 -48.752 1.00 57.53 317 ALA A CA 1
ATOM 2460 C C . ALA A 1 317 ? 19.061 9.946 -48.497 1.00 57.53 317 ALA A C 1
ATOM 2462 O O . ALA A 1 317 ? 18.681 9.285 -49.459 1.00 57.53 317 ALA A O 1
ATOM 2463 N N . ALA A 1 318 ? 18.782 9.592 -47.232 1.00 63.09 318 ALA A N 1
ATOM 2464 C CA . ALA A 1 318 ? 17.997 8.423 -46.828 1.00 63.09 318 ALA A CA 1
ATOM 2465 C C . ALA A 1 318 ? 16.460 8.603 -46.897 1.00 63.09 318 ALA A C 1
ATOM 2467 O O . ALA A 1 318 ? 15.733 7.649 -46.648 1.00 63.09 318 ALA A O 1
ATOM 2468 N N . GLY A 1 319 ? 15.946 9.784 -47.264 1.00 82.00 319 GLY A N 1
ATOM 2469 C CA . GLY A 1 319 ? 14.504 10.028 -47.413 1.00 82.00 319 GLY A CA 1
ATOM 2470 C C . GLY A 1 319 ? 13.810 10.554 -46.148 1.00 82.00 319 GLY A C 1
ATOM 2471 O O . GLY A 1 319 ? 14.449 10.867 -45.145 1.00 82.00 319 GLY A O 1
ATOM 2472 N N . TRP A 1 320 ? 12.485 10.724 -46.224 1.00 86.31 320 TRP A N 1
ATOM 2473 C CA . TRP A 1 320 ? 11.675 11.339 -45.160 1.00 86.31 320 TRP A CA 1
ATOM 2474 C C . TRP A 1 320 ? 11.339 10.393 -44.005 1.00 86.31 320 TRP A C 1
ATOM 2476 O O . TRP A 1 320 ? 11.138 10.864 -42.890 1.00 86.31 320 TRP A O 1
ATOM 2486 N N . GLU A 1 321 ? 11.299 9.083 -44.246 1.00 84.06 321 GLU A N 1
ATOM 2487 C CA . GLU A 1 321 ? 10.773 8.083 -43.301 1.00 84.06 321 GLU A CA 1
ATOM 2488 C C . GLU A 1 321 ? 11.546 8.022 -41.970 1.00 84.06 321 GLU A C 1
ATOM 2490 O O . GLU A 1 321 ? 10.978 7.705 -40.924 1.00 84.06 321 GLU A O 1
ATOM 2495 N N . ASP A 1 322 ? 12.824 8.405 -41.984 1.00 81.62 322 ASP A N 1
ATOM 2496 C CA . ASP A 1 322 ? 13.681 8.432 -40.797 1.00 81.62 322 ASP A CA 1
ATOM 2497 C C . ASP A 1 322 ? 13.690 9.771 -40.047 1.00 81.62 322 ASP A C 1
ATOM 2499 O O . ASP A 1 322 ? 14.321 9.880 -38.991 1.00 81.62 322 ASP A O 1
ATOM 2503 N N . THR A 1 323 ? 12.982 10.783 -40.555 1.00 88.19 323 THR A N 1
ATOM 2504 C CA . THR A 1 323 ? 12.926 12.108 -39.925 1.00 88.19 323 THR A CA 1
ATOM 2505 C C . THR A 1 323 ? 11.957 12.129 -38.741 1.00 88.19 323 THR A C 1
ATOM 2507 O O . THR A 1 323 ? 10.897 11.497 -38.755 1.00 88.19 323 THR A O 1
ATOM 2510 N N . ASP A 1 324 ? 12.282 12.913 -37.711 1.00 85.81 324 ASP A N 1
ATOM 2511 C CA . ASP A 1 324 ? 11.385 13.116 -36.563 1.00 85.81 324 ASP A CA 1
ATOM 2512 C C . ASP A 1 324 ? 10.060 13.777 -36.977 1.00 85.81 324 ASP A C 1
ATOM 2514 O O . ASP A 1 324 ? 9.018 13.501 -36.382 1.00 85.81 324 ASP A O 1
ATOM 2518 N N . ALA A 1 325 ? 10.089 14.602 -38.030 1.00 88.94 325 ALA A N 1
ATOM 2519 C CA . ALA A 1 325 ? 8.898 15.193 -38.626 1.00 88.94 325 ALA A CA 1
ATOM 2520 C C . ALA A 1 325 ? 7.950 14.113 -39.164 1.00 88.94 325 ALA A C 1
ATOM 2522 O O . ALA A 1 325 ? 6.770 14.109 -38.826 1.00 88.94 325 ALA A O 1
ATOM 2523 N N . PHE A 1 326 ? 8.466 13.145 -39.925 1.00 93.81 326 PHE A N 1
ATOM 2524 C CA . PHE A 1 326 ? 7.661 12.043 -40.447 1.00 93.81 326 PHE A CA 1
ATOM 2525 C C . PHE A 1 326 ? 7.049 11.192 -39.330 1.00 93.81 326 PHE A C 1
ATOM 2527 O O . PHE A 1 326 ? 5.847 10.940 -39.339 1.00 93.81 326 PHE A O 1
ATOM 2534 N N . ARG A 1 327 ? 7.845 10.810 -38.322 1.00 93.00 327 ARG A N 1
ATOM 2535 C CA . ARG A 1 327 ? 7.367 10.001 -37.183 1.00 93.00 327 ARG A CA 1
ATOM 2536 C C . ARG A 1 327 ? 6.286 10.698 -36.359 1.00 93.00 327 ARG A C 1
ATOM 2538 O O . ARG A 1 327 ? 5.451 10.023 -35.768 1.00 93.00 327 ARG A O 1
ATOM 2545 N N . MET A 1 328 ? 6.318 12.028 -36.300 1.00 92.44 328 MET A N 1
ATOM 2546 C CA . MET A 1 328 ? 5.317 12.822 -35.591 1.00 92.44 328 MET A CA 1
ATOM 2547 C C . MET A 1 328 ? 4.044 13.021 -36.415 1.00 92.44 328 MET A C 1
ATOM 2549 O O . MET A 1 328 ? 2.948 12.932 -35.870 1.00 92.44 328 MET A O 1
ATOM 2553 N N . LEU A 1 329 ? 4.182 13.298 -37.712 1.00 95.00 329 LEU A N 1
ATOM 2554 C CA . LEU A 1 329 ? 3.060 13.666 -38.575 1.00 95.00 329 LEU A CA 1
ATOM 2555 C C . LEU A 1 329 ? 2.299 12.446 -39.104 1.00 95.00 329 LEU A C 1
ATOM 2557 O O . LEU A 1 329 ? 1.087 12.532 -39.287 1.00 95.00 329 LEU A O 1
ATOM 2561 N N . TYR A 1 330 ? 2.976 11.312 -39.312 1.00 96.69 330 TYR A N 1
ATOM 2562 C CA . TYR A 1 330 ? 2.363 10.105 -39.871 1.00 96.69 330 TYR A CA 1
ATOM 2563 C C . TYR A 1 330 ? 1.114 9.639 -39.097 1.00 96.69 330 TYR A C 1
ATOM 2565 O O . TYR A 1 330 ? 0.067 9.549 -39.735 1.00 96.69 330 TYR A O 1
ATOM 2573 N N . PRO A 1 331 ? 1.139 9.453 -37.759 1.00 96.12 331 PRO A N 1
ATOM 2574 C CA . PRO A 1 331 ? -0.034 8.967 -37.021 1.00 96.12 331 PRO A CA 1
ATOM 2575 C C . PRO A 1 331 ? -1.239 9.917 -37.091 1.00 96.12 331 PRO A C 1
ATOM 2577 O O . PRO A 1 331 ? -2.384 9.477 -37.087 1.00 96.12 331 PRO A O 1
ATOM 2580 N N . ILE A 1 332 ? -0.987 11.229 -37.176 1.00 96.31 332 ILE A N 1
ATOM 2581 C CA . ILE A 1 332 ? -2.038 12.256 -37.252 1.00 96.31 332 ILE A CA 1
ATOM 2582 C C . ILE A 1 332 ? -2.769 12.153 -38.593 1.00 96.31 332 ILE A C 1
ATOM 2584 O O . ILE A 1 332 ? -3.999 12.163 -38.646 1.00 96.31 332 ILE A O 1
ATOM 2588 N N . ILE A 1 333 ? -2.006 12.047 -39.682 1.00 97.12 333 ILE A N 1
ATOM 2589 C CA . ILE A 1 333 ? -2.557 11.925 -41.034 1.00 97.12 333 ILE A CA 1
ATOM 2590 C C . ILE A 1 333 ? -3.221 10.557 -41.221 1.00 97.12 333 ILE A C 1
ATOM 2592 O O . ILE A 1 333 ? -4.313 10.477 -41.779 1.00 97.12 333 ILE A O 1
ATOM 2596 N N . GLU A 1 334 ? -2.602 9.495 -40.707 1.00 96.81 334 GLU A N 1
ATOM 2597 C CA . GLU A 1 334 ? -3.147 8.137 -40.685 1.00 96.81 334 GLU A CA 1
ATOM 2598 C C . GLU A 1 334 ? -4.539 8.097 -40.046 1.00 96.81 334 GLU A C 1
ATOM 2600 O O . GLU A 1 334 ? -5.489 7.609 -40.659 1.00 96.81 334 GLU A O 1
ATOM 2605 N N . GLU A 1 335 ? -4.693 8.679 -38.857 1.00 95.19 335 GLU A N 1
ATOM 2606 C CA . GLU A 1 335 ? -5.970 8.714 -38.147 1.00 95.19 335 GLU A CA 1
ATOM 2607 C C . GLU A 1 335 ? -7.062 9.441 -38.949 1.00 95.19 335 GLU A C 1
ATOM 2609 O O . GLU A 1 335 ? -8.203 8.974 -39.015 1.00 95.19 335 GLU A O 1
ATOM 2614 N N . GLN A 1 336 ? -6.729 10.564 -39.594 1.00 95.00 336 GLN A N 1
ATOM 2615 C CA . GLN A 1 336 ? -7.687 11.310 -40.417 1.00 95.00 336 GLN A CA 1
ATOM 2616 C C . GLN A 1 336 ? -8.116 10.534 -41.669 1.00 95.00 336 GLN A C 1
ATOM 2618 O O . GLN A 1 336 ? -9.290 10.582 -42.046 1.00 95.00 336 GLN A O 1
ATOM 2623 N N . VAL A 1 337 ? -7.196 9.785 -42.286 1.00 95.19 337 VAL A N 1
ATOM 2624 C CA . VAL A 1 337 ? -7.492 8.925 -43.442 1.00 95.19 337 VAL A CA 1
ATOM 2625 C C . VAL A 1 337 ? -8.362 7.736 -43.028 1.00 95.19 337 VAL A C 1
ATOM 2627 O O . VAL A 1 337 ? -9.359 7.456 -43.694 1.00 95.19 337 VAL A O 1
ATOM 2630 N N . ILE A 1 338 ? -8.059 7.080 -41.900 1.00 91.88 338 ILE A N 1
ATOM 2631 C CA . ILE A 1 338 ? -8.851 5.953 -41.370 1.00 91.88 338 ILE A CA 1
ATOM 2632 C C . ILE A 1 338 ? -10.280 6.392 -41.032 1.00 91.88 338 ILE A C 1
ATOM 2634 O O . ILE A 1 338 ? -11.237 5.685 -41.347 1.00 91.88 338 ILE A O 1
ATOM 2638 N N . LYS A 1 339 ? -10.446 7.577 -40.431 1.00 91.94 339 LYS A N 1
ATOM 2639 C CA . LYS A 1 339 ? -11.767 8.145 -40.110 1.00 91.94 339 LYS A CA 1
ATOM 2640 C C . LYS A 1 339 ? -12.543 8.624 -41.342 1.00 91.94 339 LYS A C 1
ATOM 2642 O O . LYS A 1 339 ? -13.689 9.041 -41.204 1.00 91.94 339 LYS A O 1
ATOM 2647 N N . GLY A 1 340 ? -11.932 8.605 -42.528 1.00 91.06 340 GLY A N 1
ATOM 2648 C CA . GLY A 1 340 ? -12.519 9.139 -43.756 1.00 91.06 340 GLY A CA 1
ATOM 2649 C C . GLY A 1 340 ? -12.645 10.666 -43.772 1.00 91.06 340 GLY A C 1
ATOM 2650 O O . GLY A 1 340 ? -13.321 11.203 -44.644 1.00 91.06 340 GLY A O 1
ATOM 2651 N N . ALA A 1 341 ? -12.007 11.364 -42.826 1.00 91.50 341 ALA A N 1
ATOM 2652 C CA . ALA A 1 341 ? -11.993 12.824 -42.755 1.00 91.50 341 ALA A CA 1
ATOM 2653 C C . ALA A 1 341 ? -11.041 13.443 -43.791 1.00 91.50 341 ALA A C 1
ATOM 2655 O O . ALA A 1 341 ? -11.234 14.589 -44.188 1.00 91.50 341 ALA A O 1
ATOM 2656 N N . LEU A 1 342 ? -10.039 12.679 -44.238 1.00 95.50 342 LEU A N 1
ATOM 2657 C CA . LEU A 1 342 ? -9.054 13.102 -45.226 1.00 95.50 342 LEU A CA 1
ATOM 2658 C C . LEU A 1 342 ? -9.003 12.107 -46.399 1.00 95.50 342 LEU A C 1
ATOM 2660 O O . LEU A 1 342 ? -8.602 10.955 -46.206 1.00 95.50 342 LEU A O 1
ATOM 2664 N N . PRO A 1 343 ? -9.390 12.503 -47.625 1.00 93.62 343 PRO A N 1
ATOM 2665 C CA . PRO A 1 343 ? -9.223 11.650 -48.796 1.00 93.62 343 PRO A CA 1
ATOM 2666 C C . PRO A 1 343 ? -7.728 11.451 -49.119 1.00 93.62 343 PRO A C 1
ATOM 2668 O O . PRO A 1 343 ? -6.946 12.397 -49.030 1.00 93.62 343 PRO A O 1
ATOM 2671 N N . PRO A 1 344 ? -7.302 10.260 -49.586 1.00 92.56 344 PRO A N 1
ATOM 2672 C CA . PRO A 1 344 ? -5.893 9.965 -49.878 1.00 92.56 344 PRO A CA 1
ATOM 2673 C C . PRO A 1 344 ? -5.392 10.576 -51.205 1.00 92.56 344 PRO A C 1
ATOM 2675 O O . PRO A 1 344 ? -4.470 10.057 -51.844 1.00 92.56 344 PRO A O 1
ATOM 2678 N N . ALA A 1 345 ? -6.014 11.669 -51.653 1.00 94.25 345 ALA A N 1
ATOM 2679 C CA . ALA A 1 345 ? -5.587 12.433 -52.816 1.00 94.25 345 ALA A CA 1
ATOM 2680 C C . ALA A 1 345 ? -4.341 13.257 -52.468 1.00 94.25 345 ALA A C 1
ATOM 2682 O O . ALA A 1 345 ? -4.219 13.778 -51.364 1.00 94.25 345 ALA A O 1
ATOM 2683 N N . MET A 1 346 ? -3.400 13.386 -53.409 1.00 95.25 346 MET A N 1
ATOM 2684 C CA . MET A 1 346 ? -2.110 14.019 -53.109 1.00 95.25 346 MET A CA 1
ATOM 2685 C C . MET A 1 346 ? -2.258 15.480 -52.673 1.00 95.25 346 MET A C 1
ATOM 2687 O O . MET A 1 346 ? -1.580 15.894 -51.742 1.00 95.25 346 MET A O 1
ATOM 2691 N N . ASP A 1 347 ? -3.132 16.252 -53.317 1.00 94.44 347 ASP A N 1
ATOM 2692 C CA . ASP A 1 347 ? -3.285 17.678 -53.004 1.00 94.44 347 ASP A CA 1
ATOM 2693 C C . ASP A 1 347 ? -3.914 17.889 -51.613 1.00 94.44 347 ASP A C 1
ATOM 2695 O O . ASP A 1 347 ? -3.493 18.770 -50.865 1.00 94.44 347 ASP A O 1
ATOM 2699 N N . GLU A 1 348 ? -4.827 17.000 -51.222 1.00 95.62 348 GLU A N 1
ATOM 2700 C CA . GLU A 1 348 ? -5.472 16.974 -49.902 1.00 95.62 348 GLU A CA 1
ATOM 2701 C C . GLU A 1 348 ? -4.477 16.559 -48.809 1.00 95.62 348 GLU A C 1
ATOM 2703 O O . GLU A 1 348 ? -4.364 17.213 -47.773 1.00 95.62 348 GLU A O 1
ATOM 2708 N N . LEU A 1 349 ? -3.663 15.531 -49.077 1.00 95.31 349 LEU A N 1
ATOM 2709 C CA . LEU A 1 349 ? -2.575 15.122 -48.187 1.00 95.31 349 LEU A CA 1
ATOM 2710 C C . LEU A 1 349 ? -1.534 16.234 -48.010 1.00 95.31 349 LEU A C 1
ATOM 2712 O O . LEU A 1 349 ? -1.050 16.434 -46.902 1.00 95.31 349 LEU A O 1
ATOM 2716 N N . VAL A 1 350 ? -1.196 16.980 -49.066 1.00 97.06 350 VAL A N 1
ATOM 2717 C CA . VAL A 1 350 ? -0.280 18.130 -48.965 1.00 97.06 350 VAL A CA 1
ATOM 2718 C C . VAL A 1 350 ? -0.872 19.227 -48.081 1.00 97.06 350 VAL A C 1
ATOM 2720 O O . VAL A 1 350 ? -0.155 19.760 -47.232 1.00 97.06 350 VAL A O 1
ATOM 2723 N N . GLY A 1 351 ? -2.164 19.531 -48.232 1.00 94.88 351 GLY A N 1
ATOM 2724 C CA . GLY A 1 351 ? -2.871 20.485 -47.375 1.00 94.88 351 GLY A CA 1
ATOM 2725 C C . GLY A 1 351 ? -2.869 20.061 -45.905 1.00 94.88 351 GLY A C 1
ATOM 2726 O O . GLY A 1 351 ? -2.464 20.836 -45.038 1.00 94.88 351 GLY A O 1
ATOM 2727 N N . ALA A 1 352 ? -3.228 18.806 -45.630 1.00 96.06 352 ALA A N 1
ATOM 2728 C CA . ALA A 1 352 ? -3.255 18.260 -44.276 1.00 96.06 352 ALA A CA 1
ATOM 2729 C C . ALA A 1 352 ? -1.862 18.194 -43.633 1.00 96.06 352 ALA A C 1
ATOM 2731 O O . ALA A 1 352 ? -1.706 18.528 -42.461 1.00 96.06 352 ALA A O 1
ATOM 2732 N N . VAL A 1 353 ? -0.828 17.827 -44.398 1.00 96.38 353 VAL A N 1
ATOM 2733 C CA . VAL A 1 353 ? 0.564 17.842 -43.924 1.00 96.38 353 VAL A CA 1
ATOM 2734 C C . VAL A 1 353 ? 1.015 19.268 -43.612 1.00 96.38 353 VAL A C 1
ATOM 2736 O O . VAL A 1 353 ? 1.623 19.478 -42.569 1.00 96.38 353 VAL A O 1
ATOM 2739 N N . SER A 1 354 ? 0.685 20.253 -44.454 1.00 96.62 354 SER A N 1
ATOM 2740 C CA . SER A 1 354 ? 0.982 21.668 -44.185 1.00 96.62 354 SER A CA 1
ATOM 2741 C C . SER A 1 354 ? 0.331 22.136 -42.882 1.00 96.62 354 SER A C 1
ATOM 2743 O O . SER A 1 354 ? 1.012 22.675 -42.015 1.00 96.62 354 SER A O 1
ATOM 2745 N N . GLN A 1 355 ? -0.963 21.857 -42.703 1.00 95.19 355 GLN A N 1
ATOM 2746 C CA . GLN A 1 355 ? -1.696 22.223 -41.492 1.00 95.19 355 GLN A CA 1
ATOM 2747 C C . GLN A 1 355 ? -1.139 21.522 -40.244 1.00 95.19 355 GLN A C 1
ATOM 2749 O O . GLN A 1 355 ? -1.030 22.132 -39.181 1.00 95.19 355 GLN A O 1
ATOM 2754 N N . ALA A 1 356 ? -0.769 20.245 -40.360 1.00 94.50 356 ALA A N 1
ATOM 2755 C CA . ALA A 1 356 ? -0.194 19.483 -39.260 1.00 94.50 356 ALA A CA 1
ATOM 2756 C C . ALA A 1 356 ? 1.213 19.978 -38.884 1.00 94.50 356 ALA A C 1
ATOM 2758 O O . ALA A 1 356 ? 1.535 20.004 -37.695 1.00 94.50 356 ALA A O 1
ATOM 2759 N N . VAL A 1 357 ? 2.019 20.407 -39.866 1.00 94.38 357 VAL A N 1
ATOM 2760 C CA . VAL A 1 357 ? 3.311 21.070 -39.633 1.00 94.38 357 VAL A CA 1
ATOM 2761 C C . VAL A 1 357 ? 3.104 22.387 -38.891 1.00 94.38 357 VAL A C 1
ATOM 2763 O O . VAL A 1 357 ? 3.727 22.582 -37.852 1.00 94.38 357 VAL A O 1
ATOM 2766 N N . ASP A 1 358 ? 2.197 23.248 -39.360 1.00 93.19 358 ASP A N 1
ATOM 2767 C CA . ASP A 1 358 ? 1.937 24.546 -38.724 1.00 93.19 358 ASP A CA 1
ATOM 2768 C C . ASP A 1 358 ? 1.408 24.382 -37.291 1.00 93.19 358 ASP A C 1
ATOM 2770 O O . ASP A 1 358 ? 1.871 25.054 -36.371 1.00 93.19 358 ASP A O 1
ATOM 2774 N N . GLY A 1 359 ? 0.511 23.416 -37.062 1.00 91.31 359 GLY A N 1
ATOM 2775 C CA . GLY A 1 359 ? -0.003 23.095 -35.727 1.00 91.31 359 GLY A CA 1
ATOM 2776 C C . GLY A 1 359 ? 1.046 22.532 -34.757 1.00 91.31 359 GLY A C 1
ATOM 2777 O O . GLY A 1 359 ? 0.821 22.533 -33.548 1.00 91.31 359 GLY A O 1
ATOM 2778 N N . HIS A 1 360 ? 2.192 22.064 -35.262 1.00 92.94 360 HIS A N 1
ATOM 2779 C CA . HIS A 1 360 ? 3.283 21.497 -34.464 1.00 92.94 360 HIS A CA 1
ATOM 2780 C C . HIS A 1 360 ? 4.612 22.243 -34.647 1.00 92.94 360 HIS A C 1
ATOM 2782 O O . HIS A 1 360 ? 5.662 21.705 -34.275 1.00 92.94 360 HIS A O 1
ATOM 2788 N N . ALA A 1 361 ? 4.581 23.476 -35.163 1.00 89.81 361 ALA A N 1
ATOM 2789 C CA . ALA A 1 361 ? 5.774 24.248 -35.504 1.00 89.81 361 ALA A CA 1
ATOM 2790 C C . ALA A 1 361 ? 6.748 24.385 -34.317 1.00 89.81 361 ALA A C 1
ATOM 2792 O O . ALA A 1 361 ? 7.946 24.153 -34.476 1.00 89.81 361 ALA A O 1
ATOM 2793 N N . ASP A 1 362 ? 6.239 24.611 -33.100 1.00 85.44 362 ASP A N 1
ATOM 2794 C CA . ASP A 1 362 ? 7.048 24.711 -31.872 1.00 85.44 362 ASP A CA 1
ATOM 2795 C C . ASP A 1 362 ? 7.836 23.430 -31.551 1.00 85.44 362 ASP A C 1
ATOM 2797 O O . ASP A 1 362 ? 8.941 23.468 -31.007 1.00 85.44 362 ASP A O 1
ATOM 2801 N N . ARG A 1 363 ? 7.272 22.260 -31.876 1.00 83.81 363 ARG A N 1
ATOM 2802 C CA . ARG A 1 363 ? 7.897 20.954 -31.603 1.00 83.81 363 ARG A CA 1
ATOM 2803 C C . ARG A 1 363 ? 8.831 20.525 -32.727 1.00 83.81 363 ARG A C 1
ATOM 2805 O O . ARG A 1 363 ? 9.886 19.929 -32.465 1.00 83.81 363 ARG A O 1
ATOM 2812 N N . LEU A 1 364 ? 8.437 20.811 -33.965 1.00 85.50 364 LEU A N 1
ATOM 2813 C CA . LEU A 1 364 ? 9.214 20.515 -35.161 1.00 85.50 364 LEU A CA 1
ATOM 2814 C C . LEU A 1 364 ? 10.428 21.442 -35.264 1.00 85.50 364 LEU A C 1
ATOM 2816 O O . LEU A 1 364 ? 11.507 20.973 -35.610 1.00 85.50 364 LEU A O 1
ATOM 2820 N N . GLY A 1 365 ? 10.306 22.694 -34.823 1.00 86.31 365 GLY A N 1
ATOM 2821 C CA . GLY A 1 365 ? 11.348 23.715 -34.937 1.00 86.31 365 GLY A CA 1
ATOM 2822 C C . GLY A 1 365 ? 11.385 24.389 -36.312 1.00 86.31 365 GLY A C 1
ATOM 2823 O O . GLY A 1 365 ? 12.378 25.036 -36.630 1.00 86.31 365 GLY A O 1
ATOM 2824 N N . PHE A 1 366 ? 10.338 24.204 -37.120 1.00 86.69 366 PHE A N 1
ATOM 2825 C CA . PHE A 1 366 ? 10.116 24.860 -38.407 1.00 86.69 366 PHE A CA 1
ATOM 2826 C C . PHE A 1 366 ? 8.610 24.907 -38.710 1.00 86.69 366 PHE A C 1
ATOM 2828 O O . PHE A 1 366 ? 7.854 24.080 -38.197 1.00 86.69 366 PHE A O 1
ATOM 2835 N N . ASP A 1 367 ? 8.187 25.846 -39.555 1.00 90.00 367 ASP A N 1
ATOM 2836 C CA . ASP A 1 367 ? 6.801 25.978 -40.033 1.00 90.00 367 ASP A CA 1
ATOM 2837 C C . ASP A 1 367 ? 6.649 25.515 -41.499 1.00 90.00 367 ASP A C 1
ATOM 2839 O O . ASP A 1 367 ? 7.634 25.218 -42.187 1.00 90.00 367 ASP A O 1
ATOM 2843 N N . ALA A 1 368 ? 5.415 25.424 -42.008 1.00 86.31 368 ALA A N 1
ATOM 2844 C CA . ALA A 1 368 ? 5.182 24.951 -43.372 1.00 86.31 368 ALA A CA 1
ATOM 2845 C C . ALA A 1 368 ? 5.724 25.919 -44.438 1.00 86.31 368 ALA A C 1
ATOM 2847 O O . ALA A 1 368 ? 6.099 25.487 -45.535 1.00 86.31 368 ALA A O 1
ATOM 2848 N N . SER A 1 369 ? 5.822 27.215 -44.118 1.00 89.06 369 SER A N 1
ATOM 2849 C CA . SER A 1 369 ? 6.360 28.233 -45.026 1.00 89.06 369 SER A CA 1
ATOM 2850 C C . SER A 1 369 ? 7.848 28.006 -45.322 1.00 89.06 369 SER A C 1
ATOM 2852 O O . SER A 1 369 ? 8.303 28.261 -46.439 1.00 89.06 369 SER A O 1
ATOM 2854 N N . GLN A 1 370 ? 8.583 27.427 -44.367 1.00 86.94 370 GLN A N 1
ATOM 2855 C CA . GLN A 1 370 ? 10.010 27.119 -44.483 1.00 86.94 370 GLN A CA 1
ATOM 2856 C C . GLN A 1 370 ? 10.314 25.863 -45.312 1.00 86.94 370 GLN A C 1
ATOM 2858 O O . GLN A 1 370 ? 11.390 25.766 -45.903 1.00 86.94 370 GLN A O 1
ATOM 2863 N N . LEU A 1 371 ? 9.391 24.898 -45.391 1.00 85.19 371 LEU A N 1
ATOM 2864 C CA . LEU A 1 371 ? 9.579 23.673 -46.181 1.00 85.19 371 LEU A CA 1
ATOM 2865 C C . LEU A 1 371 ? 9.455 23.921 -47.693 1.00 85.19 371 LEU A C 1
ATOM 2867 O O . LEU A 1 371 ? 10.118 23.266 -48.497 1.00 85.19 371 LEU A O 1
ATOM 2871 N N . GLY A 1 372 ? 8.626 24.878 -48.105 1.00 90.25 372 GLY A N 1
ATOM 2872 C CA . GLY A 1 372 ? 8.288 25.090 -49.509 1.00 90.25 372 GLY A CA 1
ATOM 2873 C C . GLY A 1 372 ? 7.416 23.967 -50.095 1.00 90.25 372 GLY A C 1
ATOM 2874 O O . GLY A 1 372 ? 7.460 22.801 -49.693 1.00 90.25 372 GLY A O 1
ATOM 2875 N N . GLN A 1 373 ? 6.620 24.313 -51.110 1.00 93.19 373 GLN A N 1
ATOM 2876 C CA . GLN A 1 373 ? 5.630 23.422 -51.740 1.00 93.19 373 GLN A CA 1
ATOM 2877 C C . GLN A 1 373 ? 6.217 22.078 -52.213 1.00 93.19 373 GLN A C 1
ATOM 2879 O O . GLN A 1 373 ? 5.591 21.029 -52.070 1.00 93.19 373 GLN A O 1
ATOM 2884 N N . GLN A 1 374 ? 7.444 22.077 -52.744 1.00 92.44 374 GLN A N 1
ATOM 2885 C CA . GLN A 1 374 ? 8.071 20.856 -53.253 1.00 92.44 374 GLN A CA 1
ATOM 2886 C C . GLN A 1 374 ? 8.445 19.868 -52.136 1.00 92.44 374 GLN A C 1
ATOM 2888 O O . GLN A 1 374 ? 8.324 18.660 -52.342 1.00 92.44 374 GLN A O 1
ATOM 2893 N N . GLN A 1 375 ? 8.890 20.343 -50.967 1.00 92.75 375 GLN A N 1
ATOM 2894 C CA . GLN A 1 375 ? 9.234 19.460 -49.846 1.00 92.75 375 GLN A CA 1
ATOM 2895 C C . GLN A 1 375 ? 7.983 18.941 -49.148 1.00 92.75 375 GLN A C 1
ATOM 2897 O O . GLN A 1 375 ? 7.916 17.748 -48.869 1.00 92.75 375 GLN A O 1
ATOM 2902 N N . LEU A 1 376 ? 6.964 19.790 -48.966 1.00 94.25 376 LEU A N 1
ATOM 2903 C CA . LEU A 1 376 ? 5.654 19.360 -48.464 1.00 94.25 376 LEU A CA 1
ATOM 2904 C C . LEU A 1 376 ? 5.069 18.247 -49.338 1.00 94.25 376 LEU A C 1
ATOM 2906 O O . LEU A 1 376 ? 4.609 17.230 -48.827 1.00 94.25 376 LEU A O 1
ATOM 2910 N N . ARG A 1 377 ? 5.185 18.376 -50.666 1.00 95.50 377 ARG A N 1
ATOM 2911 C CA . ARG A 1 377 ? 4.754 17.335 -51.607 1.00 95.50 377 ARG A CA 1
ATOM 2912 C C . ARG A 1 377 ? 5.565 16.044 -51.503 1.00 95.50 377 ARG A C 1
ATOM 2914 O O . ARG A 1 377 ? 4.992 14.968 -51.647 1.00 95.50 377 ARG A O 1
ATOM 2921 N N . LYS A 1 378 ? 6.873 16.121 -51.235 1.00 94.81 378 LYS A N 1
ATOM 2922 C CA . LYS A 1 378 ? 7.716 14.933 -50.995 1.00 94.81 378 LYS A CA 1
ATOM 2923 C C . LYS A 1 378 ? 7.378 14.244 -49.670 1.00 94.81 378 LYS A C 1
ATOM 2925 O O . LYS A 1 378 ? 7.323 13.020 -49.638 1.00 94.81 378 LYS A O 1
ATOM 2930 N N . LEU A 1 379 ? 7.123 15.010 -48.611 1.00 94.75 379 LEU A N 1
ATOM 2931 C CA . LEU A 1 379 ? 6.709 14.486 -47.310 1.00 94.75 379 LEU A CA 1
ATOM 2932 C C . LEU A 1 379 ? 5.322 13.830 -47.391 1.00 94.75 379 LEU A C 1
ATOM 2934 O O . LEU A 1 379 ? 5.153 12.698 -46.945 1.00 94.75 379 LEU A O 1
ATOM 2938 N N . ALA A 1 380 ? 4.357 14.487 -48.039 1.00 96.44 380 ALA A N 1
ATOM 2939 C CA . ALA A 1 380 ? 3.034 13.921 -48.297 1.00 96.44 380 ALA A CA 1
ATOM 2940 C C . ALA A 1 380 ? 3.107 12.643 -49.149 1.00 96.44 380 ALA A C 1
ATOM 2942 O O . ALA A 1 380 ? 2.397 11.678 -48.871 1.00 96.44 380 ALA A O 1
ATOM 2943 N N . ALA A 1 381 ? 4.002 12.597 -50.145 1.00 95.62 381 ALA A N 1
ATOM 2944 C CA . ALA A 1 381 ? 4.244 11.388 -50.927 1.00 95.62 381 ALA A CA 1
ATOM 2945 C C . ALA A 1 381 ? 4.781 10.239 -50.065 1.00 95.62 381 ALA A C 1
ATOM 2947 O O . ALA A 1 381 ? 4.236 9.144 -50.140 1.00 95.62 381 ALA A O 1
ATOM 2948 N N . ALA A 1 382 ? 5.770 10.497 -49.203 1.00 95.69 382 ALA A N 1
ATOM 2949 C CA . ALA A 1 382 ? 6.299 9.487 -48.288 1.00 95.69 382 ALA A CA 1
ATOM 2950 C C . ALA A 1 382 ? 5.215 8.961 -47.330 1.00 95.69 382 ALA A C 1
ATOM 2952 O O . ALA A 1 382 ? 5.110 7.757 -47.113 1.00 95.69 382 ALA A O 1
ATOM 2953 N N . ILE A 1 383 ? 4.369 9.848 -46.789 1.00 96.19 383 ILE A N 1
ATOM 2954 C CA . ILE A 1 383 ? 3.261 9.451 -45.905 1.00 96.19 383 ILE A CA 1
ATOM 2955 C C . ILE A 1 383 ? 2.270 8.574 -46.672 1.00 96.19 383 ILE A C 1
ATOM 2957 O O . ILE A 1 383 ? 1.889 7.514 -46.188 1.00 96.19 383 ILE A O 1
ATOM 2961 N N . ARG A 1 384 ? 1.893 8.965 -47.894 1.00 96.38 384 ARG A N 1
ATOM 2962 C CA . ARG A 1 384 ? 1.000 8.177 -48.753 1.00 96.38 384 ARG A CA 1
ATOM 2963 C C . ARG A 1 384 ? 1.574 6.800 -49.079 1.00 96.38 384 ARG A C 1
ATOM 2965 O O . ARG A 1 384 ? 0.847 5.812 -49.038 1.00 96.38 384 ARG A O 1
ATOM 2972 N N . ASP A 1 385 ? 2.857 6.732 -49.412 1.00 95.00 385 ASP A N 1
ATOM 2973 C CA . ASP A 1 385 ? 3.519 5.478 -49.761 1.00 95.00 385 ASP A CA 1
ATOM 2974 C C . ASP A 1 385 ? 3.582 4.546 -48.538 1.00 95.00 385 ASP A C 1
ATOM 2976 O O . ASP A 1 385 ? 3.316 3.349 -48.666 1.00 95.00 385 ASP A O 1
ATOM 2980 N N . LYS A 1 386 ? 3.787 5.102 -47.336 1.00 95.38 386 LYS A N 1
ATOM 2981 C CA . LYS A 1 386 ? 3.705 4.362 -46.073 1.00 95.38 386 LYS A CA 1
ATOM 2982 C C . LYS A 1 386 ? 2.282 3.893 -45.737 1.00 95.38 386 LYS A C 1
ATOM 2984 O O . LYS A 1 386 ? 2.113 2.724 -45.407 1.00 95.38 386 LYS A O 1
ATOM 2989 N N . LEU A 1 387 ? 1.259 4.736 -45.915 1.00 96.19 387 LEU A N 1
ATOM 2990 C CA . LEU A 1 387 ? -0.153 4.342 -45.758 1.00 96.19 387 LEU A CA 1
ATOM 2991 C C . LEU A 1 387 ? -0.530 3.193 -46.707 1.00 96.19 387 LEU A C 1
ATOM 2993 O O . LEU A 1 387 ? -1.321 2.319 -46.354 1.00 96.19 387 LEU A O 1
ATOM 2997 N N . ALA A 1 388 ? 0.024 3.192 -47.923 1.00 95.06 388 ALA A N 1
ATOM 2998 C CA . ALA A 1 388 ? -0.180 2.113 -48.883 1.00 95.06 388 ALA A CA 1
ATOM 2999 C C . ALA A 1 388 ? 0.562 0.831 -48.473 1.00 95.06 388 ALA A C 1
ATOM 3001 O O . ALA A 1 388 ? 0.002 -0.258 -48.583 1.00 95.06 388 ALA A O 1
ATOM 3002 N N . ALA A 1 389 ? 1.797 0.953 -47.974 1.00 94.25 389 ALA A N 1
ATOM 3003 C CA . ALA A 1 389 ? 2.576 -0.172 -47.457 1.00 94.25 389 ALA A CA 1
ATOM 3004 C C . ALA A 1 389 ? 1.918 -0.831 -46.233 1.00 94.25 389 ALA A C 1
ATOM 3006 O O . ALA A 1 389 ? 1.946 -2.054 -46.110 1.00 94.25 389 ALA A O 1
ATOM 3007 N N . ASP A 1 390 ? 1.271 -0.035 -45.379 1.00 95.06 390 ASP A N 1
ATOM 3008 C CA . ASP A 1 390 ? 0.545 -0.506 -44.195 1.00 95.06 390 ASP A CA 1
ATOM 3009 C C . ASP A 1 390 ? -0.874 -1.020 -44.529 1.00 95.06 390 ASP A C 1
ATOM 3011 O O . ASP A 1 390 ? -1.601 -1.473 -43.648 1.00 95.06 390 ASP A O 1
ATOM 3015 N N . GLY A 1 391 ? -1.277 -0.995 -45.807 1.00 94.88 391 GLY A N 1
ATOM 3016 C CA . GLY A 1 391 ? -2.561 -1.527 -46.278 1.00 94.88 391 GLY A CA 1
ATOM 3017 C C . GLY A 1 391 ? -3.776 -0.651 -45.960 1.00 94.88 391 GLY A C 1
ATOM 3018 O O . GLY A 1 391 ? -4.913 -1.090 -46.132 1.00 94.88 391 GLY A O 1
ATOM 3019 N N . ILE A 1 392 ? -3.555 0.589 -45.518 1.00 94.94 392 ILE A N 1
ATOM 3020 C CA . ILE A 1 392 ? -4.608 1.540 -45.133 1.00 94.94 392 ILE A CA 1
ATOM 3021 C C . ILE A 1 392 ? -5.277 2.132 -46.372 1.00 94.94 392 ILE A C 1
ATOM 3023 O O . ILE A 1 392 ? -6.485 2.361 -46.389 1.00 94.94 392 ILE A O 1
ATOM 3027 N N . ILE A 1 393 ? -4.497 2.340 -47.433 1.00 95.88 393 ILE A N 1
ATOM 3028 C CA . ILE A 1 393 ? -4.975 2.761 -48.750 1.00 95.88 393 ILE A CA 1
ATOM 3029 C C . ILE A 1 393 ? -4.488 1.780 -49.815 1.00 95.88 393 ILE A C 1
ATOM 3031 O O . ILE A 1 393 ? -3.431 1.169 -49.696 1.00 95.88 393 ILE A O 1
ATOM 3035 N N . THR A 1 394 ? -5.250 1.645 -50.892 1.00 95.00 394 THR A N 1
ATOM 3036 C CA . THR A 1 394 ? -4.931 0.771 -52.025 1.00 95.00 394 THR A CA 1
ATOM 3037 C C . THR A 1 394 ? -4.776 1.587 -53.294 1.00 95.00 394 THR A C 1
ATOM 3039 O O . THR A 1 394 ? -5.523 2.536 -53.545 1.00 95.00 394 THR A O 1
ATOM 3042 N N . ARG A 1 395 ? -3.780 1.228 -54.107 1.00 92.31 395 ARG A N 1
ATOM 3043 C CA . ARG A 1 395 ? -3.581 1.837 -55.422 1.00 92.31 395 ARG A CA 1
ATOM 3044 C C . ARG A 1 395 ? -4.578 1.227 -56.405 1.00 92.31 395 ARG A C 1
ATOM 3046 O O . ARG A 1 395 ? -4.583 0.018 -56.620 1.00 92.31 395 ARG A O 1
ATOM 3053 N N . THR A 1 396 ? -5.424 2.060 -56.990 1.00 90.31 396 THR A N 1
ATOM 3054 C CA . THR A 1 396 ? -6.412 1.660 -57.992 1.00 90.31 396 THR A CA 1
ATOM 3055 C C . THR A 1 396 ? -5.734 1.365 -59.339 1.00 90.31 396 THR A C 1
ATOM 3057 O O . THR A 1 396 ? -4.623 1.845 -59.597 1.00 90.31 396 THR A O 1
ATOM 3060 N N . PRO A 1 397 ? -6.401 0.636 -60.256 1.00 87.38 397 PRO A N 1
ATOM 3061 C CA . PRO A 1 397 ? -5.887 0.397 -61.609 1.00 87.38 397 PRO A CA 1
ATOM 3062 C C . PRO A 1 397 ? -5.633 1.679 -62.415 1.00 87.38 397 PRO A C 1
ATOM 3064 O O . PRO A 1 397 ? -4.760 1.701 -63.277 1.00 87.38 397 PRO A O 1
ATOM 3067 N N . SER A 1 398 ? -6.351 2.767 -62.112 1.00 85.12 398 SER A N 1
ATOM 3068 C CA . SER A 1 398 ? -6.135 4.090 -62.715 1.00 85.12 398 SER A CA 1
ATOM 3069 C C . SER A 1 398 ? -4.919 4.830 -62.145 1.00 85.12 398 SER A C 1
ATOM 3071 O O . SER A 1 398 ? -4.657 5.967 -62.526 1.00 85.12 398 SER A O 1
ATOM 3073 N N . GLY A 1 399 ? -4.182 4.220 -61.211 1.00 82.38 399 GLY A N 1
ATOM 3074 C CA . GLY A 1 399 ? -3.007 4.807 -60.574 1.00 82.38 399 GLY A CA 1
ATOM 3075 C C . GLY A 1 399 ? -3.321 5.816 -59.466 1.00 82.38 399 GLY A C 1
ATOM 3076 O O . GLY A 1 399 ? -2.385 6.412 -58.931 1.00 82.38 399 GLY A O 1
ATOM 3077 N N . THR A 1 400 ? -4.597 5.991 -59.105 1.00 88.56 400 THR A N 1
ATOM 3078 C CA . THR A 1 400 ? -5.029 6.790 -57.947 1.00 88.56 400 THR A CA 1
ATOM 3079 C C . THR A 1 400 ? -4.983 5.946 -56.670 1.00 88.56 400 THR A C 1
ATOM 3081 O O . THR A 1 400 ? -4.756 4.741 -56.726 1.00 88.56 400 THR A O 1
ATOM 3084 N N . TYR A 1 401 ? -5.153 6.564 -55.503 1.00 90.62 401 TYR A N 1
ATOM 3085 C CA . TYR A 1 401 ? -5.225 5.853 -54.225 1.00 90.62 401 TYR A CA 1
ATOM 3086 C C . TYR A 1 401 ? -6.642 5.979 -53.672 1.00 90.62 401 TYR A C 1
ATOM 3088 O O . TYR A 1 401 ? -7.246 7.046 -53.767 1.00 90.62 401 TYR A O 1
ATOM 3096 N N . ALA A 1 402 ? -7.175 4.892 -53.124 1.00 91.25 402 ALA A N 1
ATOM 3097 C CA . ALA A 1 402 ? -8.496 4.841 -52.510 1.00 91.25 402 ALA A CA 1
ATOM 3098 C C . ALA A 1 402 ? -8.455 3.974 -51.247 1.00 91.25 402 ALA A C 1
ATOM 3100 O O . ALA A 1 402 ? -7.608 3.087 -51.121 1.00 91.25 402 ALA A O 1
ATOM 3101 N N . LEU A 1 403 ? -9.375 4.212 -50.312 1.00 88.88 403 LEU A N 1
ATOM 3102 C CA . LEU A 1 403 ? -9.568 3.308 -49.178 1.00 88.88 403 LEU A CA 1
ATOM 3103 C C . LEU A 1 403 ? -9.987 1.914 -49.696 1.00 88.88 403 LEU A C 1
ATOM 3105 O O . LEU A 1 403 ? -10.737 1.843 -50.675 1.00 88.88 403 LEU A O 1
ATOM 3109 N N . PRO A 1 404 ? -9.515 0.812 -49.083 1.00 87.38 404 PRO A N 1
ATOM 3110 C CA . PRO A 1 404 ? -9.921 -0.536 -49.459 1.00 87.38 404 PRO A CA 1
ATOM 3111 C C . PRO A 1 404 ? -11.449 -0.679 -49.461 1.00 87.38 404 PRO A C 1
ATOM 3113 O O . PRO A 1 404 ? -12.138 -0.186 -48.563 1.00 87.38 404 PRO A O 1
ATOM 3116 N N . ALA A 1 405 ? -11.986 -1.375 -50.465 1.00 73.25 405 ALA A N 1
ATOM 3117 C CA . ALA A 1 405 ? -13.408 -1.698 -50.536 1.00 73.25 405 ALA A CA 1
ATOM 3118 C C . ALA A 1 405 ? -13.782 -2.597 -49.341 1.00 73.25 405 ALA A C 1
ATOM 3120 O O . ALA A 1 405 ? -13.485 -3.788 -49.331 1.00 73.25 405 ALA A O 1
ATOM 3121 N N . GLY A 1 406 ? -14.364 -1.992 -48.303 1.00 66.94 406 GLY A N 1
ATOM 3122 C CA . GLY A 1 406 ? -14.678 -2.634 -47.022 1.00 66.94 406 GLY A CA 1
ATOM 3123 C C . GLY A 1 406 ? -14.440 -1.730 -45.809 1.00 66.94 406 GLY A C 1
ATOM 3124 O O . GLY A 1 406 ? -15.169 -1.838 -44.829 1.00 66.94 406 GLY A O 1
ATOM 3125 N N . THR A 1 407 ? -13.499 -0.781 -45.890 1.00 60.59 407 THR A N 1
ATOM 3126 C CA . THR A 1 407 ? -13.161 0.116 -44.767 1.00 60.59 407 THR A CA 1
ATOM 3127 C C . THR A 1 407 ? -14.195 1.232 -44.573 1.00 60.59 407 THR A C 1
ATOM 3129 O O . THR A 1 407 ? -14.454 1.653 -43.452 1.00 60.59 407 THR A O 1
ATOM 3132 N N . GLN A 1 408 ? -14.853 1.686 -45.647 1.00 51.94 408 GLN A N 1
ATOM 3133 C CA . GLN A 1 408 ? -15.980 2.631 -45.543 1.00 51.94 408 GLN A CA 1
ATOM 3134 C C . GLN A 1 408 ? -17.265 1.962 -45.023 1.00 51.94 408 GLN A C 1
ATOM 3136 O O . GLN A 1 408 ? -18.058 2.596 -44.322 1.00 51.94 408 GLN A O 1
ATOM 3141 N N . ASP A 1 409 ? -17.439 0.669 -45.312 1.00 46.38 409 ASP A N 1
ATOM 3142 C CA . ASP A 1 409 ? -18.596 -0.113 -44.874 1.00 46.38 409 ASP A CA 1
ATOM 3143 C C . ASP A 1 409 ? -18.490 -0.518 -43.397 1.00 46.38 409 ASP A C 1
ATOM 3145 O O . ASP A 1 409 ? -19.519 -0.581 -42.730 1.00 46.38 409 ASP A O 1
ATOM 3149 N N . SER A 1 410 ? -17.286 -0.735 -42.850 1.00 46.84 410 SER A N 1
ATOM 3150 C CA . SER A 1 410 ? -17.087 -1.031 -41.421 1.00 46.84 410 SER A CA 1
ATOM 3151 C C . SER A 1 410 ? -17.258 0.199 -40.524 1.00 46.84 410 SER A C 1
ATOM 3153 O O . SER A 1 410 ? -17.864 0.087 -39.463 1.00 46.84 410 SER A O 1
ATOM 3155 N N . VAL A 1 411 ? -16.853 1.393 -40.975 1.00 47.25 411 VAL A N 1
ATOM 3156 C CA . VAL A 1 411 ? -17.094 2.649 -40.233 1.00 47.25 411 VAL A CA 1
ATOM 3157 C C . VAL A 1 411 ? -18.585 3.034 -40.231 1.00 47.25 411 VAL A C 1
ATOM 3159 O O . VAL A 1 411 ? -19.063 3.637 -39.270 1.00 47.25 411 VAL A O 1
ATOM 3162 N N . SER A 1 412 ? -19.352 2.618 -41.249 1.00 41.84 412 SER A N 1
ATOM 3163 C CA . SER A 1 412 ? -20.813 2.815 -41.289 1.00 41.84 412 SER A CA 1
ATOM 3164 C C . SER A 1 412 ? -21.626 1.668 -40.657 1.00 41.84 412 SER A C 1
ATOM 3166 O O . SER A 1 412 ? -22.717 1.926 -40.146 1.00 41.84 412 SER A O 1
ATOM 3168 N N . ARG A 1 413 ? -21.136 0.413 -40.637 1.00 38.03 413 ARG A N 1
ATOM 3169 C CA . ARG A 1 413 ? -21.867 -0.751 -40.078 1.00 38.03 413 ARG A CA 1
ATOM 3170 C C . ARG A 1 413 ? -21.617 -1.052 -38.600 1.00 38.03 413 ARG A C 1
ATOM 3172 O O . ARG A 1 413 ? -22.520 -1.621 -37.993 1.00 38.03 413 ARG A O 1
ATOM 3179 N N . ASP A 1 414 ? -20.526 -0.609 -37.972 1.00 37.84 414 ASP A N 1
ATOM 3180 C CA . ASP A 1 414 ? -20.289 -0.847 -36.526 1.00 37.84 414 ASP A CA 1
ATOM 3181 C C . ASP A 1 414 ? -21.165 0.010 -35.584 1.00 37.84 414 ASP A C 1
ATOM 3183 O O . ASP A 1 414 ? -20.937 0.121 -34.379 1.00 37.84 414 ASP A O 1
ATOM 3187 N N . THR A 1 415 ? -22.241 0.593 -36.115 1.00 41.50 415 THR A N 1
ATOM 3188 C CA . THR A 1 415 ? -23.328 1.189 -35.325 1.00 41.50 415 THR A CA 1
ATOM 3189 C C . THR A 1 415 ? -24.646 0.414 -35.414 1.00 41.50 415 THR A C 1
ATOM 3191 O O . THR A 1 415 ? -25.623 0.797 -34.771 1.00 41.50 415 THR A O 1
ATOM 3194 N N . GLY A 1 416 ? -24.674 -0.704 -36.146 1.00 35.25 416 GLY A N 1
ATOM 3195 C CA . GLY A 1 416 ? -25.859 -1.530 -36.353 1.00 35.25 416 GLY A CA 1
ATOM 3196 C C . GLY A 1 416 ? -25.832 -2.849 -35.581 1.00 35.25 416 GLY A C 1
ATOM 3197 O O . GLY A 1 416 ? -25.384 -3.861 -36.102 1.00 35.25 416 GLY A O 1
ATOM 3198 N N . GLY A 1 417 ? -26.416 -2.850 -34.380 1.00 40.31 417 GLY A N 1
ATOM 3199 C CA . GLY A 1 417 ? -27.146 -4.005 -33.848 1.00 40.31 417 GLY A CA 1
ATOM 3200 C C . GLY A 1 417 ? -26.344 -5.215 -33.358 1.00 40.31 417 GLY A C 1
ATOM 3201 O O . GLY A 1 417 ? -26.422 -6.286 -33.949 1.00 40.31 417 GLY A O 1
ATOM 3202 N N . VAL A 1 418 ? -25.749 -5.109 -32.167 1.00 32.31 418 VAL A N 1
ATOM 3203 C CA . VAL A 1 418 ? -25.674 -6.246 -31.232 1.00 32.31 418 VAL A CA 1
ATOM 3204 C C . VAL A 1 418 ? -26.221 -5.783 -29.885 1.00 32.31 418 VAL A C 1
ATOM 3206 O O . VAL A 1 418 ? -25.541 -5.153 -29.078 1.00 32.31 418 VAL A O 1
ATOM 3209 N N . ALA A 1 419 ? -27.502 -6.067 -29.660 1.00 43.44 419 ALA A N 1
ATOM 3210 C CA . ALA A 1 419 ? -28.135 -5.926 -28.361 1.00 43.44 419 ALA A CA 1
ATOM 3211 C C . ALA A 1 419 ? -27.509 -6.948 -27.398 1.00 43.44 419 ALA A C 1
ATOM 3213 O O . ALA A 1 419 ? -27.775 -8.142 -27.510 1.00 43.44 419 ALA A O 1
ATOM 3214 N N . GLY A 1 420 ? -26.659 -6.490 -26.472 1.00 38.25 420 GLY A N 1
ATOM 3215 C CA . GLY A 1 420 ? -26.182 -7.350 -25.384 1.00 38.25 420 GLY A CA 1
ATOM 3216 C C . GLY A 1 420 ? -24.803 -7.050 -24.797 1.00 38.25 420 GLY A C 1
ATOM 3217 O O . GLY A 1 420 ? -24.057 -7.992 -24.567 1.00 38.25 420 GLY A O 1
ATOM 3218 N N . ARG A 1 421 ? -24.432 -5.783 -24.549 1.00 41.84 421 ARG A N 1
ATOM 3219 C CA . ARG A 1 421 ? -23.285 -5.411 -23.679 1.00 41.84 421 ARG A CA 1
ATOM 3220 C C . ARG A 1 421 ? -23.352 -3.923 -23.278 1.00 41.84 421 ARG A C 1
ATOM 3222 O O . ARG A 1 421 ? -22.512 -3.120 -23.648 1.00 41.84 421 ARG A O 1
ATOM 3229 N N . GLY A 1 422 ? -24.408 -3.531 -22.563 1.00 40.00 422 GLY A N 1
ATOM 3230 C CA . GLY A 1 422 ? -24.764 -2.116 -22.332 1.00 40.00 422 GLY A CA 1
ATOM 3231 C C . GLY A 1 422 ? -24.135 -1.402 -21.124 1.00 40.00 422 GLY A C 1
ATOM 3232 O O . GLY A 1 422 ? -24.565 -0.298 -20.816 1.00 40.00 422 GLY A O 1
ATOM 3233 N N . GLY A 1 423 ? -23.180 -2.002 -20.406 1.00 45.94 423 GLY A N 1
ATOM 3234 C CA . GLY A 1 423 ? -22.649 -1.407 -19.166 1.00 45.94 423 GLY A CA 1
ATOM 3235 C C . GLY A 1 423 ? -21.336 -0.641 -19.333 1.00 45.94 423 GLY A C 1
ATOM 3236 O O . GLY A 1 423 ? -21.217 0.494 -18.898 1.00 45.94 423 GLY A O 1
ATOM 3237 N N . GLN A 1 424 ? -20.343 -1.259 -19.972 1.00 47.56 424 GLN A N 1
ATOM 3238 C CA . GLN A 1 424 ? -18.949 -0.819 -19.840 1.00 47.56 424 GLN A CA 1
ATOM 3239 C C . GLN A 1 424 ? -18.531 0.253 -20.864 1.00 47.56 424 GLN A C 1
ATOM 3241 O O . GLN A 1 424 ? -17.753 1.140 -20.541 1.00 47.56 424 GLN A O 1
ATOM 3246 N N . ASP A 1 425 ? -19.105 0.229 -22.071 1.00 66.19 425 ASP A N 1
ATOM 3247 C CA . ASP A 1 425 ? -18.817 1.214 -23.133 1.00 66.19 425 ASP A CA 1
ATOM 3248 C C . ASP A 1 425 ? -19.430 2.601 -22.834 1.00 66.19 425 ASP A C 1
ATOM 3250 O O . ASP A 1 425 ? -18.943 3.639 -23.282 1.00 66.19 425 ASP A O 1
ATOM 3254 N N . THR A 1 426 ? -20.500 2.639 -22.037 1.00 72.56 426 THR A N 1
ATOM 3255 C CA . THR A 1 426 ? -21.161 3.887 -21.632 1.00 72.56 426 THR A CA 1
ATOM 3256 C C . THR A 1 426 ? -20.315 4.653 -20.611 1.00 72.56 426 THR A C 1
ATOM 3258 O O . THR A 1 426 ? -20.158 5.868 -20.741 1.00 72.56 426 THR A O 1
ATOM 3261 N N . ASP A 1 427 ? -19.706 3.938 -19.659 1.00 78.44 427 ASP A N 1
ATOM 3262 C CA . ASP A 1 427 ? -18.850 4.512 -18.615 1.00 78.44 427 ASP A CA 1
ATOM 3263 C C . ASP A 1 427 ? -17.561 5.114 -19.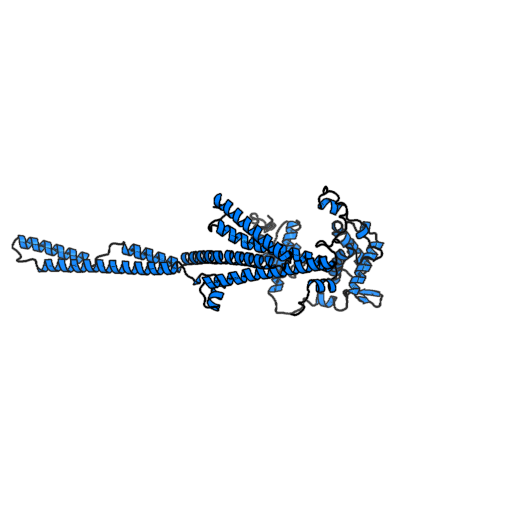197 1.00 78.44 427 ASP A C 1
ATOM 3265 O O . ASP A 1 427 ? -17.161 6.220 -18.822 1.00 78.44 427 ASP A O 1
ATOM 3269 N N . ASP A 1 428 ? -16.928 4.435 -20.158 1.00 84.94 428 ASP A N 1
ATOM 3270 C CA . ASP A 1 428 ? -15.693 4.922 -20.783 1.00 84.94 428 ASP A CA 1
ATOM 3271 C C . ASP A 1 428 ? -15.941 6.186 -21.624 1.00 84.94 428 ASP A C 1
ATOM 3273 O O . ASP A 1 428 ? -15.176 7.153 -21.549 1.00 84.94 428 ASP A O 1
ATOM 3277 N N . LYS A 1 429 ? -17.062 6.244 -22.357 1.00 85.31 429 LYS A N 1
ATOM 3278 C CA . LYS A 1 429 ? -17.469 7.446 -23.109 1.00 85.31 429 LYS A CA 1
ATOM 3279 C C . LYS A 1 429 ? -17.772 8.627 -22.194 1.00 85.31 429 LYS A C 1
ATOM 3281 O O . LYS A 1 429 ? -17.391 9.753 -22.510 1.00 85.31 429 LYS A O 1
ATOM 3286 N N . GLN A 1 430 ? -18.429 8.381 -21.062 1.00 91.38 430 GLN A N 1
ATOM 3287 C CA . GLN A 1 430 ? -18.721 9.413 -20.066 1.00 91.38 430 GLN A CA 1
ATOM 3288 C C . GLN A 1 430 ? -17.444 9.954 -19.408 1.00 91.38 430 GLN A C 1
ATOM 3290 O O . GLN A 1 430 ? -17.306 11.166 -19.241 1.00 91.38 430 GLN A O 1
ATOM 3295 N N . ARG A 1 431 ? -16.470 9.086 -19.105 1.00 89.75 431 ARG A N 1
ATOM 3296 C CA . ARG A 1 431 ? -15.163 9.491 -18.557 1.00 89.75 431 ARG A CA 1
ATOM 3297 C C . ARG A 1 431 ? -14.331 10.301 -19.546 1.00 89.75 431 ARG A C 1
ATOM 3299 O O . ARG A 1 431 ? -13.749 11.312 -19.160 1.00 89.75 431 ARG A O 1
ATOM 3306 N N . LEU A 1 432 ? -14.297 9.894 -20.814 1.00 89.50 432 LEU A N 1
ATOM 3307 C CA . LEU A 1 432 ? -13.608 10.648 -21.865 1.00 89.50 432 LEU A CA 1
ATOM 3308 C C . LEU A 1 432 ? -14.252 12.021 -22.090 1.00 89.50 432 LEU A C 1
ATOM 3310 O O . LEU A 1 432 ? -13.537 13.014 -22.205 1.00 89.50 432 LEU A O 1
ATOM 3314 N N . ALA A 1 433 ? -15.587 12.092 -22.095 1.00 92.50 433 ALA A N 1
ATOM 3315 C CA . ALA A 1 433 ? -16.307 13.358 -22.194 1.00 92.50 433 ALA A CA 1
ATOM 3316 C C . ALA A 1 433 ? -16.013 14.279 -20.996 1.00 92.50 433 ALA A C 1
ATOM 3318 O O . ALA A 1 433 ? -15.802 15.473 -21.186 1.00 92.50 433 ALA A O 1
ATOM 3319 N N . LEU A 1 434 ? -15.934 13.734 -19.774 1.00 95.88 434 LEU A N 1
ATOM 3320 C CA . LEU A 1 434 ? -15.576 14.499 -18.576 1.00 95.88 434 LEU A CA 1
ATOM 3321 C C . LEU A 1 434 ? -14.177 15.120 -18.680 1.00 95.88 434 LEU A C 1
ATOM 3323 O O . LEU A 1 434 ? -14.033 16.316 -18.433 1.00 95.88 434 LEU A O 1
ATOM 3327 N N . LEU A 1 435 ? -13.164 14.338 -19.067 1.00 93.44 435 LEU A N 1
ATOM 3328 C CA . LEU A 1 435 ? -11.793 14.840 -19.225 1.00 93.44 435 LEU A CA 1
ATOM 3329 C C . LEU A 1 435 ? -11.717 15.939 -20.291 1.00 93.44 435 LEU A C 1
ATOM 3331 O O . LEU A 1 435 ? -11.126 16.991 -20.059 1.00 93.44 435 LEU A O 1
ATOM 3335 N N . ALA A 1 436 ? -12.383 15.732 -21.428 1.00 92.31 436 ALA A N 1
ATOM 3336 C CA . ALA A 1 436 ? -12.400 16.706 -22.511 1.00 92.31 436 ALA A CA 1
ATOM 3337 C C . ALA A 1 436 ? -13.116 18.011 -22.106 1.00 92.31 436 ALA A C 1
ATOM 3339 O O . ALA A 1 436 ? -12.668 19.099 -22.463 1.00 92.31 436 ALA A O 1
ATOM 3340 N N . VAL A 1 437 ? -14.183 17.925 -21.302 1.00 94.56 437 VAL A N 1
ATOM 3341 C CA . VAL A 1 437 ? -14.862 19.106 -20.747 1.00 94.56 437 VAL A CA 1
ATOM 3342 C C . VAL A 1 437 ? -13.995 19.822 -19.708 1.00 94.56 437 VAL A C 1
ATOM 3344 O O . VAL A 1 437 ? -13.965 21.051 -19.705 1.00 94.56 437 VAL A O 1
ATOM 3347 N N . GLN A 1 438 ? -13.255 19.102 -18.858 1.00 94.31 438 GLN A N 1
ATOM 3348 C CA . GLN A 1 438 ? -12.307 19.718 -17.919 1.00 94.31 438 GLN A CA 1
ATOM 3349 C C . GLN A 1 438 ? -11.218 20.511 -18.655 1.00 94.31 438 GLN A C 1
ATOM 3351 O O . GLN A 1 438 ? -10.919 21.643 -18.270 1.00 94.31 438 GLN A O 1
ATOM 3356 N N . ASP A 1 439 ? -10.668 19.958 -19.737 1.00 91.38 439 ASP A N 1
ATOM 3357 C CA . ASP A 1 439 ? -9.674 20.650 -20.560 1.00 91.38 439 ASP A CA 1
ATOM 3358 C C . ASP A 1 439 ? -10.279 21.846 -21.312 1.00 91.38 439 ASP A C 1
ATOM 3360 O O . ASP A 1 439 ? -9.663 22.911 -21.362 1.00 91.38 439 ASP A O 1
ATOM 3364 N N . ALA A 1 440 ? -11.513 21.729 -21.813 1.00 92.56 440 ALA A N 1
ATOM 3365 C CA . ALA A 1 440 ? -12.226 22.835 -22.454 1.00 92.56 440 ALA A CA 1
ATOM 3366 C C . ALA A 1 440 ? -12.546 23.987 -21.483 1.00 92.56 440 ALA A C 1
ATOM 3368 O O . ALA A 1 440 ? -12.471 25.156 -21.868 1.00 92.56 440 ALA A O 1
ATOM 3369 N N . ILE A 1 441 ? -12.863 23.676 -20.220 1.00 92.94 441 ILE A N 1
ATOM 3370 C CA . ILE A 1 441 ? -13.035 24.670 -19.151 1.00 92.94 441 ILE A CA 1
ATOM 3371 C C . ILE A 1 441 ? -11.699 25.367 -18.858 1.00 92.94 441 ILE A C 1
ATOM 3373 O O . ILE A 1 441 ? -11.631 26.594 -18.875 1.00 92.94 441 ILE A O 1
ATOM 3377 N N . ARG A 1 442 ? -10.611 24.607 -18.661 1.00 89.38 442 ARG A N 1
ATOM 3378 C CA . ARG A 1 442 ? -9.269 25.172 -18.411 1.00 89.38 442 ARG A CA 1
ATOM 3379 C C . ARG A 1 442 ? -8.760 26.022 -19.575 1.00 89.38 442 ARG A C 1
ATOM 3381 O O . ARG A 1 442 ? -8.089 27.024 -19.352 1.00 89.38 442 ARG A O 1
ATOM 3388 N N . GLY A 1 443 ? -9.081 25.626 -20.805 1.00 89.50 443 GLY A N 1
ATOM 3389 C CA . GLY A 1 443 ? -8.738 26.344 -22.031 1.00 89.50 443 GLY A CA 1
ATOM 3390 C C . GLY A 1 443 ? -9.640 27.541 -22.343 1.00 89.50 443 GLY A C 1
ATOM 3391 O O . GLY A 1 443 ? -9.454 28.168 -23.382 1.00 89.50 443 GLY A O 1
ATOM 3392 N N . GLY A 1 444 ? -10.632 27.850 -21.497 1.00 91.00 444 GLY A N 1
ATOM 3393 C CA . GLY A 1 444 ? -11.554 28.973 -21.698 1.00 91.00 444 GLY A CA 1
ATOM 3394 C C . GLY A 1 444 ? -12.535 28.799 -22.864 1.00 91.00 444 GLY A C 1
ATOM 3395 O O . GLY A 1 444 ? -13.158 29.768 -23.289 1.00 91.00 444 GLY A O 1
ATOM 3396 N N . GLN A 1 445 ? -12.690 27.584 -23.397 1.00 89.44 445 GLN A N 1
ATOM 3397 C CA . GLN A 1 445 ? -13.655 27.277 -24.462 1.00 89.44 445 GLN A CA 1
ATOM 3398 C C . GLN A 1 445 ? -15.085 27.139 -23.921 1.00 89.44 445 GLN A C 1
ATOM 3400 O O . GLN A 1 445 ? -16.055 27.384 -24.643 1.00 89.44 445 GLN A O 1
ATOM 3405 N N . ILE A 1 446 ? -15.210 26.747 -22.650 1.00 90.62 446 ILE A N 1
ATOM 3406 C CA . ILE A 1 446 ? -16.463 26.720 -21.895 1.00 90.62 446 ILE A CA 1
ATOM 3407 C C . ILE A 1 446 ? -16.313 27.705 -20.742 1.00 90.62 446 ILE A C 1
ATOM 3409 O O . ILE A 1 446 ? -15.580 27.455 -19.790 1.00 90.62 446 ILE A O 1
ATOM 3413 N N . THR A 1 447 ? -17.003 28.834 -20.849 1.00 85.50 447 THR A N 1
ATOM 3414 C CA . THR A 1 447 ? -16.967 29.924 -19.864 1.00 85.50 447 THR A CA 1
ATOM 3415 C C . THR A 1 447 ? -18.220 29.948 -18.996 1.00 85.50 447 THR A C 1
ATOM 3417 O O . THR A 1 447 ? -18.200 30.484 -17.893 1.00 85.50 447 THR A O 1
ATOM 3420 N N . GLU A 1 448 ? -19.308 29.337 -19.468 1.00 84.31 448 GLU A N 1
ATOM 3421 C CA . GLU A 1 448 ? -20.576 29.220 -18.762 1.00 84.31 448 GLU A CA 1
ATOM 3422 C C . GLU A 1 448 ? -21.169 27.818 -18.924 1.00 84.31 448 GLU A C 1
ATOM 3424 O O . GLU A 1 448 ? -21.179 27.232 -20.008 1.00 84.31 448 GLU A O 1
ATOM 3429 N N . ILE A 1 449 ? -21.735 27.279 -17.843 1.00 86.88 449 ILE A N 1
ATOM 3430 C CA . ILE A 1 449 ? -22.373 25.963 -17.872 1.00 86.88 449 ILE A CA 1
ATOM 3431 C C . ILE A 1 449 ? -23.888 26.140 -17.851 1.00 86.88 449 ILE A C 1
ATOM 3433 O O . ILE A 1 449 ? -24.517 26.425 -16.829 1.00 86.88 449 ILE A O 1
ATOM 3437 N N . GLN A 1 450 ? -24.469 25.953 -19.030 1.00 86.62 450 GLN A N 1
ATOM 3438 C CA . GLN A 1 450 ? -25.903 25.956 -19.280 1.00 86.62 450 GLN A CA 1
ATOM 3439 C C . GLN A 1 450 ? -26.323 24.554 -19.739 1.00 86.62 450 GLN A C 1
ATOM 3441 O O . GLN A 1 450 ? -25.768 24.010 -20.694 1.00 86.62 450 GLN A O 1
ATOM 3446 N N . THR A 1 451 ? -27.289 23.961 -19.040 1.00 79.81 451 THR A N 1
ATOM 3447 C CA . THR A 1 451 ? -27.662 22.537 -19.162 1.00 79.81 451 THR A CA 1
ATOM 3448 C C . THR A 1 451 ? -28.791 22.277 -20.159 1.00 79.81 451 THR A C 1
ATOM 3450 O O . THR A 1 451 ? -29.052 21.136 -20.537 1.00 79.81 451 THR A O 1
ATOM 3453 N N . HIS A 1 452 ? -29.465 23.333 -20.618 1.00 83.81 452 HIS A N 1
ATOM 3454 C CA . HIS A 1 452 ? -30.519 23.238 -21.621 1.00 83.81 452 HIS A CA 1
ATOM 3455 C C . HIS A 1 452 ? -29.939 23.012 -23.031 1.00 83.81 452 HIS A C 1
ATOM 3457 O O . HIS A 1 452 ? -28.768 23.273 -23.286 1.00 83.81 452 HIS A O 1
ATOM 3463 N N . ARG A 1 453 ? -30.771 22.568 -23.988 1.00 76.69 453 ARG A N 1
ATOM 3464 C CA . ARG A 1 453 ? -30.349 22.199 -25.364 1.00 76.69 453 ARG A CA 1
ATOM 3465 C C . ARG A 1 453 ? -29.667 23.323 -26.172 1.00 76.69 453 ARG A C 1
ATOM 3467 O O . ARG A 1 453 ? -29.055 23.052 -27.200 1.00 76.69 453 ARG A O 1
ATOM 3474 N N . GLY A 1 454 ? -29.792 24.573 -25.729 1.00 76.62 454 GLY A N 1
ATOM 3475 C CA . GLY A 1 454 ? -29.126 25.744 -26.313 1.00 76.62 454 GLY A CA 1
ATOM 3476 C C . GLY A 1 454 ? -27.866 26.190 -25.566 1.00 76.62 454 GLY A C 1
ATOM 3477 O O . GLY A 1 454 ? -27.205 27.119 -26.013 1.00 76.62 454 GLY A O 1
ATOM 3478 N N . GLY A 1 455 ? -27.534 25.546 -24.447 1.00 84.62 455 GLY A N 1
ATOM 3479 C CA . GLY A 1 455 ? -26.428 25.936 -23.588 1.00 84.62 455 GLY A CA 1
ATOM 3480 C C . GLY A 1 455 ? -25.059 25.594 -24.169 1.00 84.62 455 GLY A C 1
ATOM 3481 O O . GLY A 1 455 ? -24.912 24.633 -24.928 1.00 84.62 455 GLY A O 1
ATOM 3482 N N . GLN A 1 456 ? -24.042 26.362 -23.768 1.00 88.06 456 GLN A N 1
ATOM 3483 C CA . GLN A 1 456 ? -22.665 26.235 -24.263 1.00 88.06 456 GLN A CA 1
ATOM 3484 C C . GLN A 1 456 ? -22.112 24.811 -24.102 1.00 88.06 456 GLN A C 1
ATOM 3486 O O . GLN A 1 456 ? -21.552 24.272 -25.051 1.00 88.06 456 GLN A O 1
ATOM 3491 N N . LEU A 1 457 ? -22.341 24.160 -22.954 1.00 89.88 457 LEU A N 1
ATOM 3492 C CA . LEU A 1 457 ? -21.902 22.779 -22.718 1.00 89.88 457 LEU A CA 1
ATOM 3493 C C . LEU A 1 457 ? -22.607 21.778 -23.649 1.00 89.88 457 LEU A C 1
ATOM 3495 O O . LEU A 1 457 ? -21.964 20.889 -24.203 1.00 89.88 457 LEU A O 1
ATOM 3499 N N . PHE A 1 458 ? -23.915 21.939 -23.865 1.00 92.31 458 PHE A N 1
ATOM 3500 C CA . PHE A 1 458 ? -24.685 21.064 -24.754 1.00 92.31 458 PHE A CA 1
ATOM 3501 C C . PHE A 1 458 ? -24.208 21.179 -26.209 1.00 92.31 458 PHE A C 1
ATOM 3503 O O . PHE A 1 458 ? -24.016 20.166 -26.883 1.00 92.31 458 PHE A O 1
ATOM 3510 N N . GLN A 1 459 ? -23.979 22.408 -26.681 1.00 92.44 459 GLN A N 1
ATOM 3511 C CA . GLN A 1 459 ? -23.459 22.676 -28.025 1.00 92.44 459 GLN A CA 1
ATOM 3512 C C . GLN A 1 459 ? -22.012 22.203 -28.182 1.00 92.44 459 GLN A C 1
ATOM 3514 O O . GLN A 1 459 ? -21.656 21.632 -29.210 1.00 92.44 459 GLN A O 1
ATOM 3519 N N . TRP A 1 460 ? -21.187 22.371 -27.150 1.00 94.50 460 TRP A N 1
ATOM 3520 C CA . TRP A 1 460 ? -19.807 21.902 -27.168 1.00 94.50 460 TRP A CA 1
ATOM 3521 C C . TRP A 1 460 ? -19.734 20.373 -27.282 1.00 94.50 460 TRP A C 1
ATOM 3523 O O . TRP A 1 460 ? -19.006 19.864 -28.133 1.00 94.50 460 TRP A O 1
ATOM 3533 N N . LEU A 1 461 ? -20.542 19.634 -26.511 1.00 92.50 461 LEU A N 1
ATOM 3534 C CA . LEU A 1 461 ? -20.620 18.172 -26.625 1.00 92.50 461 LEU A CA 1
ATOM 3535 C C . LEU A 1 461 ? -21.093 17.743 -28.020 1.00 92.50 461 LEU A C 1
ATOM 3537 O O . LEU A 1 461 ? -20.516 16.834 -28.613 1.00 92.50 461 LEU A O 1
ATOM 3541 N N . ALA A 1 462 ? -22.089 18.442 -28.576 1.00 92.06 462 ALA A N 1
ATOM 3542 C CA . ALA A 1 462 ? -22.581 18.186 -29.925 1.00 92.06 462 ALA A CA 1
ATOM 3543 C C . ALA A 1 462 ? -21.499 18.374 -31.000 1.00 92.06 462 ALA A C 1
ATOM 3545 O O . ALA A 1 462 ? -21.336 17.503 -31.853 1.00 92.06 462 ALA A O 1
ATOM 3546 N N . ASN A 1 463 ? -20.744 19.471 -30.935 1.00 93.19 463 ASN A N 1
ATOM 3547 C CA . ASN A 1 463 ? -19.711 19.803 -31.919 1.00 93.19 463 ASN A CA 1
ATOM 3548 C C . ASN A 1 463 ? -18.500 18.864 -31.855 1.00 93.19 463 ASN A C 1
ATOM 3550 O O . ASN A 1 463 ? -17.832 18.664 -32.865 1.00 93.19 463 ASN A O 1
ATOM 3554 N N . ASN A 1 464 ? -18.239 18.264 -30.692 1.00 91.62 464 ASN A N 1
ATOM 3555 C CA . ASN A 1 464 ? -17.124 17.339 -30.484 1.00 91.62 464 ASN A CA 1
ATOM 3556 C C . ASN A 1 464 ? -17.537 15.856 -30.575 1.00 91.62 464 ASN A C 1
ATOM 3558 O O . ASN A 1 464 ? -16.756 14.971 -30.239 1.00 91.62 464 ASN A O 1
ATOM 3562 N N . GLY A 1 465 ? -18.759 15.565 -31.036 1.00 91.62 465 GLY A N 1
ATOM 3563 C CA . GLY A 1 465 ? -19.219 14.193 -31.278 1.00 91.62 465 GLY A CA 1
ATOM 3564 C C . GLY A 1 465 ? -19.565 13.390 -30.017 1.00 91.62 465 GLY A C 1
ATOM 3565 O O . GLY A 1 465 ? -19.700 12.167 -30.093 1.00 91.62 465 GLY A O 1
ATOM 3566 N N . TYR A 1 466 ? -19.740 14.046 -28.867 1.00 89.56 466 TYR A N 1
ATOM 3567 C CA . TYR A 1 466 ? -20.169 13.401 -27.628 1.00 89.56 466 TYR A CA 1
ATOM 3568 C C . TYR A 1 466 ? -21.701 13.331 -27.561 1.00 89.56 466 TYR A C 1
ATOM 3570 O O . TYR A 1 466 ? -22.383 14.352 -27.480 1.00 89.56 466 TYR A O 1
ATOM 3578 N N . GLY A 1 467 ? -22.234 12.104 -27.584 1.00 86.94 467 GLY A N 1
ATOM 3579 C CA . GLY A 1 467 ? -23.669 11.804 -27.572 1.00 86.94 467 GLY A CA 1
ATOM 3580 C C . GLY A 1 467 ? -24.324 11.963 -28.950 1.00 86.94 467 GLY A C 1
ATOM 3581 O O . GLY A 1 467 ? -24.320 13.039 -29.551 1.00 86.94 467 GLY A O 1
ATOM 3582 N N . ARG A 1 468 ? -24.917 10.880 -29.462 1.00 85.62 468 ARG A N 1
ATOM 3583 C CA . ARG A 1 468 ? -25.556 10.840 -30.788 1.00 85.62 468 ARG A CA 1
ATOM 3584 C C . ARG A 1 468 ? -26.954 11.432 -30.756 1.00 85.62 468 ARG A C 1
ATOM 3586 O O . ARG A 1 468 ? -27.398 12.043 -31.726 1.00 85.62 468 ARG A O 1
ATOM 3593 N N . THR A 1 469 ? -27.654 11.251 -29.641 1.00 91.56 469 THR A N 1
ATOM 3594 C CA . THR A 1 469 ? -29.009 11.772 -29.451 1.00 91.56 469 THR A CA 1
ATOM 3595 C C . THR A 1 469 ? -29.030 12.926 -28.456 1.00 91.56 469 THR A C 1
ATOM 3597 O O . THR A 1 469 ? -28.130 13.108 -27.636 1.00 91.56 469 THR A O 1
ATOM 3600 N N . ASN A 1 470 ? -30.099 13.724 -28.493 1.00 89.00 470 ASN A N 1
ATOM 3601 C CA . ASN A 1 470 ? -30.310 14.758 -27.479 1.00 89.00 470 ASN A CA 1
ATOM 3602 C C . ASN A 1 470 ? -30.451 14.171 -26.068 1.00 89.00 470 ASN A C 1
ATOM 3604 O O . ASN A 1 470 ? -30.089 14.850 -25.116 1.00 89.00 470 ASN A O 1
ATOM 3608 N N . GLN A 1 471 ? -30.956 12.939 -25.946 1.00 89.00 471 GLN A N 1
ATOM 3609 C CA . GLN A 1 471 ? -31.114 12.267 -24.660 1.00 89.00 471 GLN A CA 1
ATOM 3610 C C . GLN A 1 471 ? -29.760 11.835 -24.092 1.00 89.00 471 GLN A C 1
ATOM 3612 O O . GLN A 1 471 ? -29.438 12.199 -22.970 1.00 89.00 471 GLN A O 1
ATOM 3617 N N . GLU A 1 472 ? -28.925 11.172 -24.898 1.00 87.44 472 GLU A N 1
ATOM 3618 C CA . GLU A 1 472 ? -27.571 10.769 -24.486 1.00 87.44 472 GLU A CA 1
ATOM 3619 C C . GLU A 1 472 ? -26.724 11.971 -24.054 1.00 87.44 472 GLU A C 1
ATOM 3621 O O . GLU A 1 472 ? -25.989 11.897 -23.073 1.00 87.44 472 GLU A O 1
ATOM 3626 N N . ARG A 1 473 ? -26.860 13.106 -24.754 1.00 91.50 473 ARG A N 1
ATOM 3627 C CA . ARG A 1 473 ? -26.194 14.358 -24.373 1.00 91.50 473 ARG A CA 1
ATOM 3628 C C . ARG A 1 473 ? -26.692 14.892 -23.038 1.00 91.50 473 ARG A C 1
ATOM 3630 O O . ARG A 1 473 ? -25.881 15.305 -22.219 1.00 91.50 473 ARG A O 1
ATOM 3637 N N . SER A 1 474 ? -28.000 14.866 -22.796 1.00 88.25 474 SER A N 1
ATOM 3638 C CA . SER A 1 474 ? -28.559 15.253 -21.499 1.00 88.25 474 SER A CA 1
ATOM 3639 C C . SER A 1 474 ? -28.065 14.347 -20.367 1.00 88.25 474 SER A C 1
ATOM 3641 O O . SER A 1 474 ? -27.678 14.861 -19.320 1.00 88.25 474 SER A O 1
ATOM 3643 N N . ASP A 1 475 ? -27.995 13.034 -20.586 1.00 88.62 475 ASP A N 1
ATOM 3644 C CA . ASP A 1 475 ? -27.517 12.079 -19.580 1.00 88.62 475 ASP A CA 1
ATOM 3645 C C . ASP A 1 475 ? -26.015 12.271 -19.289 1.00 88.62 475 ASP A C 1
ATOM 3647 O O . ASP A 1 475 ? -25.601 12.309 -18.129 1.00 88.62 475 ASP A O 1
ATOM 3651 N N . MET A 1 476 ? -25.199 12.490 -20.329 1.00 91.81 476 MET A N 1
ATOM 3652 C CA . MET A 1 476 ? -23.777 12.834 -20.183 1.00 91.81 476 MET A CA 1
ATOM 3653 C C . MET A 1 476 ? -23.574 14.150 -19.433 1.00 91.81 476 MET A C 1
ATOM 3655 O O . MET A 1 476 ? -22.700 14.230 -18.575 1.00 91.81 476 MET A O 1
ATOM 3659 N N . ILE A 1 477 ? -24.386 15.174 -19.713 1.00 93.44 477 ILE A N 1
ATOM 3660 C CA . ILE A 1 477 ? -24.317 16.454 -18.998 1.00 93.44 477 ILE A CA 1
ATOM 3661 C C . ILE A 1 477 ? -24.571 16.243 -17.508 1.00 93.44 477 ILE A C 1
ATOM 3663 O O . ILE A 1 477 ? -23.808 16.757 -16.698 1.00 93.44 477 ILE A O 1
ATOM 3667 N N . MET A 1 478 ? -25.582 15.459 -17.127 1.00 92.50 478 MET A N 1
ATOM 3668 C CA . MET A 1 478 ? -25.863 15.197 -15.711 1.00 92.50 478 MET A CA 1
ATOM 3669 C C . MET A 1 478 ? -24.703 14.480 -15.012 1.00 92.50 478 MET A C 1
ATOM 3671 O O . MET A 1 478 ? -24.336 14.864 -13.903 1.00 92.50 478 MET A O 1
ATOM 3675 N N . PHE A 1 479 ? -24.087 13.497 -15.677 1.00 94.12 479 PHE A N 1
ATOM 3676 C CA . PHE A 1 479 ? -22.886 12.826 -15.172 1.00 94.12 479 PHE A CA 1
ATOM 3677 C C . PHE A 1 479 ? -21.712 13.802 -14.989 1.00 94.12 479 PHE A C 1
ATOM 3679 O O . PHE A 1 479 ? -21.080 13.834 -13.933 1.00 94.12 479 PHE A O 1
ATOM 3686 N N . ILE A 1 480 ? -21.440 14.631 -16.001 1.00 94.25 480 ILE A N 1
ATOM 3687 C CA . ILE A 1 480 ? -20.338 15.600 -15.988 1.00 94.25 480 ILE A CA 1
ATOM 3688 C C . ILE A 1 480 ? -20.537 16.637 -14.879 1.00 94.25 480 ILE A C 1
ATOM 3690 O O . ILE A 1 480 ? -19.586 16.965 -14.176 1.00 94.25 480 ILE A O 1
ATOM 3694 N N . LEU A 1 481 ? -21.762 17.128 -14.679 1.00 93.25 481 LEU A N 1
ATOM 3695 C CA . LEU A 1 481 ? -22.072 18.090 -13.618 1.00 93.25 481 LEU A CA 1
ATOM 3696 C C . LEU A 1 481 ? -21.852 17.508 -12.222 1.00 93.25 481 LEU A C 1
ATOM 3698 O O . LEU A 1 481 ? -21.272 18.184 -11.375 1.00 93.25 481 LEU A O 1
ATOM 3702 N N . ASP A 1 482 ? -22.287 16.269 -11.981 1.00 93.00 482 ASP A N 1
ATOM 3703 C CA . ASP A 1 482 ? -22.071 15.591 -10.698 1.00 93.00 482 ASP A CA 1
ATOM 3704 C C . ASP A 1 482 ? -20.572 15.422 -10.407 1.00 93.00 482 ASP A C 1
ATOM 3706 O O . ASP A 1 482 ? -20.108 15.761 -9.317 1.00 93.00 482 ASP A O 1
ATOM 3710 N N . ALA A 1 483 ? -19.794 14.986 -11.402 1.00 93.69 483 ALA A N 1
ATOM 3711 C CA . ALA A 1 483 ? -18.349 14.830 -11.269 1.00 93.69 483 ALA A CA 1
ATOM 3712 C C . ALA A 1 483 ? -17.631 16.173 -11.039 1.00 93.69 483 ALA A C 1
ATOM 3714 O O . ALA A 1 483 ? -16.881 16.316 -10.075 1.00 93.69 483 ALA A O 1
ATOM 3715 N N . LEU A 1 484 ? -17.914 17.193 -11.859 1.00 93.00 484 LEU A N 1
ATOM 3716 C CA . LEU A 1 484 ? -17.321 18.527 -11.712 1.00 93.00 484 LEU A CA 1
ATOM 3717 C C . LEU A 1 484 ? -17.701 19.190 -10.383 1.00 93.00 484 LEU A C 1
ATOM 3719 O O . LEU A 1 484 ? -16.884 19.901 -9.798 1.00 93.00 484 LEU A O 1
ATOM 3723 N N . SER A 1 485 ? -18.924 18.965 -9.892 1.00 92.88 485 SER A N 1
ATOM 3724 C CA . SER A 1 485 ? -19.362 19.484 -8.596 1.00 92.88 485 SER A CA 1
ATOM 3725 C C . SER A 1 485 ? -18.645 18.790 -7.437 1.00 92.88 485 SER A C 1
ATOM 3727 O O . SER A 1 485 ? -18.285 19.467 -6.475 1.00 92.88 485 SER A O 1
ATOM 3729 N N . LYS A 1 486 ? -18.432 17.467 -7.503 1.00 91.56 486 LYS A N 1
ATOM 3730 C CA . LYS A 1 486 ? -17.684 16.707 -6.482 1.00 91.56 486 LYS A CA 1
ATOM 3731 C C . LYS A 1 486 ? -16.218 17.117 -6.420 1.00 91.56 486 LYS A C 1
ATOM 3733 O O . LYS A 1 486 ? -15.673 17.250 -5.328 1.00 91.56 486 LYS A O 1
ATOM 3738 N N . ASP A 1 487 ? -15.625 17.383 -7.577 1.00 91.12 487 ASP A N 1
ATOM 3739 C CA . ASP A 1 487 ? -14.235 17.824 -7.697 1.00 91.12 487 ASP A CA 1
ATOM 3740 C C . ASP A 1 487 ? -14.058 19.333 -7.429 1.00 91.12 487 ASP A C 1
ATOM 3742 O O . ASP A 1 487 ? -12.939 19.843 -7.436 1.00 91.12 487 ASP A O 1
ATOM 3746 N N . GLY A 1 488 ? -15.150 20.067 -7.182 1.00 90.88 488 GLY A N 1
ATOM 3747 C CA . GLY A 1 488 ? -15.118 21.487 -6.828 1.00 90.88 488 GLY A CA 1
ATOM 3748 C C . GLY A 1 488 ? -14.832 22.444 -7.990 1.00 90.88 488 GLY A C 1
ATOM 3749 O O . GLY A 1 488 ? -14.544 23.611 -7.733 1.00 90.88 488 GLY A O 1
ATOM 3750 N N . TYR A 1 489 ? -14.937 21.993 -9.245 1.00 86.75 489 TYR A N 1
ATOM 3751 C CA . TYR A 1 489 ? -14.767 22.837 -10.439 1.00 86.75 489 TYR A CA 1
ATOM 3752 C C . TYR A 1 489 ? -15.932 23.801 -10.652 1.00 86.75 489 TYR A C 1
ATOM 3754 O O . TYR A 1 489 ? -15.767 24.838 -11.289 1.00 86.75 489 TYR A O 1
ATOM 3762 N N . ILE A 1 490 ? -17.125 23.444 -10.170 1.00 91.56 490 ILE A N 1
ATOM 3763 C CA . ILE A 1 490 ? -18.347 24.213 -10.402 1.00 91.56 490 ILE A CA 1
ATOM 3764 C C . ILE A 1 490 ? -19.162 24.335 -9.117 1.00 91.56 490 ILE A C 1
ATOM 3766 O O . ILE A 1 490 ? -19.140 23.450 -8.263 1.00 91.56 490 ILE A O 1
ATOM 3770 N N . VAL A 1 491 ? -19.918 25.423 -8.991 1.00 90.31 491 VAL A N 1
ATOM 3771 C CA . VAL A 1 491 ? -20.909 25.624 -7.925 1.00 90.31 491 VAL A CA 1
ATOM 3772 C C . VAL A 1 491 ? -22.252 26.061 -8.502 1.00 90.31 491 VAL A C 1
ATOM 3774 O O . VAL A 1 491 ? -22.273 26.716 -9.546 1.00 90.31 491 VAL A O 1
ATOM 3777 N N . PRO A 1 492 ? -23.384 25.724 -7.853 1.00 88.69 492 PRO A N 1
ATOM 3778 C CA . PRO A 1 492 ? -24.686 26.223 -8.277 1.00 88.69 492 PRO A CA 1
ATOM 3779 C C . PRO A 1 492 ? -24.676 27.750 -8.332 1.00 88.69 492 PRO A C 1
ATOM 3781 O O . PRO A 1 492 ? -24.175 28.395 -7.411 1.00 88.69 492 PRO A O 1
ATOM 3784 N N . ASN A 1 493 ? -25.235 28.329 -9.394 1.00 85.62 493 ASN A N 1
ATOM 3785 C CA . ASN A 1 493 ? -25.325 29.780 -9.502 1.00 85.62 493 ASN A CA 1
ATOM 3786 C C . ASN A 1 493 ? -26.363 30.325 -8.496 1.00 85.62 493 ASN A C 1
ATOM 3788 O O . ASN A 1 493 ? -27.559 30.057 -8.675 1.00 85.62 493 ASN A O 1
ATOM 3792 N N . PRO A 1 494 ? -25.961 31.098 -7.465 1.00 80.94 494 PRO A N 1
ATOM 3793 C CA . PRO A 1 494 ? -26.892 31.616 -6.459 1.00 80.94 494 PRO A CA 1
ATOM 3794 C C . PRO A 1 494 ? -27.917 32.596 -7.053 1.00 80.94 494 PRO A C 1
ATOM 3796 O O . PRO A 1 494 ? -29.016 32.743 -6.520 1.00 80.94 494 PRO A O 1
ATOM 3799 N N . ASP A 1 495 ? -27.612 33.205 -8.202 1.00 80.44 495 ASP A N 1
ATOM 3800 C CA . ASP A 1 495 ? -28.423 34.262 -8.807 1.00 80.44 495 ASP A CA 1
ATOM 3801 C C . ASP A 1 495 ? -29.473 33.759 -9.810 1.00 80.44 495 ASP A C 1
ATOM 3803 O O . ASP A 1 495 ? -30.148 34.561 -10.469 1.00 80.44 495 ASP A O 1
ATOM 3807 N N . LYS A 1 496 ? -29.620 32.436 -9.957 1.00 74.81 496 LYS A N 1
ATOM 3808 C CA . LYS A 1 496 ? -30.533 31.799 -10.922 1.00 74.81 496 LYS A CA 1
ATOM 3809 C C . LYS A 1 496 ? -32.020 32.062 -10.627 1.00 74.81 496 LYS A C 1
ATOM 3811 O O . LYS A 1 496 ? -32.862 31.889 -11.505 1.00 74.81 496 LYS A O 1
ATOM 3816 N N . GLY A 1 497 ? -32.351 32.527 -9.420 1.00 51.88 497 GLY A N 1
ATOM 3817 C CA . GLY A 1 497 ? -33.720 32.649 -8.909 1.00 51.88 497 GLY A CA 1
ATOM 3818 C C . GLY A 1 497 ? -34.688 33.564 -9.677 1.00 51.88 497 GLY A C 1
ATOM 3819 O O . GLY A 1 497 ? -35.877 33.525 -9.379 1.00 51.88 497 GLY A O 1
ATOM 3820 N N . THR A 1 498 ? -34.248 34.371 -10.654 1.00 50.91 498 THR A N 1
ATOM 3821 C CA . THR A 1 498 ? -35.136 35.361 -11.308 1.00 50.91 498 THR A CA 1
ATOM 3822 C C . THR A 1 498 ? -35.036 35.487 -12.834 1.00 50.91 498 THR A C 1
ATOM 3824 O O . THR A 1 498 ? -35.870 36.173 -13.421 1.00 50.91 498 THR A O 1
ATOM 3827 N N . ALA A 1 499 ? -34.094 34.826 -13.522 1.00 58.25 499 ALA A N 1
ATOM 3828 C CA . ALA A 1 499 ? -33.903 35.014 -14.968 1.00 58.25 499 ALA A CA 1
ATOM 3829 C C . ALA A 1 499 ? -33.629 33.699 -15.718 1.00 58.25 499 ALA A C 1
ATOM 3831 O O . ALA A 1 499 ? -32.675 32.991 -15.410 1.00 58.25 499 ALA A O 1
ATOM 3832 N N . ARG A 1 500 ? -34.427 33.411 -16.764 1.00 58.47 500 ARG A N 1
ATOM 3833 C CA . ARG A 1 500 ? -34.311 32.195 -17.606 1.00 58.47 500 ARG A CA 1
ATOM 3834 C C . ARG A 1 500 ? -32.980 32.053 -18.358 1.00 58.47 500 ARG A C 1
ATOM 3836 O O . ARG A 1 500 ? -32.680 30.952 -18.798 1.00 58.47 500 ARG A O 1
ATOM 3843 N N . ASN A 1 501 ? -32.205 33.130 -18.496 1.00 61.69 501 ASN A N 1
ATOM 3844 C CA . ASN A 1 501 ? -30.986 33.162 -19.313 1.00 61.69 501 ASN A CA 1
ATOM 3845 C C . ASN A 1 501 ? -29.686 33.147 -18.490 1.00 61.69 501 ASN A C 1
ATOM 3847 O O . ASN A 1 501 ? -28.622 33.377 -19.052 1.00 61.69 501 ASN A O 1
ATOM 3851 N N . LYS A 1 502 ? -29.748 32.937 -17.168 1.00 68.38 502 LYS A N 1
ATOM 3852 C CA . LYS A 1 502 ? -28.538 32.853 -16.337 1.00 68.38 502 LYS A CA 1
ATOM 3853 C C . LYS A 1 502 ? -27.949 31.436 -16.356 1.00 68.38 502 LYS A C 1
ATOM 3855 O O . LYS A 1 502 ? -28.723 30.478 -16.411 1.00 68.38 502 LYS A O 1
ATOM 3860 N N . PRO A 1 503 ? -26.612 31.291 -16.276 1.00 71.12 503 PRO A N 1
ATOM 3861 C CA . PRO A 1 503 ? -25.971 29.984 -16.242 1.00 71.12 503 PRO A CA 1
ATOM 3862 C C . PRO A 1 503 ? -26.422 29.184 -15.023 1.00 71.12 503 PRO A C 1
ATOM 3864 O O . PRO A 1 503 ? -26.635 29.740 -13.943 1.00 71.12 503 PRO A O 1
ATOM 3867 N N . ASP A 1 504 ? -26.579 27.875 -15.211 1.00 76.94 504 ASP A N 1
ATOM 3868 C CA . ASP A 1 504 ? -27.064 26.966 -14.173 1.00 76.94 504 ASP A CA 1
ATOM 3869 C C . ASP A 1 504 ? -25.995 26.743 -13.089 1.00 76.94 504 ASP A C 1
ATOM 3871 O O . ASP A 1 504 ? -26.327 26.558 -11.915 1.00 76.94 504 ASP A O 1
ATOM 3875 N N . TRP A 1 505 ? -24.724 26.814 -13.492 1.00 85.88 505 TRP A N 1
ATOM 3876 C CA . TRP A 1 505 ? -23.543 26.594 -12.664 1.00 85.88 505 TRP A CA 1
ATOM 3877 C C . TRP A 1 505 ? -22.457 27.623 -12.994 1.00 85.88 505 TRP A C 1
ATOM 3879 O O . TRP A 1 505 ? -22.293 28.008 -14.153 1.00 85.88 505 TRP A O 1
ATOM 3889 N N . VAL A 1 506 ? -21.713 28.052 -11.975 1.00 86.88 506 VAL A N 1
ATOM 3890 C CA . VAL A 1 506 ? -20.552 28.946 -12.091 1.00 86.88 506 VAL A CA 1
ATOM 3891 C C . VAL A 1 506 ? -19.284 28.109 -11.960 1.00 86.88 506 VAL A C 1
ATOM 3893 O O . VAL A 1 506 ? -19.171 27.316 -11.024 1.00 86.88 506 VAL A O 1
ATOM 3896 N N . ILE A 1 507 ? -18.351 28.274 -12.899 1.00 88.56 507 ILE A N 1
ATOM 3897 C CA . ILE A 1 507 ? -17.018 27.656 -12.855 1.00 88.56 507 ILE A CA 1
ATOM 3898 C C . ILE A 1 507 ? -16.178 28.408 -11.812 1.00 88.56 507 ILE A C 1
ATOM 3900 O O . ILE A 1 507 ? -16.207 29.639 -11.790 1.00 88.56 507 ILE A O 1
ATOM 3904 N N . ARG A 1 508 ? -15.492 27.677 -10.930 1.00 84.12 508 ARG A N 1
ATOM 3905 C CA . ARG A 1 508 ? -14.636 28.244 -9.877 1.00 84.12 508 ARG A CA 1
ATOM 3906 C C . ARG A 1 508 ? -13.257 28.658 -10.366 1.00 84.12 508 ARG A C 1
ATOM 3908 O O . ARG A 1 508 ? -12.704 27.951 -11.237 1.00 84.12 508 ARG A O 1
#